Protein AF-A0A9Q9C384-F1 (afdb_monomer_lite)

Secondary structure (DSSP, 8-state):
------------TTSS-HHHHHHHHHHHHHHHHS-B-TT---HHHHS-----SHHHHHHHHHHHHHIIIIIBS------HHHHHHHHHHHHHHHPPPP--SHHHHHH----HHHHHHHHHHHHHHHHHHHH---SS--TT--SSS--HHHHHHHHS-HHHHTT--HHHHHHHHHHHHHTT-HHHHHHHHHSS---HHHHHHHHHHHTSTT-SS-HHHHHHHTTT----S--S-S--SS-HHHHHHHHHH---SS-HHHHHHHHHHHHHHHHHHHHHHHHHTT-HHHHHHHHHHHHHHTT-HHHHHHHHHS-SSS-SS-HHHHHHHHHHHHHH-TT-HHHHHHHHHHHHHHHHH--HHHHHHHHHHTGGGGGGS-HHHHHHHHHHHGGGGGGGGG-HHHHHHHHHHHHHHHHH---HHHHHHHHHHHHHHHHHHHHHHHHHHTTTPPPPHHHHHHHHHHHHHHHHTT-HHHHHHHHHHHHHTTPPPPHHHHHHHHHHHHHH-TT-TTTT------TTS----GGG---

Sequence (527 aa):
METSMEESFSYDENLLDKKAIRSFVRLNRILGQFPKKDGIECVLCQEKTKIRNLHDMFKAYACAVSCLVHHTKSVGDADLFVFFEVEDFVMKKIKRREMCTIRDVLEYKRDTKEMYEDALREQLVAVYKTYFIEDAIKINCEQDIESIVYKYYKLADDCLRKKFTAKSLELILTLLFRRNELIRFFKVFSSGKKSRAAFKLALLFTLKPESHISTEILLKEFEDVEFEKDSLFPYSGNIGSIRKVSKMLEDSETDIGEWFKMQKERIYWEECVQMWAANRESDAAAMDNSMVEICIKNKRYEDGWLICKNDVEGTNVSVSKACILCFKGLKKNPKSNAWKARIGEIVEYSISTGNVNSFHVLIDEVLTKLYEVSPSHRISILRRFSKMISCLHRSEDLTVDFFKGLQELCSRCEDFETRNLCIKYSEQAYEEWRKDRKKKFLFFKRQGLQDILIYRTLLEIYGSMKDCRRFYSVYQDLLKSNIELTKELCIKLEGLHIQDCEECILKRNRVVVNKDQRIAFNFLNKP

Radius of gyration: 36.87 Å; chains: 1; bounding box: 66×58×112 Å

pLDDT: mean 82.8, std 16.49, range [25.38, 96.62]

Organism: Encephalitozoon hellem (NCBI:txid27973)

Structure (mmCIF, N/CA/C/O backbone):
data_AF-A0A9Q9C384-F1
#
_entry.id   AF-A0A9Q9C384-F1
#
loop_
_atom_site.group_PDB
_atom_site.id
_atom_site.type_symbol
_atom_site.label_atom_id
_atom_site.label_alt_id
_atom_site.label_comp_id
_atom_site.label_asym_id
_atom_site.label_entity_id
_atom_site.label_seq_id
_atom_site.pdbx_PDB_ins_code
_atom_site.Cartn_x
_atom_site.Cartn_y
_atom_site.Cartn_z
_atom_site.occupancy
_atom_site.B_iso_or_equiv
_atom_site.auth_seq_id
_atom_site.auth_comp_id
_atom_site.auth_asym_id
_atom_site.auth_atom_id
_atom_site.pdbx_PDB_model_num
ATOM 1 N N . MET A 1 1 ? -29.913 -33.380 -39.036 1.00 31.02 1 MET A N 1
ATOM 2 C CA . MET A 1 1 ? -28.590 -33.885 -38.628 1.00 31.02 1 MET A CA 1
ATOM 3 C C . MET A 1 1 ? -27.564 -32.875 -39.093 1.00 31.02 1 MET A C 1
ATOM 5 O O . MET A 1 1 ? -27.661 -32.443 -40.230 1.00 31.02 1 MET A O 1
ATOM 9 N N . GLU A 1 2 ? -26.680 -32.505 -38.168 1.00 29.14 2 GLU A N 1
ATOM 10 C CA . GLU A 1 2 ? -25.428 -31.755 -38.352 1.00 29.14 2 GLU A CA 1
ATOM 11 C C . GLU A 1 2 ? -25.526 -30.254 -38.668 1.00 29.14 2 GLU A C 1
ATOM 13 O O . GLU A 1 2 ? -25.315 -29.767 -39.770 1.00 29.14 2 GLU A O 1
ATOM 18 N N . THR A 1 3 ? -25.787 -29.512 -37.590 1.00 31.16 3 THR A N 1
ATOM 19 C CA . THR A 1 3 ? -25.097 -28.263 -37.243 1.00 31.16 3 THR A CA 1
ATOM 20 C C . THR A 1 3 ? -23.573 -28.431 -37.298 1.00 31.16 3 THR A C 1
ATOM 22 O O . THR A 1 3 ? -23.048 -29.288 -36.586 1.00 31.16 3 THR A O 1
ATOM 25 N N . SER A 1 4 ? -22.852 -27.571 -38.025 1.00 29.11 4 SER A N 1
ATOM 26 C CA . SER A 1 4 ? -21.409 -27.394 -37.813 1.00 29.11 4 SER A CA 1
ATOM 27 C C . SER A 1 4 ? -20.955 -25.945 -38.020 1.00 29.11 4 SER A C 1
ATOM 29 O O . SER A 1 4 ? -20.835 -25.467 -39.145 1.00 29.11 4 SER A O 1
ATOM 31 N N . MET A 1 5 ? -20.671 -25.316 -36.877 1.00 28.86 5 MET A N 1
ATOM 32 C CA . MET A 1 5 ? -19.572 -24.377 -36.621 1.00 28.86 5 MET A CA 1
ATOM 33 C C . MET A 1 5 ? -19.544 -23.068 -37.421 1.00 28.86 5 MET A C 1
ATOM 35 O O . MET A 1 5 ? -18.738 -22.868 -38.325 1.00 28.86 5 MET A O 1
ATOM 39 N N . GLU A 1 6 ? -20.331 -22.106 -36.938 1.00 29.12 6 GLU A N 1
ATOM 40 C CA . GLU A 1 6 ? -19.850 -20.728 -36.823 1.00 29.12 6 GLU A CA 1
ATOM 41 C C . GLU A 1 6 ? -18.681 -20.703 -35.821 1.00 29.12 6 GLU A C 1
ATOM 43 O O . GLU A 1 6 ? -18.876 -20.618 -34.609 1.00 29.12 6 GLU A O 1
ATOM 48 N N . GLU A 1 7 ? -17.447 -20.798 -36.313 1.00 28.05 7 GLU A N 1
ATOM 49 C CA . GLU A 1 7 ? -16.282 -20.347 -35.551 1.00 28.05 7 GLU A CA 1
ATOM 50 C C . GLU A 1 7 ? -16.173 -18.827 -35.685 1.00 28.05 7 GLU A C 1
ATOM 52 O O . GLU A 1 7 ? -15.513 -18.274 -36.566 1.00 28.05 7 GLU A O 1
ATOM 57 N N . SER A 1 8 ? -16.853 -18.132 -34.778 1.00 29.17 8 SER A N 1
ATOM 58 C CA . SER A 1 8 ? -16.614 -16.725 -34.499 1.00 29.17 8 SER A CA 1
ATOM 59 C C . SER A 1 8 ? -15.254 -16.560 -33.808 1.00 29.17 8 SER A C 1
ATOM 61 O O . SER A 1 8 ? -15.168 -16.507 -32.582 1.00 29.17 8 SER A O 1
ATOM 63 N N . PHE A 1 9 ? -14.180 -16.434 -34.582 1.00 25.38 9 PHE A N 1
ATOM 64 C CA . PHE A 1 9 ? -12.929 -15.848 -34.097 1.00 25.38 9 PHE A CA 1
ATOM 65 C C . PHE A 1 9 ? -12.885 -14.365 -34.482 1.00 25.38 9 PHE A C 1
ATOM 67 O O . PHE A 1 9 ? -12.183 -13.965 -35.408 1.00 25.38 9 PHE A O 1
ATOM 74 N N . SER A 1 10 ? -13.635 -13.517 -33.769 1.00 30.27 10 SER A N 1
ATOM 75 C CA . SER A 1 10 ? -13.418 -12.067 -33.836 1.00 30.27 10 SER A CA 1
ATOM 76 C C . SER A 1 10 ? -12.229 -11.696 -32.941 1.00 30.27 10 SER A C 1
ATOM 78 O O . SER A 1 10 ? -12.403 -11.319 -31.783 1.00 30.27 10 SER A O 1
ATOM 80 N N . TYR A 1 11 ? -11.008 -11.825 -33.458 1.00 33.94 11 TYR A N 1
ATOM 81 C CA . TYR A 1 11 ? -9.803 -11.353 -32.770 1.00 33.94 11 TYR A CA 1
ATOM 82 C C . TYR A 1 11 ? -9.290 -10.047 -33.391 1.00 33.94 11 TYR A C 1
ATOM 84 O O . TYR A 1 11 ? -8.508 -10.024 -34.334 1.00 33.94 11 TYR A O 1
ATOM 92 N N . ASP A 1 12 ? -9.801 -8.962 -32.811 1.00 39.34 12 ASP A N 1
ATOM 93 C CA . ASP A 1 12 ? -9.138 -7.701 -32.465 1.00 39.34 12 ASP A CA 1
ATOM 94 C C . ASP A 1 12 ? -8.176 -7.053 -33.491 1.00 39.34 12 ASP A C 1
ATOM 96 O O . ASP A 1 12 ? -6.949 -7.055 -33.353 1.00 39.34 12 ASP A O 1
ATOM 100 N N . GLU A 1 13 ? -8.748 -6.324 -34.454 1.00 35.09 13 GLU A N 1
ATOM 101 C CA . GLU A 1 13 ? -8.034 -5.328 -35.274 1.00 35.09 13 GLU A CA 1
ATOM 102 C C . GLU A 1 13 ? -7.430 -4.156 -34.445 1.00 35.09 13 GLU A C 1
ATOM 104 O O . GLU A 1 13 ? -6.734 -3.301 -34.998 1.00 35.09 13 GLU A O 1
ATOM 109 N N . ASN A 1 14 ? -7.616 -4.116 -33.113 1.00 47.41 14 ASN A N 1
ATOM 110 C CA . ASN A 1 14 ? -7.097 -3.076 -32.208 1.00 47.41 14 ASN A CA 1
ATOM 111 C C . ASN A 1 14 ? -5.699 -3.346 -31.606 1.00 47.41 14 ASN A C 1
ATOM 113 O O . ASN A 1 14 ? -5.183 -2.504 -30.867 1.00 47.41 14 ASN A O 1
ATOM 117 N N . LEU A 1 15 ? -5.049 -4.481 -31.889 1.00 53.56 15 LEU A N 1
ATOM 118 C CA . LEU A 1 15 ? -3.769 -4.836 -31.242 1.00 53.56 15 LEU A CA 1
ATOM 119 C C . LEU A 1 15 ? -2.534 -4.102 -31.801 1.00 53.56 15 LEU A C 1
ATOM 121 O O . LEU A 1 15 ? -1.490 -4.058 -31.139 1.00 53.56 15 LEU A O 1
ATOM 125 N N . LEU A 1 16 ? -2.635 -3.505 -32.992 1.00 63.84 16 LEU A N 1
ATOM 126 C CA . LEU A 1 16 ? -1.540 -2.793 -33.652 1.00 63.84 16 LEU A CA 1
ATOM 127 C C . LEU A 1 16 ? -1.657 -1.274 -33.480 1.00 63.84 16 LEU A C 1
ATOM 129 O O . LEU A 1 16 ? -2.440 -0.598 -34.146 1.00 63.84 16 LEU A O 1
ATOM 133 N N . ASP A 1 17 ? -0.802 -0.707 -32.631 1.00 77.19 17 ASP A N 1
ATOM 134 C CA . ASP A 1 17 ? -0.701 0.742 -32.473 1.00 77.19 17 ASP A CA 1
ATOM 135 C C . ASP A 1 17 ? -0.053 1.373 -33.727 1.00 77.19 17 ASP A C 1
ATOM 137 O O . ASP A 1 17 ? 1.156 1.274 -33.962 1.00 77.19 17 ASP A O 1
ATOM 141 N N . LYS A 1 18 ? -0.865 2.066 -34.541 1.00 83.25 18 LYS A N 1
ATOM 142 C CA . LYS A 1 18 ? -0.420 2.793 -35.750 1.00 83.25 18 LYS A CA 1
ATOM 143 C C . LYS A 1 18 ? 0.678 3.821 -35.462 1.00 83.25 18 LYS A C 1
ATOM 145 O O . LYS A 1 18 ? 1.419 4.192 -36.379 1.00 83.25 18 LYS A O 1
ATOM 150 N N . LYS A 1 19 ? 0.758 4.358 -34.240 1.00 85.75 19 LYS A N 1
ATOM 151 C CA . LYS A 1 19 ? 1.853 5.239 -33.820 1.00 85.75 19 LYS A CA 1
ATOM 152 C C . LYS A 1 19 ? 3.124 4.416 -33.628 1.00 85.75 19 LYS A C 1
ATOM 154 O O . LYS A 1 19 ? 4.143 4.760 -34.219 1.00 85.75 19 LYS A O 1
ATOM 159 N N . ALA A 1 20 ? 3.040 3.300 -32.906 1.00 87.06 20 ALA A N 1
ATOM 160 C CA . ALA A 1 20 ? 4.178 2.412 -32.684 1.00 87.06 20 ALA A CA 1
ATOM 161 C C . ALA A 1 20 ? 4.762 1.890 -34.006 1.00 87.06 20 ALA A C 1
ATOM 163 O O . ALA A 1 20 ? 5.966 2.009 -34.215 1.00 87.06 20 ALA A O 1
ATOM 164 N N . ILE A 1 21 ? 3.933 1.431 -34.954 1.00 90.00 21 ILE A N 1
ATOM 165 C CA . ILE A 1 21 ? 4.403 0.990 -36.285 1.00 90.00 21 ILE A CA 1
ATOM 166 C C . ILE A 1 21 ? 5.221 2.088 -36.980 1.00 90.00 21 ILE A C 1
ATOM 168 O O . ILE A 1 21 ? 6.290 1.819 -37.530 1.00 90.00 21 ILE A O 1
ATOM 172 N N . ARG A 1 22 ? 4.754 3.342 -36.933 1.00 90.88 22 ARG A N 1
ATOM 173 C CA . ARG A 1 22 ? 5.489 4.476 -37.511 1.00 90.88 22 ARG A CA 1
ATOM 174 C C . ARG A 1 22 ? 6.842 4.679 -36.830 1.00 90.88 22 ARG A C 1
ATOM 176 O O . ARG A 1 22 ? 7.823 4.920 -37.534 1.00 90.88 22 ARG A O 1
ATOM 183 N N . SER A 1 23 ? 6.916 4.547 -35.508 1.00 92.81 23 SER A N 1
ATOM 184 C CA . SER A 1 23 ? 8.178 4.642 -34.764 1.00 92.81 23 SER A CA 1
ATOM 185 C C . SER A 1 23 ? 9.128 3.481 -35.103 1.00 92.81 23 SER A C 1
ATOM 187 O O . SER A 1 23 ? 10.308 3.730 -35.325 1.00 92.81 23 SER A O 1
ATOM 189 N N . PHE A 1 24 ? 8.631 2.253 -35.296 1.00 93.44 24 PHE A N 1
ATOM 190 C CA . PHE A 1 24 ? 9.434 1.112 -35.775 1.00 93.44 24 PHE A CA 1
ATOM 191 C C . PHE A 1 24 ? 10.008 1.333 -37.183 1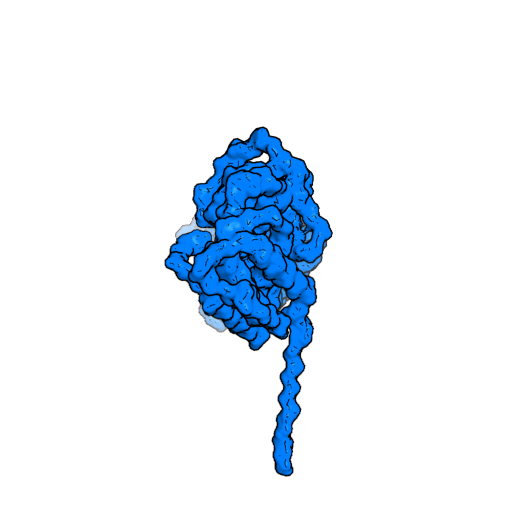.00 93.44 24 PHE A C 1
ATOM 193 O O . PHE A 1 24 ? 11.186 1.073 -37.426 1.00 93.44 24 PHE A O 1
ATOM 200 N N . VAL A 1 25 ? 9.207 1.856 -38.116 1.00 91.88 25 VAL A N 1
ATOM 201 C CA . VAL A 1 25 ? 9.675 2.173 -39.479 1.00 91.88 25 VAL A CA 1
ATOM 202 C C . VAL A 1 25 ? 10.736 3.276 -39.455 1.00 91.88 25 VAL A C 1
ATOM 204 O O . VAL A 1 25 ? 11.739 3.187 -40.166 1.00 91.88 25 VAL A O 1
ATOM 207 N N . ARG A 1 26 ? 10.542 4.308 -38.623 1.00 94.56 26 ARG A N 1
ATOM 208 C CA . ARG A 1 26 ? 11.537 5.373 -38.420 1.00 94.56 26 ARG A CA 1
ATOM 209 C C . ARG A 1 26 ? 12.827 4.822 -37.828 1.00 94.56 26 ARG A C 1
ATOM 211 O O . ARG A 1 26 ? 13.891 5.139 -38.350 1.00 94.56 26 ARG A O 1
ATOM 218 N N . LEU A 1 27 ? 12.731 3.969 -36.810 1.00 95.62 27 LEU A N 1
ATOM 219 C CA . LEU A 1 27 ? 13.883 3.313 -36.202 1.00 95.62 27 LEU A CA 1
ATOM 220 C C . LEU A 1 27 ? 14.676 2.517 -37.244 1.00 95.62 27 LEU A C 1
ATOM 222 O O . LEU A 1 27 ? 15.887 2.684 -37.338 1.00 95.62 27 LEU A O 1
ATOM 226 N N . ASN A 1 28 ? 14.003 1.718 -38.077 1.00 93.06 28 ASN A N 1
ATOM 227 C CA . ASN A 1 28 ? 14.676 0.957 -39.131 1.00 93.06 28 ASN A CA 1
ATOM 228 C C . ASN A 1 28 ? 15.406 1.874 -40.130 1.00 93.06 28 ASN A C 1
ATOM 230 O O . ASN A 1 28 ? 16.547 1.613 -40.500 1.00 93.06 28 ASN A O 1
ATOM 234 N N . ARG A 1 29 ? 14.785 2.997 -40.523 1.00 93.06 29 ARG A N 1
ATOM 235 C CA . ARG A 1 29 ? 15.427 3.990 -41.399 1.00 93.06 29 ARG A CA 1
ATOM 236 C C . ARG A 1 29 ? 16.677 4.597 -40.758 1.00 93.06 29 ARG A C 1
ATOM 238 O O . ARG A 1 29 ? 17.688 4.699 -41.442 1.00 93.06 29 ARG A O 1
ATOM 245 N N . ILE A 1 30 ? 16.610 4.977 -39.480 1.00 95.50 30 ILE A N 1
ATOM 246 C CA . ILE A 1 30 ? 17.759 5.516 -38.734 1.00 95.50 30 ILE A CA 1
ATOM 247 C C . ILE A 1 30 ? 18.885 4.479 -38.699 1.00 95.50 30 ILE A C 1
ATOM 249 O O . ILE A 1 30 ? 20.011 4.769 -39.091 1.00 95.50 30 ILE A O 1
ATOM 253 N N . LEU A 1 31 ? 18.576 3.241 -38.303 1.00 94.69 31 LEU A N 1
ATOM 254 C CA . LEU A 1 31 ? 19.574 2.175 -38.230 1.00 94.69 31 LEU A CA 1
ATOM 255 C C . LEU A 1 31 ? 20.186 1.863 -39.597 1.00 94.69 31 LEU A C 1
ATOM 257 O O . LEU A 1 31 ? 21.380 1.582 -39.662 1.00 94.69 31 LEU A O 1
ATOM 261 N N . GLY A 1 32 ? 19.415 1.932 -40.683 1.00 92.00 32 GLY A N 1
ATOM 262 C CA . GLY A 1 32 ? 19.916 1.739 -42.045 1.00 92.00 32 GLY A CA 1
ATOM 263 C C . GLY A 1 32 ? 20.912 2.807 -42.511 1.00 92.00 32 GLY A C 1
ATOM 264 O O . GLY A 1 32 ? 21.705 2.532 -43.403 1.00 92.00 32 GLY A O 1
ATOM 265 N N . GLN A 1 33 ? 20.903 3.998 -41.904 1.00 94.12 33 GLN A N 1
ATOM 266 C CA . GLN A 1 33 ? 21.838 5.083 -42.226 1.00 94.12 33 GLN A CA 1
ATOM 267 C C . GLN A 1 33 ? 23.184 4.948 -41.507 1.00 94.12 33 GLN A C 1
ATOM 269 O O . GLN A 1 33 ? 24.162 5.570 -41.919 1.00 94.12 33 GLN A O 1
ATOM 274 N N . PHE A 1 34 ? 23.256 4.157 -40.435 1.00 96.06 34 PHE A N 1
ATOM 275 C CA . PHE A 1 34 ? 24.501 3.988 -39.696 1.00 96.06 34 PHE A CA 1
ATOM 276 C C . PHE A 1 34 ? 25.491 3.076 -40.435 1.00 96.06 34 PHE A C 1
ATOM 278 O O . PHE A 1 34 ? 25.073 2.042 -40.966 1.00 96.06 34 PHE A O 1
ATOM 285 N N . PRO A 1 35 ? 26.801 3.400 -40.422 1.00 94.81 35 PRO A N 1
ATOM 286 C CA . PRO A 1 35 ? 27.834 2.566 -41.025 1.00 94.81 35 PRO A CA 1
ATOM 287 C C . PRO A 1 35 ? 27.793 1.122 -40.521 1.00 94.81 35 PRO A C 1
ATOM 289 O O . PRO A 1 35 ? 27.655 0.865 -39.320 1.00 94.81 35 PRO A O 1
ATOM 292 N N . LYS A 1 36 ? 27.940 0.174 -41.446 1.00 95.50 36 LYS A N 1
ATOM 293 C CA . LYS A 1 36 ? 27.864 -1.266 -41.187 1.00 95.50 36 LYS A CA 1
ATOM 294 C C . LYS A 1 36 ? 29.243 -1.914 -41.211 1.00 95.50 36 LYS A C 1
ATOM 296 O O . LYS A 1 36 ? 30.164 -1.396 -41.836 1.00 95.50 36 LYS A O 1
ATOM 301 N N . LYS A 1 37 ? 29.400 -3.001 -40.459 1.00 93.56 37 LYS A N 1
ATOM 302 C CA . LYS A 1 37 ? 30.596 -3.845 -40.489 1.00 93.56 37 LYS A CA 1
ATOM 303 C C . LYS A 1 37 ? 30.468 -4.843 -41.634 1.00 93.56 37 LYS A C 1
ATOM 305 O O . LYS A 1 37 ? 29.432 -5.488 -41.765 1.00 93.56 37 LYS A O 1
ATOM 310 N N . ASP A 1 38 ? 31.529 -4.990 -42.411 1.00 90.50 38 ASP A N 1
ATOM 311 C CA . ASP A 1 38 ? 31.574 -5.965 -43.497 1.00 90.50 38 ASP A CA 1
ATOM 312 C C . ASP A 1 38 ? 31.592 -7.402 -42.951 1.00 90.50 38 ASP A C 1
ATOM 314 O O . ASP A 1 38 ? 32.097 -7.660 -41.857 1.00 90.50 38 ASP A O 1
ATOM 318 N N . GLY A 1 39 ? 31.034 -8.342 -43.718 1.00 86.44 39 GLY A N 1
ATOM 319 C CA . GLY A 1 39 ? 31.066 -9.774 -43.397 1.00 86.44 39 GLY A CA 1
ATOM 320 C C . GLY A 1 39 ? 30.128 -10.232 -42.272 1.00 86.44 39 GLY A C 1
ATOM 321 O O . GLY A 1 39 ? 30.195 -11.393 -41.883 1.00 86.44 39 GLY A O 1
ATOM 322 N N . ILE A 1 40 ? 29.255 -9.363 -41.753 1.00 86.50 40 ILE A N 1
ATOM 323 C CA . ILE A 1 40 ? 28.249 -9.729 -40.746 1.00 86.50 40 ILE A CA 1
ATOM 324 C C . ILE A 1 40 ? 26.878 -9.853 -41.410 1.00 86.50 40 ILE A C 1
ATOM 326 O O . ILE A 1 40 ? 26.337 -8.880 -41.936 1.00 86.50 40 ILE A O 1
ATOM 330 N N . GLU A 1 41 ? 26.283 -11.041 -41.339 1.00 86.00 41 GLU A N 1
ATOM 331 C CA . GLU A 1 41 ? 24.899 -11.241 -41.762 1.00 86.00 41 GLU A CA 1
ATOM 332 C C . GLU A 1 41 ? 23.939 -10.576 -40.772 1.00 86.00 41 GLU A C 1
ATOM 334 O O . GLU A 1 41 ? 24.023 -10.756 -39.557 1.00 86.00 41 GLU A O 1
ATOM 339 N N . CYS A 1 42 ? 23.017 -9.766 -41.292 1.00 88.88 42 CYS A N 1
ATOM 340 C CA . CYS A 1 42 ? 22.086 -9.012 -40.469 1.00 88.88 42 CYS A CA 1
ATOM 341 C C . CYS A 1 42 ? 20.676 -9.099 -41.035 1.00 88.88 42 CYS A C 1
ATOM 343 O O . CYS A 1 42 ? 20.351 -8.450 -42.031 1.00 88.88 42 CYS A O 1
ATOM 345 N N . VAL A 1 43 ? 19.821 -9.828 -40.316 1.00 87.25 43 VAL A N 1
ATOM 346 C CA . VAL A 1 43 ? 18.410 -10.046 -40.663 1.00 87.25 43 VAL A CA 1
ATOM 347 C C . VAL A 1 43 ? 17.677 -8.726 -40.918 1.00 87.25 43 VAL A C 1
ATOM 349 O O . VAL A 1 43 ? 16.944 -8.621 -41.891 1.00 87.25 43 VAL A O 1
ATOM 352 N N . LEU A 1 44 ? 17.922 -7.679 -40.116 1.00 89.12 44 LEU A N 1
ATOM 353 C CA . LEU A 1 44 ? 17.279 -6.370 -40.314 1.00 89.12 44 LEU A CA 1
ATOM 354 C C . LEU A 1 44 ? 17.648 -5.713 -41.657 1.00 89.12 44 LEU A C 1
ATOM 356 O O . LEU A 1 44 ? 16.822 -5.032 -42.259 1.00 89.12 44 LEU A O 1
ATOM 360 N N . CYS A 1 45 ? 18.900 -5.864 -42.097 1.00 88.25 45 CYS A N 1
ATOM 361 C CA . CYS A 1 45 ? 19.404 -5.237 -43.320 1.00 88.25 45 CYS A CA 1
ATOM 362 C C . CYS A 1 45 ? 19.089 -6.064 -44.574 1.00 88.25 45 CYS A C 1
ATOM 364 O O . CYS A 1 45 ? 18.994 -5.497 -45.660 1.00 88.25 45 CYS A O 1
ATOM 366 N N . GLN A 1 46 ? 18.942 -7.382 -44.427 1.00 84.81 46 GLN A N 1
ATOM 367 C CA . GLN A 1 46 ? 18.696 -8.317 -45.525 1.00 84.81 46 GLN A CA 1
ATOM 368 C C . GLN A 1 46 ? 17.197 -8.558 -45.763 1.00 84.81 46 GLN A C 1
ATOM 370 O O . GLN A 1 46 ? 16.749 -8.591 -46.910 1.00 84.81 46 GLN A O 1
ATOM 375 N N . GLU A 1 47 ? 16.399 -8.688 -44.700 1.00 78.56 47 GLU A N 1
ATOM 376 C CA . GLU A 1 47 ? 14.962 -8.941 -44.794 1.00 78.56 47 GLU A CA 1
ATOM 377 C C . GLU A 1 47 ? 14.150 -7.644 -44.698 1.00 78.56 47 GLU A C 1
ATOM 379 O O . GLU A 1 47 ? 14.331 -6.813 -43.808 1.00 78.56 47 GLU A O 1
ATOM 384 N N . LYS A 1 48 ? 13.142 -7.495 -45.566 1.00 71.94 48 LYS A N 1
ATOM 385 C CA . LYS A 1 48 ? 12.081 -6.501 -45.350 1.00 71.94 48 LYS A CA 1
ATOM 386 C C . LYS A 1 48 ? 11.095 -7.050 -44.319 1.00 71.94 48 LYS A C 1
ATOM 388 O O . LYS A 1 48 ? 10.092 -7.656 -44.701 1.00 71.94 48 LYS A O 1
ATOM 393 N N . THR A 1 49 ? 11.358 -6.831 -43.030 1.00 70.00 49 THR A N 1
ATOM 394 C CA . THR A 1 49 ? 10.437 -7.230 -41.953 1.00 70.00 49 THR A CA 1
ATOM 395 C C . THR A 1 49 ? 9.075 -6.560 -42.150 1.00 70.00 49 THR A C 1
ATOM 397 O O . THR A 1 49 ? 8.932 -5.345 -41.998 1.00 70.00 49 THR A O 1
ATOM 400 N N . LYS A 1 50 ? 8.059 -7.347 -42.519 1.00 81.12 50 LYS A N 1
ATOM 401 C CA . LYS A 1 50 ? 6.669 -6.885 -42.609 1.00 81.12 50 LYS A CA 1
ATOM 402 C C . LYS A 1 50 ? 6.040 -6.994 -41.225 1.00 81.12 50 LYS A C 1
ATOM 404 O O . LYS A 1 50 ? 6.006 -8.080 -40.668 1.00 81.12 50 LYS A O 1
ATOM 409 N N . ILE A 1 51 ? 5.536 -5.883 -40.695 1.00 86.25 51 ILE A N 1
ATOM 410 C CA . ILE A 1 51 ? 4.852 -5.852 -39.398 1.00 86.25 51 ILE A CA 1
ATOM 411 C C . ILE A 1 51 ? 3.359 -6.082 -39.636 1.00 86.25 51 ILE A C 1
ATOM 413 O O . ILE A 1 51 ? 2.677 -5.182 -40.128 1.00 86.25 51 ILE A O 1
ATOM 417 N N . ARG A 1 52 ? 2.864 -7.285 -39.330 1.00 87.38 52 ARG A N 1
ATOM 418 C CA . ARG A 1 52 ? 1.445 -7.665 -39.462 1.00 87.38 52 ARG A CA 1
ATOM 419 C C . ARG A 1 52 ? 0.773 -7.955 -38.129 1.00 87.38 52 ARG A C 1
ATOM 421 O O . ARG A 1 52 ? -0.448 -7.962 -38.067 1.00 87.38 52 ARG A O 1
ATOM 428 N N . ASN A 1 53 ? 1.546 -8.223 -37.085 1.00 88.94 53 ASN A N 1
ATOM 429 C CA . ASN A 1 53 ? 1.038 -8.527 -35.754 1.00 88.94 53 ASN A CA 1
ATOM 430 C C . ASN A 1 53 ? 2.049 -8.098 -34.674 1.00 88.94 53 ASN A C 1
ATOM 432 O O . ASN A 1 53 ? 3.112 -7.545 -34.968 1.00 88.94 53 ASN A O 1
ATOM 436 N N . LEU A 1 54 ? 1.709 -8.351 -33.410 1.00 90.62 54 LEU A N 1
ATOM 437 C CA . LEU A 1 54 ? 2.549 -7.998 -32.269 1.00 90.62 54 LEU A CA 1
ATOM 438 C C . LEU A 1 54 ? 3.870 -8.791 -32.221 1.00 90.62 54 LEU A C 1
ATOM 440 O O . LEU A 1 54 ? 4.905 -8.215 -31.893 1.00 90.62 54 LEU A O 1
ATOM 444 N N . HIS A 1 55 ? 3.863 -10.071 -32.601 1.00 92.62 55 HIS A N 1
ATOM 445 C CA . HIS A 1 55 ? 5.074 -10.896 -32.669 1.00 92.62 55 HIS A CA 1
ATOM 446 C C . HIS A 1 55 ? 6.079 -10.332 -33.682 1.00 92.62 55 HIS A C 1
ATOM 448 O O . HIS A 1 55 ? 7.269 -10.244 -33.380 1.00 92.62 55 HIS A O 1
ATOM 454 N N . ASP A 1 56 ? 5.612 -9.848 -34.837 1.00 91.50 56 ASP A N 1
ATOM 455 C CA . ASP A 1 56 ? 6.468 -9.200 -35.836 1.00 91.50 56 ASP A CA 1
ATOM 456 C C . ASP A 1 56 ? 7.118 -7.921 -35.292 1.00 91.50 56 ASP A C 1
ATOM 458 O O . ASP A 1 56 ? 8.255 -7.613 -35.646 1.00 91.50 56 ASP A O 1
ATOM 462 N N . MET A 1 57 ? 6.433 -7.175 -34.415 1.00 92.62 57 MET A N 1
ATOM 463 C CA . MET A 1 57 ? 7.012 -5.996 -33.754 1.00 92.62 57 MET A CA 1
ATOM 464 C C . MET A 1 57 ? 8.133 -6.393 -32.788 1.00 92.62 57 MET A C 1
ATOM 466 O O . MET A 1 57 ? 9.163 -5.724 -32.738 1.00 92.62 57 MET A O 1
ATOM 470 N N . PHE A 1 58 ? 7.977 -7.502 -32.064 1.00 93.56 58 PHE A N 1
ATOM 471 C CA . PHE A 1 58 ? 9.024 -8.038 -31.189 1.00 93.56 58 PHE A CA 1
ATOM 472 C C . PHE A 1 58 ? 10.205 -8.609 -31.977 1.00 93.56 58 PHE A C 1
ATOM 474 O O . PHE A 1 58 ? 11.351 -8.322 -31.628 1.00 93.56 58 PHE A O 1
ATOM 481 N N . LYS A 1 59 ? 9.950 -9.314 -33.089 1.00 93.25 59 LYS A N 1
ATOM 482 C CA . LYS A 1 59 ? 10.990 -9.709 -34.054 1.00 93.25 59 LYS A CA 1
ATOM 483 C C . LYS A 1 59 ? 11.728 -8.475 -34.576 1.00 93.25 59 LYS A C 1
ATOM 485 O O . LYS A 1 59 ? 12.952 -8.427 -34.528 1.00 93.25 59 LYS A O 1
ATOM 490 N N . ALA A 1 60 ? 11.003 -7.451 -35.027 1.00 93.69 60 ALA A N 1
ATOM 491 C CA . ALA A 1 60 ? 11.598 -6.214 -35.528 1.00 93.69 60 ALA A CA 1
ATOM 492 C C . ALA A 1 60 ? 12.451 -5.513 -34.460 1.00 93.69 60 ALA A C 1
ATOM 494 O O . ALA A 1 60 ? 13.537 -5.032 -34.778 1.00 93.69 60 ALA A O 1
ATOM 495 N N . TYR A 1 61 ? 11.999 -5.492 -33.202 1.00 95.62 61 TYR A N 1
ATOM 496 C CA . TYR A 1 61 ? 12.765 -4.941 -32.083 1.00 95.62 61 TYR A CA 1
ATOM 497 C C . TYR A 1 61 ? 14.049 -5.739 -31.829 1.00 95.62 61 TYR A C 1
ATOM 499 O O . TYR A 1 61 ? 15.124 -5.150 -31.749 1.00 95.62 61 TYR A O 1
ATOM 507 N N . ALA A 1 62 ? 13.965 -7.070 -31.774 1.00 94.38 62 ALA A N 1
ATOM 508 C CA . ALA A 1 62 ? 15.122 -7.951 -31.613 1.00 94.38 62 ALA A CA 1
ATOM 509 C C . ALA A 1 62 ? 16.152 -7.756 -32.732 1.00 94.38 62 ALA A C 1
ATOM 511 O O . ALA A 1 62 ? 17.332 -7.529 -32.462 1.00 94.38 62 ALA A O 1
ATOM 512 N N . CYS A 1 63 ? 15.702 -7.741 -33.989 1.00 93.50 63 CYS A N 1
ATOM 513 C CA . CYS A 1 63 ? 16.558 -7.483 -35.143 1.00 93.50 63 CYS A CA 1
ATOM 514 C C . CYS A 1 63 ? 17.164 -6.069 -35.113 1.00 93.50 63 CYS A C 1
ATOM 516 O O . CYS A 1 63 ? 18.325 -5.901 -35.485 1.00 93.50 63 CYS A O 1
ATOM 518 N N . ALA A 1 64 ? 16.417 -5.058 -34.657 1.00 95.25 64 ALA A N 1
ATOM 519 C CA . ALA A 1 64 ? 16.906 -3.689 -34.490 1.00 95.25 64 ALA A CA 1
ATOM 520 C C . ALA A 1 64 ? 18.016 -3.599 -33.437 1.00 95.25 64 ALA A C 1
ATOM 522 O O . ALA A 1 64 ? 19.077 -3.033 -33.711 1.00 95.25 64 ALA A O 1
ATOM 523 N N . VAL A 1 65 ? 17.809 -4.207 -32.266 1.00 94.88 65 VAL A N 1
ATOM 524 C CA . VAL A 1 65 ? 18.834 -4.299 -31.217 1.00 94.88 65 VAL A CA 1
ATOM 525 C C . VAL A 1 65 ? 20.050 -5.073 -31.729 1.00 94.88 65 VAL A C 1
ATOM 527 O O . VAL A 1 65 ? 21.171 -4.591 -31.588 1.00 94.88 65 VAL A O 1
ATOM 530 N N . SER A 1 66 ? 19.846 -6.219 -32.382 1.00 92.81 66 SER A N 1
ATOM 531 C CA . SER A 1 66 ? 20.929 -7.035 -32.943 1.00 92.81 66 SER A CA 1
ATOM 532 C C . SER A 1 66 ? 21.760 -6.258 -33.970 1.00 92.81 66 SER A C 1
ATOM 534 O O . SER A 1 66 ? 22.986 -6.187 -33.876 1.00 92.81 66 SER A O 1
ATOM 536 N N . CYS A 1 67 ? 21.093 -5.579 -34.909 1.00 94.00 67 CYS A N 1
ATOM 537 C CA . CYS A 1 67 ? 21.742 -4.740 -35.914 1.00 94.00 67 CYS A CA 1
ATOM 538 C C . CYS A 1 67 ? 22.571 -3.624 -35.269 1.00 94.00 67 CYS A C 1
ATOM 540 O O . CYS A 1 67 ? 23.698 -3.356 -35.692 1.00 94.00 67 CYS A O 1
ATOM 542 N N . LEU A 1 68 ? 22.029 -2.973 -34.240 1.00 94.94 68 LEU A N 1
ATOM 543 C CA . LEU A 1 68 ? 22.729 -1.919 -33.520 1.00 94.94 68 LEU A CA 1
ATOM 544 C C . LEU A 1 68 ? 23.966 -2.466 -32.794 1.00 94.94 68 LEU A C 1
ATOM 546 O O . LEU A 1 68 ? 25.037 -1.885 -32.904 1.00 94.94 68 LEU A O 1
ATOM 550 N N . VAL A 1 69 ? 23.840 -3.587 -32.084 1.00 91.88 69 VAL A N 1
ATOM 551 C CA . VAL A 1 69 ? 24.909 -4.128 -31.231 1.00 91.88 69 VAL A CA 1
ATOM 552 C C . VAL A 1 69 ? 26.016 -4.813 -32.035 1.00 91.88 69 VAL A C 1
ATOM 554 O O . VAL A 1 69 ? 27.196 -4.561 -31.788 1.00 91.88 69 VAL A O 1
ATOM 557 N N . HIS A 1 70 ? 25.656 -5.676 -32.983 1.00 91.25 70 HIS A N 1
ATOM 558 C CA . HIS A 1 70 ? 26.615 -6.568 -33.638 1.00 91.25 70 HIS A CA 1
ATOM 559 C C . HIS A 1 70 ? 27.079 -6.019 -34.991 1.00 91.25 70 HIS A C 1
ATOM 561 O O . HIS A 1 70 ? 28.280 -6.011 -35.265 1.00 91.25 70 HIS A O 1
ATOM 567 N N . HIS A 1 71 ? 26.157 -5.485 -35.798 1.00 93.69 71 HIS A N 1
ATOM 568 C CA . HIS A 1 71 ? 26.418 -5.104 -37.192 1.00 93.69 71 HIS A CA 1
ATOM 569 C C . HIS A 1 71 ? 26.820 -3.632 -37.381 1.00 93.69 71 HIS A C 1
ATOM 571 O O . HIS A 1 71 ? 27.564 -3.304 -38.303 1.00 93.69 71 HIS A O 1
ATOM 577 N N . THR A 1 72 ? 26.356 -2.724 -36.524 1.00 95.00 72 THR A N 1
ATOM 578 C CA . THR A 1 72 ? 26.650 -1.290 -36.657 1.00 95.00 72 THR A CA 1
ATOM 579 C C . THR A 1 72 ? 28.079 -0.992 -36.194 1.00 95.00 72 THR A C 1
ATOM 581 O O . THR A 1 72 ? 28.500 -1.415 -35.117 1.00 95.00 72 THR A O 1
ATOM 584 N N . LYS A 1 73 ? 28.852 -0.292 -37.032 1.00 93.88 73 LYS A N 1
ATOM 585 C CA . LYS A 1 73 ? 30.259 0.058 -36.776 1.00 93.88 73 LYS A CA 1
ATOM 586 C C . LYS A 1 73 ? 30.384 1.291 -35.881 1.00 93.88 73 LYS A C 1
ATOM 588 O O . LYS A 1 73 ? 31.179 1.288 -34.949 1.00 93.88 73 LYS A O 1
ATOM 593 N N . SER A 1 74 ? 29.600 2.323 -36.167 1.00 93.56 74 SER A N 1
ATOM 594 C CA . SER A 1 74 ? 29.504 3.554 -35.382 1.00 93.56 74 SER A CA 1
ATOM 595 C C . SER A 1 74 ? 28.094 4.122 -35.501 1.00 93.56 74 SER A C 1
ATOM 597 O O . SER A 1 74 ? 27.392 3.856 -36.479 1.00 93.56 74 SER A O 1
ATOM 599 N N . VAL A 1 75 ? 27.662 4.881 -34.496 1.00 95.56 75 VAL A N 1
ATOM 600 C CA . VAL A 1 75 ? 26.361 5.561 -34.507 1.00 95.56 75 VAL A CA 1
ATOM 601 C C . VAL A 1 75 ? 26.557 7.051 -34.778 1.00 95.56 75 VAL A C 1
ATOM 603 O O . VAL A 1 75 ? 27.525 7.647 -34.310 1.00 95.56 75 VAL A O 1
ATOM 606 N N . GLY A 1 76 ? 25.659 7.634 -35.570 1.00 92.06 76 GLY A N 1
ATOM 607 C CA . GLY A 1 76 ? 25.589 9.079 -35.802 1.00 92.06 76 GLY A CA 1
ATOM 608 C C . GLY A 1 76 ? 24.551 9.746 -34.903 1.00 92.06 76 GLY A C 1
ATOM 609 O O . GLY A 1 76 ? 23.876 9.065 -34.136 1.00 92.06 76 GLY A O 1
ATOM 610 N N . ASP A 1 77 ? 24.406 11.067 -35.029 1.00 91.62 77 ASP A N 1
ATOM 611 C CA . ASP A 1 77 ? 23.348 11.818 -34.345 1.00 91.62 77 ASP A CA 1
ATOM 612 C C . ASP A 1 77 ? 21.958 11.376 -34.826 1.00 91.62 77 ASP A C 1
ATOM 614 O O . ASP A 1 77 ? 21.719 11.214 -36.026 1.00 91.62 77 ASP A O 1
ATOM 618 N N . ALA A 1 78 ? 21.052 11.144 -33.881 1.00 93.06 78 ALA A N 1
ATOM 619 C CA . ALA A 1 78 ? 19.726 10.608 -34.136 1.00 93.06 78 ALA A CA 1
ATOM 620 C C . ALA A 1 78 ? 18.739 11.016 -33.040 1.00 93.06 78 ALA A C 1
ATOM 622 O O . ALA A 1 78 ? 19.095 11.192 -31.875 1.00 93.06 78 ALA A O 1
ATOM 623 N N . ASP A 1 79 ? 17.463 11.095 -33.419 1.00 91.56 79 ASP A N 1
ATOM 624 C CA . ASP A 1 79 ? 16.378 11.404 -32.492 1.00 91.56 79 ASP A CA 1
ATOM 625 C C . ASP A 1 79 ? 16.129 10.243 -31.513 1.00 91.56 79 ASP A C 1
ATOM 627 O O . ASP A 1 79 ? 15.480 9.241 -31.838 1.00 91.56 79 ASP A O 1
ATOM 631 N N . LEU A 1 80 ? 16.630 10.403 -30.285 1.00 92.94 80 LEU A N 1
ATOM 632 C CA . LEU A 1 80 ? 16.474 9.456 -29.179 1.00 92.94 80 LEU A CA 1
ATOM 633 C C . LEU A 1 80 ? 15.010 9.169 -28.821 1.00 92.94 80 LEU A C 1
ATOM 635 O O . LEU A 1 80 ? 14.728 8.084 -28.303 1.00 92.94 80 LEU A O 1
ATOM 639 N N . PHE A 1 81 ? 14.066 10.071 -29.117 1.00 92.88 81 PHE A N 1
ATOM 640 C CA . PHE A 1 81 ? 12.649 9.793 -28.879 1.00 92.88 81 PHE A CA 1
ATOM 641 C C . PHE A 1 81 ? 12.155 8.609 -29.705 1.00 92.88 81 PHE A C 1
ATOM 643 O O . PHE A 1 81 ? 11.338 7.838 -29.208 1.00 92.88 81 PHE A O 1
ATOM 650 N N . VAL A 1 82 ? 12.663 8.410 -30.924 1.00 94.62 82 VAL A N 1
ATOM 651 C CA . VAL A 1 82 ? 12.257 7.270 -31.762 1.00 94.62 82 VAL A CA 1
ATOM 652 C C . VAL A 1 82 ? 12.658 5.949 -31.104 1.00 94.62 82 VAL A C 1
ATOM 654 O O . VAL A 1 82 ? 11.849 5.023 -31.039 1.00 94.62 82 VAL A O 1
ATOM 657 N N . PHE A 1 83 ? 13.879 5.876 -30.567 1.00 95.75 83 PHE A N 1
ATOM 658 C CA . PHE A 1 83 ? 14.359 4.709 -29.825 1.00 95.75 83 PHE A CA 1
ATOM 659 C C . PHE A 1 83 ? 13.528 4.491 -28.554 1.00 95.75 83 PHE A C 1
ATOM 661 O O . PHE A 1 83 ? 13.074 3.375 -28.300 1.00 95.75 83 PHE A O 1
ATOM 668 N N . PHE A 1 84 ? 13.274 5.564 -27.796 1.00 95.06 84 PHE A N 1
ATOM 669 C CA . PHE A 1 84 ? 12.483 5.511 -26.569 1.00 95.06 84 PHE A CA 1
ATOM 670 C C . PHE A 1 84 ? 11.047 5.049 -26.825 1.00 95.06 84 PHE A C 1
ATOM 672 O O . PHE A 1 84 ? 10.548 4.211 -26.088 1.00 95.06 84 PHE A O 1
ATOM 679 N N . GLU A 1 85 ? 10.362 5.573 -27.844 1.00 94.06 85 GLU A N 1
ATOM 680 C CA . GLU A 1 85 ? 8.970 5.213 -28.143 1.00 94.06 85 GLU A CA 1
ATOM 681 C C . GLU A 1 85 ? 8.820 3.739 -28.515 1.00 94.06 85 GLU A C 1
ATOM 683 O O . GLU A 1 85 ? 7.880 3.081 -28.063 1.00 94.06 85 GLU A O 1
ATOM 688 N N . VAL A 1 86 ? 9.748 3.223 -29.325 1.00 94.81 86 VAL A N 1
ATOM 689 C CA . VAL A 1 86 ? 9.771 1.808 -29.696 1.00 94.81 86 VAL A CA 1
ATOM 690 C C . VAL A 1 86 ? 10.004 0.944 -28.458 1.00 94.81 86 VAL A C 1
ATOM 692 O O . VAL A 1 86 ? 9.244 0.008 -28.215 1.00 94.81 86 VAL A O 1
ATOM 695 N N . GLU A 1 87 ? 11.004 1.274 -27.643 1.00 95.06 87 GLU A N 1
ATOM 696 C CA . GLU A 1 87 ? 11.307 0.493 -26.444 1.00 95.06 87 GLU A CA 1
ATOM 697 C C . GLU A 1 87 ? 10.204 0.603 -25.380 1.00 95.06 87 GLU A C 1
ATOM 699 O O . GLU A 1 87 ? 9.823 -0.399 -24.785 1.00 95.06 87 GLU A O 1
ATOM 704 N N . ASP A 1 88 ? 9.614 1.783 -25.180 1.00 93.25 88 ASP A N 1
ATOM 705 C CA . ASP A 1 88 ? 8.477 1.993 -24.280 1.00 93.25 88 ASP A CA 1
ATOM 706 C C . ASP A 1 88 ? 7.266 1.150 -24.687 1.00 93.25 88 ASP A C 1
ATOM 708 O O . ASP A 1 88 ? 6.579 0.601 -23.822 1.00 93.25 88 ASP A O 1
ATOM 712 N N . PHE A 1 89 ? 7.002 1.033 -25.991 1.00 93.00 89 PHE A N 1
ATOM 713 C CA . PHE A 1 89 ? 5.947 0.167 -26.504 1.00 93.00 89 PHE A CA 1
ATOM 714 C C . PHE A 1 89 ? 6.214 -1.300 -26.156 1.00 93.00 89 PHE A C 1
ATOM 716 O O . PHE A 1 89 ? 5.344 -1.954 -25.579 1.00 93.00 89 PHE A O 1
ATOM 723 N N . VAL A 1 90 ? 7.415 -1.799 -26.457 1.00 93.19 90 VAL A N 1
ATOM 724 C CA . VAL A 1 90 ? 7.798 -3.191 -26.179 1.00 93.19 90 VAL A CA 1
ATOM 725 C C . VAL A 1 90 ? 7.731 -3.464 -24.675 1.00 93.19 90 VAL A C 1
ATOM 727 O O . VAL A 1 90 ? 7.068 -4.410 -24.255 1.00 93.19 90 VAL A O 1
ATOM 730 N N . MET A 1 91 ? 8.298 -2.576 -23.854 1.00 91.62 91 MET A N 1
ATOM 731 C CA . MET A 1 91 ? 8.268 -2.668 -22.393 1.00 91.62 91 MET A CA 1
ATOM 732 C C . MET A 1 91 ? 6.846 -2.719 -21.837 1.00 91.62 91 MET A C 1
ATOM 734 O O . MET A 1 91 ? 6.585 -3.508 -20.939 1.00 91.62 91 MET A O 1
ATOM 738 N N . LYS A 1 92 ? 5.902 -1.925 -22.359 1.00 90.12 92 LYS A N 1
ATOM 739 C CA . LYS A 1 92 ? 4.495 -1.985 -21.916 1.00 90.12 92 LYS A CA 1
ATOM 740 C C . LYS A 1 92 ? 3.846 -3.338 -22.184 1.00 90.12 92 LYS A C 1
ATOM 742 O O . LYS A 1 92 ? 2.976 -3.729 -21.418 1.00 90.12 92 LYS A O 1
ATOM 747 N N . LYS A 1 93 ? 4.240 -4.022 -23.260 1.00 90.38 93 LYS A N 1
ATOM 748 C CA . LYS A 1 93 ? 3.672 -5.316 -23.660 1.00 90.38 93 LYS A CA 1
ATOM 749 C C . LYS A 1 93 ? 4.270 -6.498 -22.900 1.00 90.38 93 LYS A C 1
ATOM 751 O O . LYS A 1 93 ? 3.606 -7.519 -22.798 1.00 90.38 93 LYS A O 1
ATOM 756 N N . ILE A 1 94 ? 5.472 -6.347 -22.339 1.00 89.06 94 ILE A N 1
ATOM 757 C CA . ILE A 1 94 ? 6.081 -7.360 -21.460 1.00 89.06 94 ILE A CA 1
ATOM 758 C C . ILE A 1 94 ? 6.033 -7.008 -19.976 1.00 89.06 94 ILE A C 1
ATOM 760 O O . ILE A 1 94 ? 6.551 -7.756 -19.147 1.00 89.06 94 ILE A O 1
ATOM 764 N N . LYS A 1 95 ? 5.451 -5.862 -19.618 1.00 85.94 95 LYS A N 1
ATOM 765 C CA . LYS A 1 95 ? 5.355 -5.460 -18.222 1.00 85.94 95 LYS A CA 1
ATOM 766 C C . LYS A 1 95 ? 4.398 -6.406 -17.500 1.00 85.94 95 LYS A C 1
ATOM 768 O O . LYS A 1 95 ? 3.263 -6.576 -17.933 1.00 85.94 95 LYS A O 1
ATOM 773 N N . ARG A 1 96 ? 4.834 -6.962 -16.368 1.00 80.50 96 ARG A N 1
ATOM 774 C CA . ARG A 1 96 ? 3.929 -7.666 -15.453 1.00 80.50 96 ARG A CA 1
ATOM 775 C C . ARG A 1 96 ? 2.948 -6.680 -14.824 1.00 80.50 96 ARG A C 1
ATOM 777 O O . ARG A 1 96 ? 3.295 -5.520 -14.567 1.00 80.50 96 ARG A O 1
ATOM 784 N N . ARG A 1 97 ? 1.725 -7.138 -14.568 1.00 78.88 97 ARG A N 1
ATOM 785 C CA . ARG A 1 97 ? 0.742 -6.352 -13.827 1.00 78.88 97 ARG A CA 1
ATOM 786 C C . ARG A 1 97 ? 1.274 -6.117 -12.412 1.00 78.88 97 ARG A C 1
ATOM 788 O O . ARG A 1 97 ? 1.569 -7.052 -11.681 1.00 78.88 97 ARG A O 1
ATOM 795 N N . GLU A 1 98 ? 1.431 -4.851 -12.050 1.00 79.06 98 GLU A N 1
ATOM 796 C CA . GLU A 1 98 ? 1.797 -4.445 -10.695 1.00 79.06 98 GLU A CA 1
ATOM 797 C C . GLU A 1 98 ? 0.520 -4.043 -9.967 1.00 79.06 98 GLU A C 1
ATOM 799 O O . GLU A 1 98 ? -0.192 -3.144 -10.423 1.00 79.06 98 GLU A O 1
ATOM 804 N N . MET A 1 99 ? 0.244 -4.685 -8.835 1.00 84.69 99 MET A N 1
ATOM 805 C CA . MET A 1 99 ? -0.833 -4.258 -7.950 1.00 84.69 99 MET A CA 1
ATOM 806 C C . MET A 1 99 ? -0.317 -3.132 -7.058 1.00 84.69 99 MET A C 1
ATOM 808 O O . MET A 1 99 ? 0.503 -3.365 -6.173 1.00 84.69 99 MET A O 1
ATOM 812 N N . CYS A 1 100 ? -0.755 -1.900 -7.320 1.00 82.81 100 CYS A N 1
ATOM 813 C CA . CYS A 1 100 ? -0.282 -0.715 -6.595 1.00 82.81 100 CYS A CA 1
ATOM 814 C C . CYS A 1 100 ? -1.293 -0.199 -5.562 1.00 82.81 100 CYS A C 1
ATOM 816 O O . CYS A 1 100 ? -0.928 0.610 -4.709 1.00 82.81 100 CYS A O 1
ATOM 818 N N . THR A 1 101 ? -2.558 -0.622 -5.631 1.00 90.44 101 THR A N 1
ATOM 819 C CA . THR A 1 101 ? -3.601 -0.193 -4.692 1.00 90.44 101 THR A CA 1
ATOM 820 C C . THR A 1 101 ? -4.362 -1.375 -4.109 1.00 90.44 101 THR A C 1
ATOM 822 O O . THR A 1 101 ? -4.464 -2.428 -4.733 1.00 90.44 101 THR A O 1
ATOM 825 N N . ILE A 1 102 ? -4.945 -1.186 -2.919 1.00 92.12 102 ILE A N 1
ATOM 826 C CA . ILE A 1 102 ? -5.785 -2.213 -2.289 1.00 92.12 102 ILE A CA 1
ATOM 827 C C . ILE A 1 102 ? -6.942 -2.620 -3.199 1.00 92.12 102 ILE A C 1
ATOM 829 O O . ILE A 1 102 ? -7.250 -3.800 -3.323 1.00 92.12 102 ILE A O 1
ATOM 833 N N . ARG A 1 103 ? -7.560 -1.641 -3.865 1.00 90.19 103 ARG A N 1
ATOM 834 C CA . ARG A 1 103 ? -8.663 -1.885 -4.791 1.00 90.19 103 ARG A CA 1
ATOM 835 C C . ARG A 1 103 ? -8.244 -2.801 -5.937 1.00 90.19 103 ARG A C 1
ATOM 837 O O . ARG A 1 103 ? -8.962 -3.753 -6.209 1.00 90.19 103 ARG A O 1
ATOM 844 N N . ASP A 1 104 ? -7.078 -2.550 -6.537 1.00 88.19 104 ASP A N 1
ATOM 845 C CA . ASP A 1 104 ? -6.571 -3.382 -7.633 1.00 88.19 104 ASP A CA 1
ATOM 846 C C . ASP A 1 104 ? -6.435 -4.848 -7.204 1.00 88.19 104 ASP A C 1
ATOM 848 O O . ASP A 1 104 ? -6.787 -5.734 -7.972 1.00 88.19 104 ASP A O 1
ATOM 852 N N . VAL A 1 105 ? -5.975 -5.101 -5.972 1.00 89.44 105 VAL A N 1
ATOM 853 C CA . VAL A 1 105 ? -5.819 -6.462 -5.426 1.00 89.44 105 VAL A CA 1
ATOM 854 C C . VAL A 1 105 ? -7.167 -7.125 -5.144 1.00 89.44 105 VAL A C 1
ATOM 856 O O . VAL A 1 105 ? -7.337 -8.303 -5.435 1.00 89.44 105 VAL A O 1
ATOM 859 N N . LEU A 1 106 ? -8.124 -6.395 -4.565 1.00 87.25 106 LEU A N 1
ATOM 860 C CA . LEU A 1 106 ? -9.432 -6.948 -4.190 1.00 87.25 106 LEU A CA 1
ATOM 861 C C . LEU A 1 106 ? -10.334 -7.211 -5.403 1.00 87.25 106 LEU A C 1
ATOM 863 O O . LEU A 1 106 ? -11.122 -8.155 -5.387 1.00 87.25 106 LEU A O 1
ATOM 867 N N . GLU A 1 107 ? -10.232 -6.375 -6.438 1.00 84.81 107 GLU A N 1
ATOM 868 C CA . GLU A 1 107 ? -10.963 -6.534 -7.701 1.00 84.81 107 GLU A CA 1
ATOM 869 C C . GLU A 1 107 ? -10.279 -7.529 -8.647 1.00 84.81 107 GLU A C 1
ATOM 871 O O . GLU A 1 107 ? -10.901 -7.997 -9.605 1.00 84.81 107 GLU A O 1
ATOM 876 N N . TYR A 1 108 ? -9.012 -7.870 -8.389 1.00 81.69 108 TYR A N 1
ATOM 877 C CA . TYR A 1 108 ? -8.287 -8.834 -9.197 1.00 81.69 108 TYR A CA 1
ATOM 878 C C . TYR A 1 108 ? -8.922 -10.218 -9.090 1.00 81.69 108 TYR A C 1
ATOM 880 O O . TYR A 1 108 ? -9.006 -10.830 -8.024 1.00 81.69 108 TYR A O 1
ATOM 888 N N . LYS A 1 109 ? -9.333 -10.729 -10.246 1.00 73.25 109 LYS A N 1
ATOM 889 C CA . LYS A 1 109 ? -9.712 -12.119 -10.439 1.00 73.25 109 LYS A CA 1
ATOM 890 C C . LYS A 1 109 ? -8.774 -12.679 -11.484 1.00 73.25 109 LYS A C 1
ATOM 892 O O . LYS A 1 109 ? -8.707 -12.148 -12.589 1.00 73.25 109 LYS A O 1
ATOM 897 N N . ARG A 1 110 ? -8.065 -13.748 -11.131 1.00 68.50 110 ARG A N 1
ATOM 898 C CA . ARG A 1 110 ? -7.276 -14.505 -12.097 1.00 68.50 110 ARG A CA 1
ATOM 899 C C . ARG A 1 110 ? -8.240 -15.249 -13.016 1.00 68.50 110 ARG A C 1
ATOM 901 O O . ARG A 1 110 ? -8.669 -16.359 -12.715 1.00 68.50 110 ARG A O 1
ATOM 908 N N . ASP A 1 111 ? -8.649 -14.581 -14.082 1.00 76.75 111 ASP A N 1
ATOM 909 C CA . ASP A 1 111 ? -9.537 -15.123 -15.097 1.00 76.75 111 ASP A CA 1
ATOM 910 C C . ASP A 1 111 ? -8.744 -15.615 -16.320 1.00 76.75 111 ASP A C 1
ATOM 912 O O . ASP A 1 111 ? -7.513 -15.532 -16.392 1.00 76.75 111 ASP A O 1
ATOM 916 N N . THR A 1 112 ? -9.458 -16.165 -17.300 1.00 74.00 112 THR A N 1
ATOM 917 C CA . THR A 1 112 ? -8.864 -16.672 -18.544 1.00 74.00 112 THR A CA 1
ATOM 918 C C . THR A 1 112 ? -8.123 -15.583 -19.324 1.00 74.00 112 THR A C 1
ATOM 920 O O . THR A 1 112 ? -7.169 -15.888 -20.040 1.00 74.00 112 THR A O 1
ATOM 923 N N . LYS A 1 113 ? -8.525 -14.313 -19.184 1.00 81.06 113 LYS A N 1
ATOM 924 C CA . LYS A 1 113 ? -7.893 -13.193 -19.879 1.00 81.06 113 LYS A CA 1
ATOM 925 C C . LYS A 1 113 ? -6.517 -12.897 -19.289 1.00 81.06 113 LYS A C 1
ATOM 927 O O . LYS A 1 113 ? -5.567 -12.768 -20.055 1.00 81.06 113 LYS A O 1
ATOM 932 N N . GLU A 1 114 ? -6.386 -12.860 -17.966 1.00 79.50 114 GLU A N 1
ATOM 933 C CA . GLU A 1 114 ? -5.087 -12.658 -17.304 1.00 79.50 114 GLU A CA 1
ATOM 934 C C . GLU A 1 114 ? -4.102 -13.784 -17.648 1.00 79.50 114 GLU A C 1
ATOM 936 O O . GLU A 1 114 ? -2.956 -13.525 -18.013 1.00 79.50 114 GLU A O 1
ATOM 941 N N . MET A 1 115 ? -4.564 -15.041 -17.632 1.00 81.31 115 MET A N 1
ATOM 942 C CA . MET A 1 115 ? -3.733 -16.180 -18.045 1.00 81.31 115 MET A CA 1
ATOM 943 C C . MET A 1 115 ? -3.251 -16.053 -19.496 1.00 81.31 115 MET A C 1
ATOM 945 O O . MET A 1 115 ? -2.103 -16.377 -19.800 1.00 81.31 115 MET A O 1
ATOM 949 N N . TYR A 1 116 ? -4.119 -15.577 -20.390 1.00 85.06 116 TYR A N 1
ATOM 950 C CA . TYR A 1 116 ? -3.763 -15.334 -21.783 1.00 85.06 116 TYR A CA 1
ATOM 951 C C . TYR A 1 116 ? -2.754 -14.186 -21.935 1.00 85.06 116 TYR A C 1
ATOM 953 O O . TYR A 1 116 ? -1.810 -14.313 -22.713 1.00 85.06 116 TYR A O 1
ATOM 961 N N . GLU A 1 117 ? -2.915 -13.083 -21.200 1.00 85.12 117 GLU A N 1
ATOM 962 C CA . GLU A 1 117 ? -1.975 -11.953 -21.233 1.00 85.12 117 GLU A CA 1
ATOM 963 C C . GLU A 1 117 ? -0.572 -12.363 -20.760 1.00 85.12 117 GLU A C 1
ATOM 965 O O . GLU A 1 117 ? 0.422 -11.995 -21.396 1.00 85.12 117 GLU A O 1
ATOM 970 N N . ASP A 1 118 ? -0.478 -13.187 -19.713 1.00 85.31 118 ASP A N 1
ATOM 971 C CA . ASP A 1 118 ? 0.795 -13.748 -19.252 1.00 85.31 118 ASP A CA 1
ATOM 972 C C . ASP A 1 118 ? 1.425 -14.704 -20.275 1.00 85.31 118 ASP A C 1
ATOM 974 O O . ASP A 1 118 ? 2.616 -14.584 -20.575 1.00 85.31 118 ASP A O 1
ATOM 978 N N . ALA A 1 119 ? 0.634 -15.603 -20.868 1.00 87.94 119 ALA A N 1
ATOM 979 C CA . ALA A 1 119 ? 1.119 -16.508 -21.908 1.00 87.94 119 ALA A CA 1
ATOM 980 C C . ALA A 1 119 ? 1.604 -15.741 -23.152 1.00 87.94 119 ALA A C 1
ATOM 982 O O . ALA A 1 119 ? 2.668 -16.038 -23.699 1.00 87.94 119 ALA A O 1
ATOM 983 N N . LEU A 1 120 ? 0.866 -14.712 -23.580 1.00 90.12 120 LEU A N 1
ATOM 984 C CA . LEU A 1 120 ? 1.263 -13.846 -24.688 1.00 90.12 120 LEU A CA 1
ATOM 985 C C . LEU A 1 120 ? 2.572 -13.117 -24.368 1.00 90.12 120 LEU A C 1
ATOM 987 O O . LEU A 1 120 ? 3.468 -13.069 -25.209 1.00 90.12 120 LEU A O 1
ATOM 991 N N . ARG A 1 121 ? 2.730 -12.585 -23.152 1.00 90.62 121 ARG A N 1
ATOM 992 C CA . ARG A 1 121 ? 3.983 -11.960 -22.702 1.00 90.62 121 ARG A CA 1
ATOM 993 C C . ARG A 1 121 ? 5.170 -12.915 -22.847 1.00 90.62 121 ARG A C 1
ATOM 995 O O . ARG A 1 121 ? 6.202 -12.513 -23.386 1.00 90.62 121 ARG A O 1
ATOM 1002 N N . GLU A 1 122 ? 5.031 -14.159 -22.398 1.00 90.25 122 GLU A N 1
ATOM 1003 C CA . GLU A 1 122 ? 6.083 -15.177 -22.516 1.00 90.25 122 GLU A CA 1
ATOM 1004 C C . GLU A 1 122 ? 6.415 -15.501 -23.977 1.00 90.25 122 GLU A C 1
ATOM 1006 O O . GLU A 1 122 ? 7.592 -15.543 -24.343 1.00 90.25 122 GLU A O 1
ATOM 1011 N N . GLN A 1 123 ? 5.402 -15.628 -24.840 1.00 92.94 123 GLN A N 1
ATOM 1012 C CA . GLN A 1 123 ? 5.590 -15.829 -26.281 1.00 92.94 123 GLN A CA 1
ATOM 1013 C C . GLN A 1 123 ? 6.346 -14.665 -26.935 1.00 92.94 123 GLN A C 1
ATOM 1015 O O . GLN A 1 123 ? 7.276 -14.885 -27.712 1.00 92.94 123 GLN A O 1
ATOM 1020 N N . LEU A 1 124 ? 6.004 -13.419 -26.600 1.00 93.06 124 LEU A N 1
ATOM 1021 C CA . LEU A 1 124 ? 6.675 -12.231 -27.138 1.00 93.06 124 LEU A CA 1
ATOM 1022 C C . LEU A 1 124 ? 8.148 -12.160 -26.714 1.00 93.06 124 LEU A C 1
ATOM 1024 O O . LEU A 1 124 ? 9.017 -11.845 -27.534 1.00 93.06 124 LEU A O 1
ATOM 1028 N N . VAL A 1 125 ? 8.447 -12.497 -25.457 1.00 91.44 125 VAL A N 1
ATOM 1029 C CA . VAL A 1 125 ? 9.827 -12.608 -24.959 1.00 91.44 125 VAL A CA 1
ATOM 1030 C C . VAL A 1 125 ? 10.579 -13.737 -25.671 1.00 91.44 125 VAL A C 1
ATOM 1032 O O . VAL A 1 125 ? 11.732 -13.546 -26.062 1.00 91.44 125 VAL A O 1
ATOM 1035 N N . ALA A 1 126 ? 9.947 -14.890 -25.894 1.00 91.44 126 ALA A N 1
ATOM 1036 C CA . ALA A 1 126 ? 10.556 -16.006 -26.618 1.00 91.44 126 ALA A CA 1
ATOM 1037 C C . ALA A 1 126 ? 10.881 -15.638 -28.077 1.00 91.44 126 ALA A C 1
ATOM 1039 O O . ALA A 1 126 ? 11.980 -15.929 -28.561 1.00 91.44 126 ALA A O 1
ATOM 1040 N N . VAL A 1 127 ? 9.978 -14.922 -28.758 1.00 92.62 127 VAL A N 1
ATOM 1041 C CA . VAL A 1 127 ? 10.247 -14.371 -30.095 1.00 92.62 127 VAL A CA 1
ATOM 1042 C C . VAL A 1 127 ? 11.459 -13.451 -30.051 1.00 92.62 127 VAL A C 1
ATOM 1044 O O . VAL A 1 127 ? 12.367 -13.615 -30.860 1.00 92.62 127 VAL A O 1
ATOM 1047 N N . TYR A 1 128 ? 11.530 -12.529 -29.091 1.00 93.00 128 TYR A N 1
ATOM 1048 C CA . TYR A 1 128 ? 12.694 -11.655 -28.957 1.00 93.00 128 TYR A CA 1
ATOM 1049 C C . TYR A 1 128 ? 14.005 -12.447 -28.815 1.00 93.00 128 TYR A C 1
ATOM 1051 O O . TYR A 1 128 ? 14.944 -12.222 -29.581 1.00 93.00 128 TYR A O 1
ATOM 1059 N N . LYS A 1 129 ? 14.044 -13.417 -27.891 1.00 89.94 129 LYS A N 1
ATOM 1060 C CA . LYS A 1 129 ? 15.227 -14.252 -27.608 1.00 89.94 129 LYS A CA 1
ATOM 1061 C C . LYS A 1 129 ? 15.642 -15.130 -28.798 1.00 89.94 129 LYS A C 1
ATOM 1063 O O . LYS A 1 129 ? 16.815 -15.452 -28.930 1.00 89.94 129 LYS A O 1
ATOM 1068 N N . THR A 1 130 ? 14.715 -15.468 -29.697 1.00 88.94 130 THR A N 1
ATOM 1069 C CA . THR A 1 130 ? 15.018 -16.225 -30.929 1.00 88.94 130 THR A CA 1
ATOM 1070 C C . THR A 1 130 ? 15.829 -15.399 -31.933 1.00 88.94 130 THR A C 1
ATOM 1072 O O . THR A 1 130 ? 16.681 -15.935 -32.635 1.00 88.94 130 THR A O 1
ATOM 1075 N N . TYR A 1 131 ? 15.575 -14.090 -32.013 1.00 87.62 131 TYR A N 1
ATOM 1076 C CA . TYR A 1 131 ? 16.195 -13.199 -33.005 1.00 87.62 131 TYR A CA 1
ATOM 1077 C C . TYR A 1 131 ? 17.312 -12.317 -32.433 1.00 87.62 131 TYR A C 1
ATOM 1079 O O . TYR A 1 131 ? 17.998 -11.619 -33.185 1.00 87.62 131 TYR A O 1
ATOM 1087 N N . PHE A 1 132 ? 17.501 -12.334 -31.116 1.00 86.06 132 PHE A N 1
ATOM 1088 C CA . PHE A 1 132 ? 18.603 -11.676 -30.433 1.00 86.06 132 PHE A CA 1
ATOM 1089 C C . PHE A 1 132 ? 19.347 -12.691 -29.567 1.00 86.06 132 PHE A C 1
ATOM 1091 O O . PHE A 1 132 ? 18.938 -12.994 -28.447 1.00 86.06 132 PHE A O 1
ATOM 1098 N N . ILE A 1 133 ? 20.441 -13.217 -30.116 1.00 73.94 133 ILE A N 1
ATOM 1099 C CA . ILE A 1 133 ? 21.333 -14.140 -29.420 1.00 73.94 133 ILE A CA 1
ATOM 1100 C C . ILE A 1 133 ? 22.383 -13.300 -28.695 1.00 73.94 133 ILE A C 1
ATOM 1102 O O . ILE A 1 133 ? 23.113 -12.531 -29.318 1.00 73.94 133 ILE A O 1
ATOM 1106 N N . GLU A 1 134 ? 22.432 -13.409 -27.370 1.00 68.69 134 GLU A N 1
ATOM 1107 C CA . GLU A 1 134 ? 23.457 -12.741 -26.571 1.00 68.69 134 GLU A CA 1
ATOM 1108 C C . GLU A 1 134 ? 24.721 -13.601 -26.474 1.00 68.69 134 GLU A C 1
ATOM 1110 O O . GLU A 1 134 ? 24.663 -14.733 -26.005 1.00 68.69 134 GLU A O 1
ATOM 1115 N N . ASP A 1 135 ? 25.875 -13.032 -26.834 1.00 61.19 135 ASP A N 1
ATOM 1116 C CA . ASP A 1 135 ? 27.171 -13.731 -26.777 1.00 61.19 135 ASP A CA 1
ATOM 1117 C C . ASP A 1 135 ? 27.706 -13.941 -25.340 1.00 61.19 135 ASP A C 1
ATOM 1119 O O . ASP A 1 135 ? 28.669 -14.677 -25.138 1.00 61.19 135 ASP A O 1
ATOM 1123 N N . ALA A 1 136 ? 27.129 -13.286 -24.320 1.00 59.34 136 ALA A N 1
ATOM 1124 C CA . ALA A 1 136 ? 27.611 -13.351 -22.936 1.00 59.34 136 ALA A CA 1
ATOM 1125 C C . ALA A 1 136 ? 26.486 -13.208 -21.899 1.00 59.34 136 ALA A C 1
ATOM 1127 O O . ALA A 1 136 ? 25.584 -12.388 -22.062 1.00 59.34 136 ALA A O 1
ATOM 1128 N N . ILE A 1 137 ? 26.606 -13.934 -20.779 1.00 53.88 137 ILE A N 1
ATOM 1129 C CA . ILE A 1 137 ? 25.723 -13.808 -19.608 1.00 53.88 137 ILE A CA 1
ATOM 1130 C C . ILE A 1 137 ? 25.863 -12.395 -19.022 1.00 53.88 137 ILE A C 1
ATOM 1132 O O . ILE A 1 137 ? 26.925 -12.010 -18.525 1.00 53.88 137 ILE A O 1
ATOM 1136 N N . LYS A 1 138 ? 24.792 -11.598 -19.060 1.00 57.66 138 LYS A N 1
ATOM 1137 C CA . LYS A 1 138 ? 24.797 -10.236 -18.510 1.00 57.66 138 LYS A CA 1
ATOM 1138 C C . LYS A 1 138 ? 24.398 -10.236 -17.041 1.00 57.66 138 LYS A C 1
ATOM 1140 O O . LYS A 1 138 ? 23.223 -10.202 -16.716 1.00 57.66 138 LYS A O 1
ATOM 1145 N N . ILE A 1 139 ? 25.391 -10.099 -16.166 1.00 52.47 139 ILE A N 1
ATOM 1146 C CA . ILE A 1 139 ? 25.193 -9.849 -14.723 1.00 52.47 139 ILE A CA 1
ATOM 1147 C C . ILE A 1 139 ? 24.462 -8.505 -14.468 1.00 52.47 139 ILE A C 1
ATOM 1149 O O . ILE A 1 139 ? 23.879 -8.303 -13.415 1.00 52.47 139 ILE A O 1
ATOM 1153 N N . ASN A 1 140 ? 24.443 -7.591 -15.452 1.00 54.28 140 ASN A N 1
ATOM 1154 C CA . ASN A 1 140 ? 23.908 -6.226 -15.317 1.00 54.28 140 ASN A CA 1
ATOM 1155 C C . ASN A 1 140 ? 22.680 -5.938 -16.216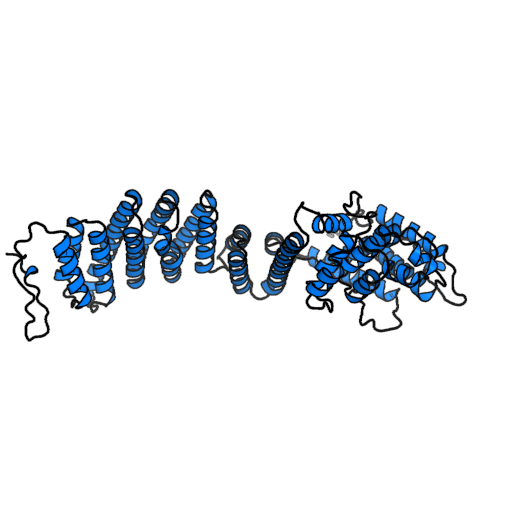 1.00 54.28 140 ASN A C 1
ATOM 1157 O O . ASN A 1 140 ? 22.483 -4.781 -16.598 1.00 54.28 140 ASN A O 1
ATOM 1161 N N . CYS A 1 141 ? 21.946 -6.952 -16.691 1.00 58.62 141 CYS A N 1
ATOM 1162 C CA . CYS A 1 141 ? 20.675 -6.774 -17.413 1.00 58.62 141 CYS A CA 1
ATOM 1163 C C . CYS A 1 141 ? 19.561 -7.408 -16.582 1.00 58.62 141 CYS A C 1
ATOM 1165 O O . CYS A 1 141 ? 19.493 -8.625 -16.483 1.00 58.62 141 CYS A O 1
ATOM 1167 N N . GLU A 1 142 ? 18.713 -6.583 -15.976 1.00 61.88 142 GLU A N 1
ATOM 1168 C CA . GLU A 1 142 ? 17.680 -7.038 -15.031 1.00 61.88 142 GLU A CA 1
ATOM 1169 C C . GLU A 1 142 ? 16.340 -7.354 -15.722 1.00 61.88 142 GLU A C 1
ATOM 1171 O O . GLU A 1 142 ? 15.357 -7.690 -15.071 1.00 61.88 142 GLU A O 1
ATOM 1176 N N . GLN A 1 143 ? 16.292 -7.233 -17.052 1.00 76.06 143 GLN A N 1
ATOM 1177 C CA . GLN A 1 143 ? 15.098 -7.426 -17.873 1.00 76.06 143 GLN A CA 1
ATOM 1178 C C . GLN A 1 143 ? 15.299 -8.536 -18.908 1.00 76.06 143 GLN A C 1
ATOM 1180 O O . GLN A 1 143 ? 16.409 -8.758 -19.391 1.00 76.06 143 GLN A O 1
ATOM 1185 N N . ASP A 1 144 ? 14.188 -9.159 -19.308 1.00 79.31 144 ASP A N 1
ATOM 1186 C CA . ASP A 1 144 ? 14.127 -10.262 -20.281 1.00 79.31 144 ASP A CA 1
ATOM 1187 C C . ASP A 1 144 ? 14.505 -9.881 -21.724 1.00 79.31 144 ASP A C 1
ATOM 1189 O O . ASP A 1 144 ? 14.731 -10.760 -22.559 1.00 79.31 144 ASP A O 1
ATOM 1193 N N . ILE A 1 145 ? 14.545 -8.581 -22.021 1.00 88.12 145 ILE A N 1
ATOM 1194 C CA . ILE A 1 145 ? 14.912 -8.019 -23.324 1.00 88.12 145 ILE A CA 1
ATOM 1195 C C . ILE A 1 145 ? 15.980 -6.943 -23.138 1.00 88.12 145 ILE A C 1
ATOM 1197 O O . ILE A 1 145 ? 15.962 -6.228 -22.140 1.00 88.12 145 ILE A O 1
ATOM 1201 N N . GLU A 1 146 ? 16.875 -6.751 -24.102 1.00 91.81 146 GLU A N 1
ATOM 1202 C CA . GLU A 1 146 ? 17.909 -5.711 -24.034 1.00 91.81 146 GLU A CA 1
ATOM 1203 C C . GLU A 1 146 ? 17.366 -4.321 -24.427 1.00 91.81 146 GLU A C 1
ATOM 1205 O O . GLU A 1 146 ? 16.409 -4.198 -25.198 1.00 91.81 146 GLU A O 1
ATOM 1210 N N . SER A 1 147 ? 17.981 -3.260 -23.895 1.00 93.69 147 SER A N 1
ATOM 1211 C CA . SER A 1 147 ? 17.612 -1.863 -24.141 1.00 93.69 147 SER A CA 1
ATOM 1212 C C . SER A 1 147 ? 18.298 -1.291 -25.379 1.00 93.69 147 SER A C 1
ATOM 1214 O O . SER A 1 147 ? 19.518 -1.100 -25.391 1.00 93.69 147 SER A O 1
ATOM 1216 N N . ILE A 1 148 ? 17.529 -0.952 -26.414 1.00 95.31 148 ILE A N 1
ATOM 1217 C CA . ILE A 1 148 ? 18.076 -0.321 -27.619 1.00 95.31 148 ILE A CA 1
ATOM 1218 C C . ILE A 1 148 ? 18.587 1.095 -27.331 1.00 95.31 148 ILE A C 1
ATOM 1220 O O . ILE A 1 148 ? 19.638 1.485 -27.843 1.00 95.31 148 ILE A O 1
ATOM 1224 N N . VAL A 1 149 ? 17.889 1.843 -26.470 1.00 95.81 149 VAL A N 1
ATOM 1225 C CA . VAL A 1 149 ? 18.257 3.219 -26.104 1.00 95.81 149 VAL A CA 1
ATOM 1226 C C . VAL A 1 149 ? 19.606 3.236 -25.389 1.00 95.81 149 VAL A C 1
ATOM 1228 O O . VAL A 1 149 ? 20.493 4.015 -25.745 1.00 95.81 149 VAL A O 1
ATOM 1231 N N . TYR A 1 150 ? 19.807 2.338 -24.419 1.00 94.81 150 TYR A N 1
ATOM 1232 C CA . TYR A 1 150 ? 21.082 2.242 -23.712 1.00 94.81 150 TYR A CA 1
ATOM 1233 C C . TYR A 1 150 ? 22.218 1.769 -24.628 1.00 94.81 150 TYR A C 1
ATOM 1235 O O . TYR A 1 150 ? 23.339 2.272 -24.532 1.00 94.81 150 TYR A O 1
ATOM 1243 N N . LYS A 1 151 ? 21.956 0.830 -25.549 1.00 93.69 151 LYS A N 1
ATOM 1244 C CA . LYS A 1 151 ? 22.972 0.385 -26.519 1.00 93.69 151 LYS A CA 1
ATOM 1245 C C . LYS A 1 151 ? 23.397 1.492 -27.466 1.00 93.69 151 LYS A C 1
ATOM 1247 O O . LYS A 1 151 ? 24.593 1.615 -27.717 1.00 93.69 151 LYS A O 1
ATOM 1252 N N . TYR A 1 152 ? 22.458 2.311 -27.932 1.00 95.88 152 TYR A N 1
ATOM 1253 C CA . TYR A 1 152 ? 22.775 3.482 -28.742 1.00 95.88 152 TYR A CA 1
ATOM 1254 C C . TYR A 1 152 ? 23.678 4.450 -27.965 1.00 95.88 152 TYR A C 1
ATOM 1256 O O . TYR A 1 152 ? 24.752 4.799 -28.449 1.00 95.88 152 TYR A O 1
ATOM 1264 N N . TYR A 1 153 ? 23.322 4.783 -26.717 1.00 94.56 153 TYR A N 1
ATOM 1265 C CA . TYR A 1 153 ? 24.167 5.608 -25.842 1.00 94.56 153 TYR A CA 1
ATOM 1266 C C . TYR A 1 153 ? 25.570 5.004 -25.643 1.00 94.56 153 TYR A C 1
ATOM 1268 O O . TYR A 1 153 ? 26.575 5.712 -25.694 1.00 94.56 153 TYR A O 1
ATOM 1276 N N . LYS A 1 154 ? 25.667 3.683 -25.446 1.00 93.06 154 LYS A N 1
ATOM 1277 C CA . LYS A 1 154 ? 26.952 3.001 -25.243 1.00 93.06 154 LYS A CA 1
ATOM 1278 C C . LYS A 1 154 ? 27.832 3.029 -26.499 1.00 93.06 154 LYS A C 1
ATOM 1280 O O . LYS A 1 154 ? 29.046 3.154 -26.359 1.00 93.06 154 LYS A O 1
ATOM 1285 N N . LEU A 1 155 ? 27.245 2.902 -27.689 1.00 93.50 155 LEU A N 1
ATOM 1286 C CA . LEU A 1 155 ? 27.963 2.947 -28.969 1.00 93.50 155 LEU A CA 1
ATOM 1287 C C . LEU A 1 155 ? 28.318 4.366 -29.420 1.00 93.50 155 LEU A C 1
ATOM 1289 O O . LEU A 1 155 ? 29.202 4.515 -30.260 1.00 93.50 155 LEU A O 1
ATOM 1293 N N . ALA A 1 156 ? 27.651 5.389 -28.880 1.00 93.00 156 ALA A N 1
ATOM 1294 C CA . ALA A 1 156 ? 28.023 6.777 -29.110 1.00 93.00 156 ALA A CA 1
ATOM 1295 C C . ALA A 1 156 ? 29.451 7.021 -28.610 1.00 93.00 156 ALA A C 1
ATOM 1297 O O . ALA A 1 156 ? 29.772 6.699 -27.459 1.00 93.00 156 ALA A O 1
ATOM 1298 N N . ASP A 1 157 ? 30.288 7.582 -29.479 1.00 91.44 157 ASP A N 1
ATOM 1299 C CA . ASP A 1 157 ? 31.644 7.997 -29.137 1.00 91.44 157 ASP A CA 1
ATOM 1300 C C . ASP A 1 157 ? 31.642 9.241 -28.229 1.00 91.44 157 ASP A C 1
ATOM 1302 O O . ASP A 1 157 ? 30.604 9.856 -27.963 1.00 91.44 157 ASP A O 1
ATOM 1306 N N . ASP A 1 158 ? 32.818 9.632 -27.740 1.00 88.44 158 ASP A N 1
ATOM 1307 C CA . ASP A 1 158 ? 32.942 10.776 -26.832 1.00 88.44 158 ASP A CA 1
ATOM 1308 C C . ASP A 1 158 ? 32.526 12.104 -27.483 1.00 88.44 158 ASP A C 1
ATOM 1310 O O . ASP A 1 158 ? 32.073 13.016 -26.786 1.00 88.44 158 ASP A O 1
ATOM 1314 N N . CYS A 1 159 ? 32.655 12.236 -28.808 1.00 88.94 159 CYS A N 1
ATOM 1315 C CA . CYS A 1 159 ? 32.234 13.437 -29.528 1.00 88.94 159 CYS A CA 1
ATOM 1316 C C . CYS A 1 159 ? 30.706 13.558 -29.531 1.00 88.94 159 CYS A C 1
ATOM 1318 O O . CYS A 1 159 ? 30.167 14.621 -29.214 1.00 88.94 159 CYS A O 1
ATOM 1320 N N . LEU A 1 160 ? 30.005 12.466 -29.832 1.00 89.62 160 LEU A N 1
ATOM 1321 C CA . LEU A 1 160 ? 28.551 12.412 -29.848 1.00 89.62 160 LEU A CA 1
ATOM 1322 C C . LEU A 1 160 ? 27.969 12.511 -28.436 1.00 89.62 160 LEU A C 1
ATOM 1324 O O . LEU A 1 160 ? 27.023 13.268 -28.226 1.00 89.62 160 LEU A O 1
ATOM 1328 N N . ARG A 1 161 ? 28.561 11.840 -27.441 1.00 89.38 161 ARG A N 1
ATOM 1329 C CA . ARG A 1 161 ? 28.100 11.931 -26.042 1.00 89.38 161 ARG A CA 1
ATOM 1330 C C . ARG A 1 161 ? 28.152 13.355 -25.497 1.00 89.38 161 ARG A C 1
ATOM 1332 O O . ARG A 1 161 ? 27.254 13.745 -24.757 1.00 89.38 161 ARG A O 1
ATOM 1339 N N . LYS A 1 162 ? 29.148 14.156 -25.892 1.00 88.69 162 LYS A N 1
ATOM 1340 C CA . LYS A 1 162 ? 29.232 15.584 -25.527 1.00 88.69 162 LYS A CA 1
ATOM 1341 C C . LYS A 1 162 ? 28.101 16.432 -26.119 1.00 88.69 162 LYS A C 1
ATOM 1343 O O . LYS A 1 162 ? 27.824 17.503 -25.587 1.00 88.69 162 LYS A O 1
ATOM 1348 N N . LYS A 1 163 ? 27.448 15.973 -27.194 1.00 89.56 163 LYS A N 1
ATOM 1349 C CA . LYS A 1 163 ? 26.291 16.647 -27.806 1.00 89.56 163 LYS A CA 1
ATOM 1350 C C . LYS A 1 163 ? 24.963 16.291 -27.138 1.00 89.56 163 LYS A C 1
ATOM 1352 O O . LYS A 1 163 ? 23.970 16.963 -27.405 1.00 89.56 163 LYS A O 1
ATOM 1357 N N . PHE A 1 164 ? 24.914 15.269 -26.279 1.00 90.75 164 PHE A N 1
ATOM 1358 C CA . PHE A 1 164 ? 23.680 14.932 -25.576 1.00 90.75 164 PHE A CA 1
ATOM 1359 C C . PHE A 1 164 ? 23.275 16.050 -24.619 1.00 90.75 164 PHE A C 1
ATOM 1361 O O . PHE A 1 164 ? 23.996 16.421 -23.693 1.00 90.75 164 PHE A O 1
ATOM 1368 N N . THR A 1 165 ? 22.076 16.571 -24.859 1.00 90.81 165 THR A N 1
ATOM 1369 C CA . THR A 1 165 ? 21.414 17.528 -23.979 1.00 90.81 165 THR A CA 1
ATOM 1370 C C . THR A 1 165 ? 20.984 16.852 -22.679 1.00 90.81 165 THR A C 1
ATOM 1372 O O . THR A 1 165 ? 20.857 15.625 -22.610 1.00 90.81 165 THR A O 1
ATOM 1375 N N . ALA A 1 166 ? 20.693 17.644 -21.648 1.00 90.19 166 ALA A N 1
ATOM 1376 C CA . ALA A 1 166 ? 20.147 17.110 -20.402 1.00 90.19 166 ALA A CA 1
ATOM 1377 C C . ALA A 1 166 ? 18.809 16.382 -20.645 1.00 90.19 166 ALA A C 1
ATOM 1379 O O . ALA A 1 166 ? 18.629 15.275 -20.141 1.00 90.19 166 ALA A O 1
ATOM 1380 N N . LYS A 1 167 ? 17.960 16.891 -21.551 1.00 91.19 167 LYS A N 1
ATOM 1381 C CA . LYS A 1 167 ? 16.754 16.191 -22.045 1.00 91.19 167 LYS A CA 1
ATOM 1382 C C . LYS A 1 167 ? 17.036 14.795 -22.607 1.00 91.19 167 LYS A C 1
ATOM 1384 O O . LYS A 1 167 ? 16.303 13.846 -22.335 1.00 91.19 167 LYS A O 1
ATOM 1389 N N . SER A 1 168 ? 18.096 14.667 -23.404 1.00 91.88 168 SER A N 1
ATOM 1390 C CA . SER A 1 168 ? 18.498 13.394 -24.016 1.00 91.88 168 SER A CA 1
ATOM 1391 C C . SER A 1 168 ? 18.935 12.381 -22.957 1.00 91.88 168 SER A C 1
ATOM 1393 O O . SER A 1 168 ? 18.539 11.216 -23.003 1.00 91.88 168 SER A O 1
ATOM 1395 N N . LEU A 1 169 ? 19.711 12.834 -21.969 1.00 93.44 169 LEU A N 1
ATOM 1396 C CA . LEU A 1 169 ? 20.143 12.006 -20.842 1.00 93.44 169 LEU A CA 1
ATOM 1397 C C . LEU A 1 169 ? 18.963 11.606 -19.948 1.00 93.44 169 LEU A C 1
ATOM 1399 O O . LEU A 1 169 ? 18.863 10.447 -19.556 1.00 93.44 169 LEU A O 1
ATOM 1403 N N . GLU A 1 170 ? 18.028 12.515 -19.679 1.00 93.75 170 GLU A N 1
ATOM 1404 C CA . GLU A 1 170 ? 16.817 12.225 -18.907 1.00 93.75 170 GLU A CA 1
ATOM 1405 C C . GLU A 1 170 ? 15.925 11.174 -19.570 1.00 93.75 170 GLU A C 1
ATOM 1407 O O . GLU A 1 170 ? 15.345 10.357 -18.857 1.00 93.75 170 GLU A O 1
ATOM 1412 N N . LEU A 1 171 ? 15.830 11.134 -20.905 1.00 94.31 171 LEU A N 1
ATOM 1413 C CA . LEU A 1 171 ? 15.122 10.056 -21.609 1.00 94.31 171 LEU A CA 1
ATOM 1414 C C . LEU A 1 171 ? 15.761 8.692 -21.337 1.00 94.31 171 LEU A C 1
ATOM 1416 O O . LEU A 1 171 ? 15.056 7.732 -21.019 1.00 94.31 171 LEU A O 1
ATOM 1420 N N . ILE A 1 172 ? 17.091 8.614 -21.427 1.00 95.25 172 ILE A N 1
ATOM 1421 C CA . ILE A 1 172 ? 17.847 7.384 -21.163 1.00 95.25 172 ILE A CA 1
ATOM 1422 C C . ILE A 1 172 ? 17.656 6.963 -19.701 1.00 95.25 172 ILE A C 1
ATOM 1424 O O . ILE A 1 172 ? 17.288 5.821 -19.428 1.00 95.25 172 ILE A O 1
ATOM 1428 N N . LEU A 1 173 ? 17.836 7.892 -18.760 1.00 95.69 173 LEU A N 1
ATOM 1429 C CA . LEU A 1 173 ? 17.672 7.648 -17.326 1.00 95.69 173 LEU A CA 1
ATOM 1430 C C . LEU A 1 173 ? 16.239 7.244 -16.970 1.00 95.69 173 LEU A C 1
ATOM 1432 O O . LEU A 1 173 ? 16.049 6.311 -16.201 1.00 95.69 173 LEU A O 1
ATOM 1436 N N . THR A 1 174 ? 15.228 7.874 -17.568 1.00 95.38 174 THR A N 1
ATOM 1437 C CA . THR A 1 174 ? 13.811 7.522 -17.371 1.00 95.38 174 THR A CA 1
ATOM 1438 C C . THR A 1 174 ? 13.525 6.091 -17.812 1.00 95.38 174 THR A C 1
ATOM 1440 O O . THR A 1 174 ? 12.770 5.368 -17.157 1.00 95.38 174 THR A O 1
ATOM 1443 N N . LEU A 1 175 ? 14.108 5.667 -18.932 1.00 94.94 175 LEU A N 1
ATOM 1444 C CA . LEU A 1 175 ? 13.930 4.314 -19.438 1.00 94.94 175 LEU A CA 1
ATOM 1445 C C . LEU A 1 175 ? 14.619 3.288 -18.538 1.00 94.94 175 LEU A C 1
ATOM 1447 O O . LEU A 1 175 ? 13.983 2.317 -18.139 1.00 94.94 175 LEU A O 1
ATOM 1451 N N . LEU A 1 176 ? 15.880 3.530 -18.172 1.00 94.62 176 LEU A N 1
ATOM 1452 C CA . LEU A 1 176 ? 16.631 2.671 -17.253 1.00 94.62 176 LEU A CA 1
ATOM 1453 C C . LEU A 1 176 ? 15.945 2.590 -15.886 1.00 94.62 176 LEU A C 1
ATOM 1455 O O . LEU A 1 176 ? 15.810 1.497 -15.342 1.00 94.62 176 LEU A O 1
ATOM 1459 N N . PHE A 1 177 ? 15.414 3.715 -15.395 1.00 93.31 177 PHE A N 1
ATOM 1460 C CA . PHE A 1 177 ? 14.616 3.779 -14.174 1.00 93.31 177 PHE A CA 1
ATOM 1461 C C . PHE A 1 177 ? 13.411 2.839 -14.237 1.00 93.31 177 PHE A C 1
ATOM 1463 O O . PHE A 1 177 ? 13.191 2.011 -13.358 1.00 93.31 177 PHE A O 1
ATOM 1470 N N . ARG A 1 178 ? 12.651 2.906 -15.331 1.00 90.94 178 ARG A N 1
ATOM 1471 C CA . ARG A 1 178 ? 11.472 2.054 -15.541 1.00 90.94 178 ARG A CA 1
ATOM 1472 C C . ARG A 1 178 ? 11.790 0.582 -15.771 1.00 90.94 178 ARG A C 1
ATOM 1474 O O . ARG A 1 178 ? 10.914 -0.251 -15.568 1.00 90.94 178 ARG A O 1
ATOM 1481 N N . ARG A 1 179 ? 13.002 0.283 -16.225 1.00 90.31 179 ARG A N 1
ATOM 1482 C CA . ARG A 1 179 ? 13.533 -1.075 -16.380 1.00 90.31 179 ARG A CA 1
ATOM 1483 C C . ARG A 1 179 ? 14.175 -1.599 -15.093 1.00 90.31 179 ARG A C 1
ATOM 1485 O O . ARG A 1 179 ? 14.658 -2.724 -15.093 1.00 90.31 179 ARG A O 1
ATOM 1492 N N . ASN A 1 180 ? 14.189 -0.791 -14.030 1.00 89.25 180 ASN A N 1
ATOM 1493 C CA . ASN A 1 180 ? 14.884 -1.059 -12.775 1.00 89.25 180 ASN A CA 1
ATOM 1494 C C . ASN A 1 180 ? 16.410 -1.250 -12.922 1.00 89.25 180 ASN A C 1
ATOM 1496 O O . ASN A 1 180 ? 17.042 -1.705 -11.992 1.00 89.25 180 ASN A O 1
ATOM 1500 N N . GLU A 1 181 ? 17.042 -0.864 -14.039 1.00 90.69 181 GLU A N 1
ATOM 1501 C CA . GLU A 1 181 ? 18.456 -1.184 -14.316 1.00 90.69 181 GLU A CA 1
ATOM 1502 C C . GLU A 1 181 ? 19.438 -0.274 -13.556 1.00 90.69 181 GLU A C 1
ATOM 1504 O O . GLU A 1 181 ? 20.026 0.656 -14.125 1.00 90.69 181 GLU A O 1
ATOM 1509 N N . LEU A 1 182 ? 19.654 -0.561 -12.272 1.00 90.75 182 LEU A N 1
ATOM 1510 C CA . LEU A 1 182 ? 20.346 0.316 -11.323 1.00 90.75 182 LEU A CA 1
ATOM 1511 C C . LEU A 1 182 ? 21.799 0.610 -11.723 1.00 90.75 182 LEU A C 1
ATOM 1513 O O . LEU A 1 182 ? 22.231 1.763 -11.766 1.00 90.75 182 LEU A O 1
ATOM 1517 N N . ILE A 1 183 ? 22.559 -0.423 -12.091 1.00 89.62 183 ILE A N 1
ATOM 1518 C CA . ILE A 1 183 ? 23.985 -0.283 -12.439 1.00 89.62 183 ILE A CA 1
ATOM 1519 C C . ILE A 1 183 ? 24.167 0.563 -13.704 1.00 89.62 183 ILE A C 1
ATOM 1521 O O . ILE A 1 183 ? 25.063 1.405 -13.789 1.00 89.62 183 ILE A O 1
ATOM 1525 N N . ARG A 1 184 ? 23.336 0.335 -14.725 1.00 91.88 184 ARG A N 1
ATOM 1526 C CA . ARG A 1 184 ? 23.415 1.079 -15.991 1.00 91.88 184 ARG A CA 1
ATOM 1527 C C . ARG A 1 184 ? 22.914 2.501 -15.815 1.00 91.88 184 ARG A C 1
ATOM 1529 O O . ARG A 1 184 ? 23.526 3.410 -16.372 1.00 91.88 184 ARG A O 1
ATOM 1536 N N . PHE A 1 185 ? 21.865 2.687 -15.016 1.00 94.62 185 PHE A N 1
ATOM 1537 C CA . PHE A 1 185 ? 21.372 4.003 -14.645 1.00 94.62 185 PHE A CA 1
ATOM 1538 C C . PHE A 1 185 ? 22.487 4.826 -14.018 1.00 94.62 185 PHE A C 1
ATOM 1540 O O . PHE A 1 185 ? 22.786 5.894 -14.538 1.00 94.62 185 PHE A O 1
ATOM 1547 N N . PHE A 1 186 ? 23.168 4.308 -12.991 1.00 93.12 186 PHE A N 1
ATOM 1548 C CA . PHE A 1 186 ? 24.225 5.068 -12.328 1.00 93.12 186 PHE A CA 1
ATOM 1549 C C . PHE A 1 186 ? 25.453 5.294 -13.215 1.00 93.12 186 PHE A C 1
ATOM 1551 O O . PHE A 1 186 ? 26.060 6.351 -13.130 1.00 93.12 186 PHE A O 1
ATOM 1558 N N . LYS A 1 187 ? 25.759 4.407 -14.172 1.00 91.94 187 LYS A N 1
ATOM 1559 C CA . LYS A 1 187 ? 26.797 4.679 -15.190 1.00 91.94 187 LYS A CA 1
ATOM 1560 C C . LYS A 1 187 ? 26.461 5.871 -16.085 1.00 91.94 187 LYS A C 1
ATOM 1562 O O . LYS A 1 187 ? 27.339 6.682 -16.366 1.00 91.94 187 LYS A O 1
ATOM 1567 N N . VAL A 1 188 ? 25.215 5.966 -16.553 1.00 93.25 188 VAL A N 1
ATOM 1568 C CA . VAL A 1 188 ? 24.764 7.116 -17.353 1.00 93.25 188 VAL A CA 1
ATOM 1569 C C . VAL A 1 188 ? 24.682 8.349 -16.464 1.00 93.25 188 VAL A C 1
ATOM 1571 O O . VAL A 1 188 ? 25.184 9.402 -16.845 1.00 93.25 188 VAL A O 1
ATOM 1574 N N . PHE A 1 189 ? 24.113 8.198 -15.266 1.00 92.94 189 PHE A N 1
ATOM 1575 C CA . PHE A 1 189 ? 23.962 9.268 -14.298 1.00 92.94 189 PHE A CA 1
ATOM 1576 C C . PHE A 1 189 ? 25.317 9.848 -13.933 1.00 92.94 189 PHE A C 1
ATOM 1578 O O . PHE A 1 189 ? 25.445 11.039 -14.060 1.00 92.94 189 PHE A O 1
ATOM 1585 N N . SER A 1 190 ? 26.363 9.092 -13.604 1.00 88.88 190 SER A N 1
ATOM 1586 C CA . SER A 1 190 ? 27.682 9.665 -13.272 1.00 88.88 190 SER A CA 1
ATOM 1587 C C . SER A 1 190 ? 28.338 10.420 -14.437 1.00 88.88 190 SER A C 1
ATOM 1589 O O . SER A 1 190 ? 29.229 11.234 -14.219 1.00 88.88 190 SER A O 1
ATOM 1591 N N . SER A 1 191 ? 27.892 10.210 -15.677 1.00 80.25 191 SER A N 1
ATOM 1592 C CA . SER A 1 191 ? 28.433 10.896 -16.851 1.00 80.25 191 SER A CA 1
ATOM 1593 C C . SER A 1 191 ? 27.658 12.178 -17.186 1.00 80.25 191 SER A C 1
ATOM 1595 O O . SER A 1 191 ? 26.430 12.215 -17.148 1.00 80.25 191 SER A O 1
ATOM 1597 N N . GLY A 1 192 ? 28.368 13.248 -17.545 1.00 73.94 192 GLY A N 1
ATOM 1598 C CA . GLY A 1 192 ? 27.766 14.433 -18.160 1.00 73.94 192 GLY A CA 1
ATOM 1599 C C . GLY A 1 192 ? 26.958 15.336 -17.225 1.00 73.94 192 GLY A C 1
ATOM 1600 O O . GLY A 1 192 ? 27.135 15.347 -16.006 1.00 73.94 192 GLY A O 1
ATOM 1601 N N . LYS A 1 193 ? 26.084 16.134 -17.836 1.00 79.06 193 LYS A N 1
ATOM 1602 C CA . LYS A 1 193 ? 25.319 17.199 -17.185 1.00 79.06 193 LYS A CA 1
ATOM 1603 C C . LYS A 1 193 ? 24.174 16.656 -16.322 1.00 79.06 193 LYS A C 1
ATOM 1605 O O . LYS A 1 193 ? 23.673 15.559 -16.573 1.00 79.06 193 LYS A O 1
ATOM 1610 N N . LYS A 1 194 ? 23.760 17.415 -15.304 1.00 85.56 194 LYS A N 1
ATOM 1611 C CA . LYS A 1 194 ? 22.790 16.974 -14.289 1.00 85.56 194 LYS A CA 1
ATOM 1612 C C . LYS A 1 194 ? 21.612 17.925 -14.227 1.00 85.56 194 LYS A C 1
ATOM 1614 O O . LYS A 1 194 ? 21.792 19.113 -13.996 1.00 85.56 194 LYS A O 1
ATOM 1619 N N . SER A 1 195 ? 20.411 17.394 -14.398 1.00 90.38 195 SER A N 1
ATOM 1620 C CA . SER A 1 195 ? 19.176 18.117 -14.119 1.00 90.38 195 SER A CA 1
ATOM 1621 C C . SER A 1 195 ? 18.613 17.703 -12.761 1.00 90.38 195 SER A C 1
ATOM 1623 O O . SER A 1 195 ? 18.894 16.610 -12.252 1.00 90.38 195 SER A O 1
ATOM 1625 N N . ARG A 1 196 ? 17.740 18.546 -12.204 1.00 90.25 196 ARG A N 1
ATOM 1626 C CA . ARG A 1 196 ? 17.021 18.247 -10.958 1.00 90.25 196 ARG A CA 1
ATOM 1627 C C . ARG A 1 196 ? 16.168 16.981 -11.087 1.00 90.25 196 ARG A C 1
ATOM 1629 O O . ARG A 1 196 ? 16.097 16.189 -10.155 1.00 90.25 196 ARG A O 1
ATOM 1636 N N . ALA A 1 197 ? 15.561 16.747 -12.251 1.00 91.31 197 ALA A N 1
ATOM 1637 C CA . ALA A 1 197 ? 14.761 15.551 -12.502 1.00 91.31 197 ALA A CA 1
ATOM 1638 C C . ALA A 1 197 ? 15.612 14.269 -12.537 1.00 91.31 197 ALA A C 1
ATOM 1640 O O . ALA A 1 197 ? 15.228 13.266 -11.936 1.00 91.31 197 ALA A O 1
ATOM 1641 N N . ALA A 1 198 ? 16.787 14.305 -13.176 1.00 92.88 198 ALA A N 1
ATOM 1642 C CA . ALA A 1 198 ? 17.730 13.186 -13.164 1.00 92.88 198 ALA A CA 1
ATOM 1643 C C . ALA A 1 198 ? 18.214 12.870 -11.741 1.00 92.88 198 ALA A C 1
ATOM 1645 O O . ALA A 1 198 ? 18.275 11.704 -11.355 1.00 92.88 198 ALA A O 1
ATOM 1646 N N . PHE A 1 199 ? 18.505 13.905 -10.951 1.00 93.00 199 PHE A N 1
ATOM 1647 C CA . PHE A 1 199 ? 18.884 13.766 -9.546 1.00 93.00 199 PHE A CA 1
ATOM 1648 C C . PHE A 1 199 ? 17.767 13.151 -8.696 1.00 93.00 199 PHE A C 1
ATOM 1650 O O . PHE A 1 199 ? 17.998 12.194 -7.961 1.00 93.00 199 PHE A O 1
ATOM 1657 N N . LYS A 1 200 ? 16.527 13.616 -8.861 1.00 93.06 200 LYS A N 1
ATOM 1658 C CA . LYS A 1 200 ? 15.358 13.014 -8.210 1.00 93.06 200 LYS A CA 1
ATOM 1659 C C . LYS A 1 200 ? 15.178 11.538 -8.577 1.00 93.06 200 LYS A C 1
ATOM 1661 O O . LYS A 1 200 ? 14.915 10.729 -7.694 1.00 93.06 200 LYS A O 1
ATOM 1666 N N . LEU A 1 201 ? 15.345 11.160 -9.848 1.00 94.31 201 LEU A N 1
ATOM 1667 C CA . LEU A 1 201 ? 15.317 9.746 -10.255 1.00 94.31 201 LEU A CA 1
ATOM 1668 C C . LEU A 1 201 ? 16.415 8.930 -9.560 1.00 94.31 201 LEU A C 1
ATOM 1670 O O . LEU A 1 201 ? 16.151 7.815 -9.116 1.00 94.31 201 LEU A O 1
ATOM 1674 N N . ALA A 1 202 ? 17.618 9.494 -9.434 1.00 94.62 202 ALA A N 1
ATOM 1675 C CA . ALA A 1 202 ? 18.730 8.859 -8.737 1.00 94.62 202 ALA A CA 1
ATOM 1676 C C . ALA A 1 202 ? 18.418 8.636 -7.248 1.00 94.62 202 ALA A C 1
ATOM 1678 O O . ALA A 1 202 ? 18.604 7.523 -6.762 1.00 94.62 202 ALA A O 1
ATOM 1679 N N . LEU A 1 203 ? 17.849 9.634 -6.561 1.00 94.25 203 LEU A N 1
ATOM 1680 C CA . LEU A 1 203 ? 17.370 9.496 -5.179 1.00 94.25 203 LEU A CA 1
ATOM 1681 C C . LEU A 1 203 ? 16.318 8.385 -5.047 1.00 94.25 203 LEU A C 1
ATOM 1683 O O . LEU A 1 203 ? 16.360 7.589 -4.120 1.00 94.25 203 LEU A O 1
ATOM 1687 N N . LEU A 1 204 ? 15.374 8.268 -5.981 1.00 93.50 204 LEU A N 1
ATOM 1688 C CA . LEU A 1 204 ? 14.387 7.182 -5.916 1.00 93.50 204 LEU A CA 1
ATOM 1689 C C . LEU A 1 204 ? 15.023 5.797 -6.076 1.00 93.50 204 LEU A C 1
ATOM 1691 O O . LEU A 1 204 ? 14.541 4.835 -5.485 1.00 93.50 204 LEU A O 1
ATOM 1695 N N . PHE A 1 205 ? 16.109 5.686 -6.837 1.00 93.06 205 PHE A N 1
ATOM 1696 C CA . PHE A 1 205 ? 16.877 4.449 -6.943 1.00 93.06 205 PHE A CA 1
ATOM 1697 C C . PHE A 1 205 ? 17.699 4.125 -5.698 1.00 93.06 205 PHE A C 1
ATOM 1699 O O . PHE A 1 205 ? 17.874 2.942 -5.420 1.00 93.06 205 PHE A O 1
ATOM 1706 N N . THR A 1 206 ? 18.111 5.106 -4.890 1.00 92.88 206 THR A N 1
ATOM 1707 C CA . THR A 1 206 ? 18.777 4.812 -3.607 1.00 92.88 206 THR A CA 1
ATOM 1708 C C . THR A 1 206 ? 17.845 4.172 -2.577 1.00 92.88 206 THR A C 1
ATOM 1710 O O . THR A 1 206 ? 18.320 3.620 -1.590 1.00 92.88 206 THR A O 1
ATOM 1713 N N . LEU A 1 207 ? 16.524 4.199 -2.800 1.00 90.38 207 LEU A N 1
ATOM 1714 C CA . LEU A 1 207 ? 15.554 3.477 -1.971 1.00 90.38 207 LEU A CA 1
ATOM 1715 C C . LEU A 1 207 ? 15.531 1.968 -2.245 1.00 90.38 207 LEU A C 1
ATOM 1717 O O . LEU A 1 207 ? 14.974 1.225 -1.440 1.00 90.38 207 LEU A O 1
ATOM 1721 N N . LYS A 1 208 ? 16.107 1.510 -3.362 1.00 87.44 208 LYS A N 1
ATOM 1722 C CA . LYS A 1 208 ? 16.145 0.087 -3.702 1.00 87.44 208 LYS A CA 1
ATOM 1723 C C . LYS A 1 208 ? 17.154 -0.654 -2.817 1.00 87.44 208 LYS A C 1
ATOM 1725 O O . LYS A 1 208 ? 18.277 -0.165 -2.679 1.00 87.44 208 LYS A O 1
ATOM 1730 N N . PRO A 1 209 ? 16.804 -1.831 -2.259 1.00 82.25 209 PRO A N 1
ATOM 1731 C CA . PRO A 1 209 ? 17.723 -2.626 -1.440 1.00 82.25 209 PRO A CA 1
ATOM 1732 C C . PRO A 1 209 ? 19.043 -2.965 -2.143 1.00 82.25 209 PRO A C 1
ATOM 1734 O O . PRO A 1 209 ? 20.082 -3.068 -1.498 1.00 82.25 209 PRO A O 1
ATOM 1737 N N . GLU A 1 210 ? 19.012 -3.114 -3.467 1.00 83.94 210 GLU A N 1
ATOM 1738 C CA . GLU A 1 210 ? 20.159 -3.455 -4.313 1.00 83.94 210 GLU A CA 1
ATOM 1739 C C . GLU A 1 210 ? 21.030 -2.236 -4.670 1.00 83.94 210 GLU A C 1
ATOM 1741 O O . GLU A 1 210 ? 22.044 -2.370 -5.365 1.00 83.94 210 GLU A O 1
ATOM 1746 N N . SER A 1 211 ? 20.652 -1.031 -4.230 1.00 85.62 211 SER A N 1
ATOM 1747 C CA . SER A 1 211 ? 21.432 0.175 -4.489 1.00 85.62 211 SER A CA 1
ATOM 1748 C C . SER A 1 211 ? 22.764 0.140 -3.750 1.00 85.62 211 SER A C 1
ATOM 1750 O O . SER A 1 211 ? 22.825 0.118 -2.525 1.00 85.62 211 SER A O 1
ATOM 1752 N N . HIS A 1 212 ? 23.855 0.238 -4.508 1.00 85.62 212 HIS A N 1
ATOM 1753 C CA . HIS A 1 212 ? 25.199 0.444 -3.964 1.00 85.62 212 HIS A CA 1
ATOM 1754 C C . HIS A 1 212 ? 25.470 1.913 -3.594 1.00 85.62 212 HIS A C 1
ATOM 1756 O O . HIS A 1 212 ? 26.514 2.216 -3.019 1.00 85.62 212 HIS A O 1
ATOM 1762 N N . ILE A 1 213 ? 24.558 2.828 -3.941 1.00 89.19 213 ILE A N 1
ATOM 1763 C CA . ILE A 1 213 ? 24.676 4.261 -3.657 1.00 89.19 213 ILE A CA 1
ATOM 1764 C C . ILE A 1 213 ? 23.768 4.623 -2.484 1.00 89.19 213 ILE A C 1
ATOM 1766 O O . ILE A 1 213 ? 22.566 4.347 -2.514 1.00 89.19 213 ILE A O 1
ATOM 1770 N N . SER A 1 214 ? 24.354 5.269 -1.473 1.00 89.31 214 SER A N 1
ATOM 1771 C CA . SER A 1 214 ? 23.634 5.803 -0.314 1.00 89.31 214 SER A CA 1
ATOM 1772 C C . SER A 1 214 ? 22.975 7.142 -0.649 1.00 89.31 214 SER A C 1
ATOM 1774 O O . SER A 1 214 ? 23.541 7.987 -1.346 1.00 89.31 214 SER A O 1
ATOM 1776 N N . THR A 1 215 ? 21.775 7.337 -0.103 1.00 91.06 215 THR A N 1
ATOM 1777 C CA . THR A 1 215 ? 21.022 8.593 -0.220 1.00 91.06 215 THR A CA 1
ATOM 1778 C C . THR A 1 215 ? 21.809 9.764 0.365 1.00 91.06 215 THR A C 1
ATOM 1780 O O . THR A 1 215 ? 21.851 10.834 -0.230 1.00 91.06 215 THR A O 1
ATOM 1783 N N . GLU A 1 216 ? 22.451 9.568 1.517 1.00 90.00 216 GLU A N 1
ATOM 1784 C CA . GLU A 1 216 ? 23.214 10.596 2.227 1.00 90.00 216 GLU A CA 1
ATOM 1785 C C . GLU A 1 216 ? 24.418 11.068 1.406 1.00 90.00 216 GLU A C 1
ATOM 1787 O O . GLU A 1 216 ? 24.678 12.268 1.329 1.00 90.00 216 GLU A O 1
ATOM 1792 N N . ILE A 1 217 ? 25.121 10.134 0.755 1.00 89.88 217 ILE A N 1
ATOM 1793 C CA . ILE A 1 217 ? 26.235 10.455 -0.148 1.00 89.88 217 ILE A CA 1
ATOM 1794 C C . ILE A 1 217 ? 25.724 11.291 -1.321 1.00 89.88 217 ILE A C 1
ATOM 1796 O O . ILE A 1 217 ? 26.299 12.333 -1.625 1.00 89.88 217 ILE A O 1
ATOM 1800 N N . LEU A 1 218 ? 24.623 10.856 -1.940 1.00 91.00 218 LEU A N 1
ATOM 1801 C CA . LEU A 1 218 ? 24.063 11.516 -3.113 1.00 91.00 218 LEU A CA 1
ATOM 1802 C C . LEU A 1 218 ? 23.524 12.920 -2.784 1.00 91.00 218 LEU A C 1
ATOM 1804 O O . LEU A 1 218 ? 23.730 13.844 -3.560 1.00 91.00 218 LEU A O 1
ATOM 1808 N N . LEU A 1 219 ? 22.880 13.115 -1.630 1.00 90.31 219 LEU A N 1
ATOM 1809 C CA . LEU A 1 219 ? 22.440 14.442 -1.183 1.00 90.31 219 LEU A CA 1
ATOM 1810 C C . LEU A 1 219 ? 23.629 15.379 -0.944 1.00 90.31 219 LEU A C 1
ATOM 1812 O O . LEU A 1 219 ? 23.600 16.516 -1.403 1.00 90.31 219 LEU A O 1
ATOM 1816 N N . LYS A 1 220 ? 24.687 14.890 -0.286 1.00 88.88 220 LYS A N 1
ATOM 1817 C CA . LYS A 1 220 ? 25.889 15.680 0.007 1.00 88.88 220 LYS A CA 1
ATOM 1818 C C . LYS A 1 220 ? 26.666 16.065 -1.253 1.00 88.88 220 LYS A C 1
ATOM 1820 O O . LYS A 1 220 ? 27.186 17.170 -1.339 1.00 88.88 220 LYS A O 1
ATOM 1825 N N . GLU A 1 221 ? 26.756 15.168 -2.233 1.00 87.75 221 GLU A N 1
ATOM 1826 C CA . GLU A 1 221 ? 27.428 15.444 -3.512 1.00 87.75 221 GLU A CA 1
ATOM 1827 C C . GLU A 1 221 ? 26.738 16.577 -4.297 1.00 87.75 221 GLU A C 1
ATOM 1829 O O . GLU A 1 221 ? 27.388 17.262 -5.083 1.00 87.75 221 GLU A O 1
ATOM 1834 N N . PHE A 1 222 ? 25.442 16.803 -4.059 1.00 86.94 222 PHE A N 1
ATOM 1835 C CA . PHE A 1 222 ? 2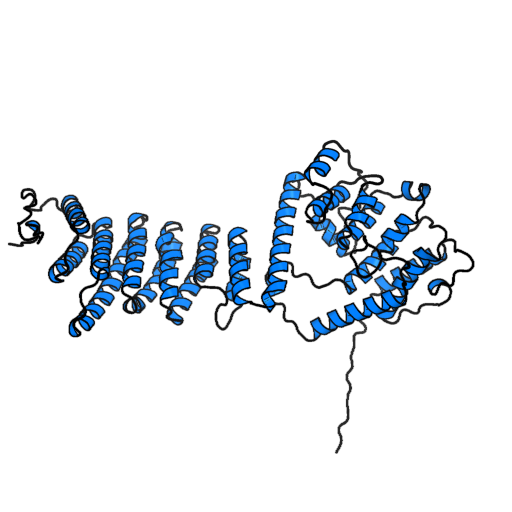4.609 17.733 -4.823 1.00 86.94 222 PHE A CA 1
ATOM 1836 C C . PHE A 1 222 ? 24.067 18.923 -4.015 1.00 86.94 222 PHE A C 1
ATOM 1838 O O . PHE A 1 222 ? 23.229 19.658 -4.534 1.00 86.94 222 PHE A O 1
ATOM 1845 N N . GLU A 1 223 ? 24.545 19.139 -2.787 1.00 84.25 223 GLU A N 1
ATOM 1846 C CA . GLU A 1 223 ? 24.071 20.207 -1.890 1.00 84.25 223 GLU A CA 1
ATOM 1847 C C . GLU A 1 223 ? 24.249 21.612 -2.503 1.00 84.25 223 GLU A C 1
ATOM 1849 O O . GLU A 1 223 ? 23.331 22.426 -2.441 1.00 84.25 223 GLU A O 1
ATOM 1854 N N . ASP A 1 224 ? 25.361 21.842 -3.213 1.00 83.00 224 ASP A N 1
ATOM 1855 C CA . ASP A 1 224 ? 25.712 23.129 -3.842 1.00 83.00 224 ASP A CA 1
ATOM 1856 C C . ASP A 1 224 ? 25.799 23.062 -5.383 1.00 83.00 224 ASP A C 1
ATOM 1858 O O . ASP A 1 224 ? 26.410 23.916 -6.033 1.00 83.00 224 ASP A O 1
ATOM 1862 N N . VAL A 1 225 ? 25.229 22.026 -6.006 1.00 85.31 225 VAL A N 1
ATOM 1863 C CA . VAL A 1 225 ? 25.328 21.835 -7.462 1.00 85.31 225 VAL A CA 1
ATOM 1864 C C . VAL A 1 225 ? 24.242 22.626 -8.192 1.00 85.31 225 VAL A C 1
ATOM 1866 O O . VAL A 1 225 ? 23.046 22.402 -8.000 1.00 85.31 225 VAL A O 1
ATOM 1869 N N . GLU A 1 226 ? 24.648 23.505 -9.114 1.00 86.25 226 GLU A N 1
ATOM 1870 C CA . GLU A 1 226 ? 23.706 24.157 -10.026 1.00 86.25 226 GLU A CA 1
ATOM 1871 C C . GLU A 1 226 ? 23.226 23.159 -11.092 1.00 86.25 226 GLU A C 1
ATOM 1873 O O . GLU A 1 226 ? 23.987 22.698 -11.947 1.00 86.25 226 GLU A O 1
ATOM 1878 N N . PHE A 1 227 ? 21.940 22.805 -11.037 1.00 89.31 227 PHE A N 1
ATOM 1879 C CA . PHE A 1 227 ? 21.322 21.921 -12.021 1.00 89.31 227 PHE A CA 1
ATOM 1880 C C . PHE A 1 227 ? 21.101 22.625 -13.365 1.00 89.31 227 PHE A C 1
ATOM 1882 O O . PHE A 1 227 ? 20.730 23.797 -13.435 1.00 89.31 227 PHE A O 1
ATOM 1889 N N . GLU A 1 228 ? 21.235 21.868 -14.452 1.00 88.81 228 GLU A N 1
ATOM 1890 C CA . GLU A 1 228 ? 20.906 22.346 -15.793 1.00 88.81 228 GLU A CA 1
ATOM 1891 C C . GLU A 1 228 ? 19.437 22.772 -15.893 1.00 88.81 228 GLU A C 1
ATOM 1893 O O . GLU A 1 228 ? 18.527 22.052 -15.472 1.00 88.81 228 GLU A O 1
ATOM 1898 N N . LYS A 1 229 ? 19.213 23.922 -16.537 1.00 85.62 229 LYS A N 1
ATOM 1899 C CA . LYS A 1 229 ? 17.871 24.468 -16.802 1.00 85.62 229 LYS A CA 1
ATOM 1900 C C . LYS A 1 229 ? 17.159 23.758 -17.954 1.00 85.62 229 LYS A C 1
ATOM 1902 O O . LYS A 1 229 ? 15.934 23.774 -18.024 1.00 85.62 229 LYS A O 1
ATOM 1907 N N . ASP A 1 230 ? 17.916 23.156 -18.872 1.00 87.69 230 ASP A N 1
ATOM 1908 C CA . ASP A 1 230 ? 17.351 22.349 -19.950 1.00 87.69 230 ASP A CA 1
ATOM 1909 C C . ASP A 1 230 ? 16.865 21.008 -19.381 1.00 87.69 230 ASP A C 1
ATOM 1911 O O . ASP A 1 230 ? 17.665 20.124 -19.101 1.00 87.69 230 ASP A O 1
ATOM 1915 N N . SER A 1 231 ? 15.554 20.856 -19.189 1.00 89.81 231 SER A N 1
ATOM 1916 C CA . SER A 1 231 ? 14.946 19.610 -18.706 1.00 89.81 231 SER A CA 1
ATOM 1917 C C . SER A 1 231 ? 13.753 19.197 -19.565 1.00 89.81 231 SER A C 1
ATOM 1919 O O . SER A 1 231 ? 13.048 20.018 -20.158 1.00 89.81 231 SER A O 1
ATOM 1921 N N . LEU A 1 232 ? 13.554 17.888 -19.664 1.00 90.94 232 LEU A N 1
ATOM 1922 C CA . LEU A 1 232 ? 12.405 17.195 -20.229 1.00 90.94 232 LEU A CA 1
ATOM 1923 C C . LEU A 1 232 ? 11.183 17.331 -19.319 1.00 90.94 232 LEU A C 1
ATOM 1925 O O . LEU A 1 232 ? 10.054 17.179 -19.790 1.00 90.94 232 LEU A O 1
ATOM 1929 N N . PHE A 1 233 ? 11.409 17.585 -18.030 1.00 91.56 233 PHE A N 1
ATOM 1930 C CA . PHE A 1 233 ? 10.379 17.675 -17.011 1.00 91.56 233 PHE A CA 1
ATOM 1931 C C . PHE A 1 233 ? 10.138 19.142 -16.608 1.00 91.56 233 PHE A C 1
ATOM 1933 O O . PHE A 1 233 ? 11.101 19.895 -16.467 1.00 91.56 233 PHE A O 1
ATOM 1940 N N . PRO A 1 234 ? 8.876 19.564 -16.407 1.00 89.88 234 PRO A N 1
ATOM 1941 C CA . PRO A 1 234 ? 7.646 18.778 -16.531 1.00 89.88 234 PRO A CA 1
ATOM 1942 C C . PRO A 1 234 ? 7.330 18.402 -17.988 1.00 89.88 234 PRO A C 1
ATOM 1944 O O . PRO A 1 234 ? 7.437 19.215 -18.904 1.00 89.88 234 PRO A O 1
ATOM 1947 N N . TYR A 1 235 ? 6.915 17.152 -18.208 1.00 90.06 235 TYR A N 1
ATOM 1948 C CA . TYR A 1 235 ? 6.652 16.636 -19.551 1.00 90.06 235 TYR A CA 1
ATOM 1949 C C . TYR A 1 235 ? 5.173 16.778 -19.930 1.00 90.06 235 TYR A C 1
ATOM 1951 O O . TYR A 1 235 ? 4.304 16.118 -19.357 1.00 90.06 235 TYR A O 1
ATOM 1959 N N . SER A 1 236 ? 4.891 17.578 -20.960 1.00 86.81 236 SER A N 1
ATOM 1960 C CA . SER A 1 236 ? 3.535 17.835 -21.478 1.00 86.81 236 SER A CA 1
ATOM 1961 C C . SER A 1 236 ? 3.160 17.017 -22.725 1.00 86.81 236 SER A C 1
ATOM 1963 O O . SER A 1 236 ? 2.023 17.086 -23.198 1.00 86.81 236 SER A O 1
ATOM 1965 N N . GLY A 1 237 ? 4.084 16.214 -23.267 1.00 87.75 237 GLY A N 1
ATOM 1966 C CA . GLY A 1 237 ? 3.858 15.417 -24.481 1.00 87.75 237 GLY A CA 1
ATOM 1967 C C . GLY A 1 237 ? 2.907 14.229 -24.278 1.00 87.75 237 GLY A C 1
ATOM 1968 O O . GLY A 1 237 ? 2.277 14.095 -23.234 1.00 87.75 237 GLY A O 1
ATOM 1969 N N . ASN A 1 238 ? 2.754 13.344 -25.273 1.00 85.81 238 ASN A N 1
ATOM 1970 C CA . ASN A 1 238 ? 1.732 12.276 -25.271 1.00 85.81 238 ASN A CA 1
ATOM 1971 C C . ASN A 1 238 ? 2.206 10.888 -24.811 1.00 85.81 238 ASN A C 1
ATOM 1973 O O . ASN A 1 238 ? 1.413 9.946 -24.781 1.00 85.81 238 ASN A O 1
ATOM 1977 N N . ILE A 1 239 ? 3.469 10.749 -24.417 1.00 88.19 239 ILE A N 1
ATOM 1978 C CA . ILE A 1 239 ? 4.007 9.471 -23.954 1.00 88.19 239 ILE A CA 1
ATOM 1979 C C . ILE A 1 239 ? 3.588 9.242 -22.495 1.00 88.19 239 ILE A C 1
ATOM 1981 O O . ILE A 1 239 ? 4.140 9.826 -21.562 1.00 88.19 239 ILE A O 1
ATOM 1985 N N . GLY A 1 240 ? 2.582 8.383 -22.294 1.00 87.50 240 GLY A N 1
ATOM 1986 C CA . GLY A 1 240 ? 1.963 8.151 -20.982 1.00 87.50 240 GLY A CA 1
ATOM 1987 C C . GLY A 1 240 ? 2.927 7.672 -19.891 1.00 87.50 240 GLY A C 1
ATOM 1988 O O . GLY A 1 240 ? 2.759 8.024 -18.726 1.00 87.50 240 GLY A O 1
ATOM 1989 N N . SER A 1 241 ? 3.970 6.926 -20.253 1.00 89.50 241 SER A N 1
ATOM 1990 C CA . SER A 1 241 ? 4.991 6.487 -19.301 1.00 89.50 241 SER A CA 1
ATOM 1991 C C . SER A 1 241 ? 5.871 7.631 -18.799 1.00 89.50 241 SER A C 1
ATOM 1993 O O . SER A 1 241 ? 6.108 7.714 -17.596 1.00 89.50 241 SER A O 1
ATOM 1995 N N . ILE A 1 242 ? 6.287 8.547 -19.680 1.00 92.44 242 ILE A N 1
ATOM 1996 C CA . ILE A 1 242 ? 7.017 9.758 -19.282 1.00 92.44 242 ILE A CA 1
ATOM 1997 C C . ILE A 1 242 ? 6.111 10.651 -18.434 1.00 92.44 242 ILE A C 1
ATOM 1999 O O . ILE A 1 242 ? 6.557 11.148 -17.410 1.00 92.44 242 ILE A O 1
ATOM 2003 N N . ARG A 1 243 ? 4.817 10.785 -18.766 1.00 92.31 243 ARG A N 1
ATOM 2004 C CA . ARG A 1 243 ? 3.861 11.507 -17.902 1.00 92.31 243 ARG A CA 1
ATOM 2005 C C . ARG A 1 243 ? 3.766 10.905 -16.500 1.00 92.31 243 ARG A C 1
ATOM 2007 O O . ARG A 1 243 ? 3.714 11.653 -15.531 1.00 92.31 243 ARG A O 1
ATOM 2014 N N . LYS A 1 244 ? 3.738 9.569 -16.372 1.00 89.50 244 LYS A N 1
ATOM 2015 C CA . LYS A 1 244 ? 3.705 8.895 -15.060 1.00 89.50 244 LYS A CA 1
ATOM 2016 C C . LYS A 1 244 ? 4.946 9.246 -14.235 1.00 89.50 244 LYS A C 1
ATOM 2018 O O . LYS A 1 244 ? 4.815 9.535 -13.050 1.00 89.50 244 LYS A O 1
ATOM 2023 N N . VAL A 1 245 ? 6.119 9.262 -14.869 1.00 91.81 245 VAL A N 1
ATOM 2024 C CA . VAL A 1 245 ? 7.371 9.689 -14.230 1.00 91.81 245 VAL A CA 1
ATOM 2025 C C . VAL A 1 245 ? 7.336 11.183 -13.908 1.00 91.81 245 VAL A C 1
ATOM 2027 O O . VAL A 1 245 ? 7.638 11.553 -12.784 1.00 91.81 245 VAL A O 1
ATOM 2030 N N . SER A 1 246 ? 6.857 12.031 -14.819 1.00 92.19 246 SER A N 1
ATOM 2031 C CA . SER A 1 246 ? 6.712 13.474 -14.595 1.00 92.19 246 SER A CA 1
ATOM 2032 C C . SER A 1 246 ? 5.890 13.770 -13.344 1.00 92.19 246 SER A C 1
ATOM 2034 O O . SER A 1 246 ? 6.343 14.538 -12.511 1.00 92.19 246 SER A O 1
ATOM 2036 N N . LYS A 1 247 ? 4.749 13.092 -13.156 1.00 89.00 247 LYS A N 1
ATOM 2037 C CA . LYS A 1 247 ? 3.912 13.227 -11.950 1.00 89.00 247 LYS A CA 1
ATOM 2038 C C . LYS A 1 247 ? 4.611 12.795 -10.662 1.00 89.00 247 LYS A C 1
ATOM 2040 O O . LYS A 1 247 ? 4.318 13.303 -9.592 1.00 89.00 247 LYS A O 1
ATOM 2045 N N . MET A 1 248 ? 5.506 11.814 -10.743 1.00 88.31 248 MET A N 1
ATOM 2046 C CA . MET A 1 248 ? 6.299 11.367 -9.594 1.00 88.31 248 MET A CA 1
ATOM 2047 C C . MET A 1 248 ? 7.407 12.374 -9.247 1.00 88.31 248 MET A C 1
ATOM 2049 O O . MET A 1 248 ? 7.758 12.532 -8.080 1.00 88.31 248 MET A O 1
ATOM 2053 N N . LEU A 1 249 ? 7.943 13.053 -10.262 1.00 89.94 249 LEU A N 1
ATOM 2054 C CA . LEU A 1 249 ? 9.003 14.051 -10.130 1.00 89.94 249 LEU A CA 1
ATOM 2055 C C . LEU A 1 249 ? 8.484 15.472 -9.878 1.00 89.94 249 LEU A C 1
ATOM 2057 O O . LEU A 1 249 ? 9.305 16.338 -9.575 1.00 89.94 249 LEU A O 1
ATOM 2061 N N . GLU A 1 250 ? 7.172 15.705 -10.000 1.00 83.38 250 GLU A N 1
ATOM 2062 C CA . GLU A 1 250 ? 6.532 17.013 -9.826 1.00 83.38 250 GLU A CA 1
ATOM 2063 C C . GLU A 1 250 ? 7.025 17.696 -8.542 1.00 83.38 250 GLU A C 1
ATOM 2065 O O . GLU A 1 250 ? 7.040 17.115 -7.453 1.00 83.38 250 GLU A O 1
ATOM 2070 N N . ASP A 1 251 ? 7.496 18.930 -8.709 1.00 62.53 251 ASP A N 1
ATOM 2071 C CA . ASP A 1 251 ? 7.814 19.833 -7.615 1.00 62.53 251 ASP A CA 1
ATOM 2072 C C . ASP A 1 251 ? 6.486 20.413 -7.108 1.00 62.53 251 ASP A C 1
ATOM 2074 O O . ASP A 1 251 ? 5.958 21.369 -7.671 1.00 62.53 251 ASP A O 1
ATOM 2078 N N . SER A 1 252 ? 5.934 19.862 -6.025 1.00 57.16 252 SER A N 1
ATOM 2079 C CA . SER A 1 252 ? 5.312 20.773 -5.063 1.00 57.16 252 SER A CA 1
ATOM 2080 C C . SER A 1 252 ? 6.415 21.716 -4.569 1.00 57.16 252 SER A C 1
ATOM 2082 O O . SER A 1 252 ? 7.570 21.299 -4.502 1.00 57.16 252 SER A O 1
ATOM 2084 N N . GLU A 1 253 ? 6.103 22.965 -4.214 1.00 59.06 253 GLU A N 1
ATOM 2085 C CA . GLU A 1 253 ? 7.056 23.970 -3.676 1.00 59.06 253 GLU A CA 1
ATOM 2086 C C . GLU A 1 253 ? 7.839 23.516 -2.414 1.00 59.06 253 GLU A C 1
ATOM 2088 O O . GLU A 1 253 ? 8.597 24.275 -1.822 1.00 59.06 253 GLU A O 1
ATOM 2093 N N . THR A 1 254 ? 7.657 22.267 -1.999 1.00 61.72 254 THR A N 1
ATOM 2094 C CA . THR A 1 254 ? 8.391 21.523 -0.982 1.00 61.72 254 THR A CA 1
ATOM 2095 C C . THR A 1 254 ? 9.872 21.343 -1.320 1.00 61.72 254 THR A C 1
ATOM 2097 O O . THR A 1 254 ? 10.249 21.014 -2.449 1.00 61.72 254 THR A O 1
ATOM 2100 N N . ASP A 1 255 ? 10.693 21.483 -0.284 1.00 83.38 255 ASP A N 1
ATOM 2101 C CA . ASP A 1 255 ? 12.109 21.124 -0.250 1.00 83.38 255 ASP A CA 1
ATOM 2102 C C . ASP A 1 255 ? 12.381 19.692 -0.778 1.00 83.38 255 ASP A C 1
ATOM 2104 O O . ASP A 1 255 ? 11.532 18.802 -0.669 1.00 83.38 255 ASP A O 1
ATOM 2108 N N . ILE A 1 256 ? 13.575 19.445 -1.341 1.00 85.56 256 ILE A N 1
ATOM 2109 C CA . ILE A 1 256 ? 13.956 18.128 -1.898 1.00 85.56 256 ILE A CA 1
ATOM 2110 C C . ILE A 1 256 ? 13.889 17.035 -0.825 1.00 85.56 256 ILE A C 1
ATOM 2112 O O . ILE A 1 256 ? 13.457 15.919 -1.126 1.00 85.56 256 ILE A O 1
ATOM 2116 N N . GLY A 1 257 ? 14.279 17.337 0.415 1.00 85.31 257 G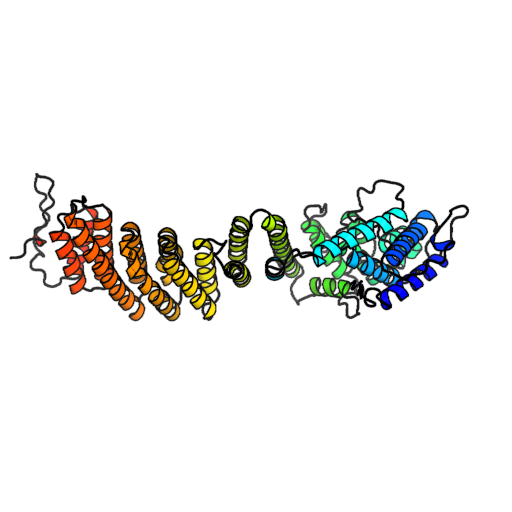LY A N 1
ATOM 2117 C CA . GLY A 1 257 ? 14.214 16.399 1.530 1.00 85.31 257 GLY A CA 1
ATOM 2118 C C . GLY A 1 257 ? 12.776 16.030 1.893 1.00 85.31 257 GLY A C 1
ATOM 2119 O O . GLY A 1 257 ? 12.469 14.850 2.089 1.00 85.31 257 GLY A O 1
ATOM 2120 N N . GLU A 1 258 ? 11.868 17.008 1.918 1.00 86.81 258 GLU A N 1
ATOM 2121 C CA . GLU A 1 258 ? 10.439 16.765 2.151 1.00 86.81 258 GLU A CA 1
ATOM 2122 C C . GLU A 1 258 ? 9.805 15.967 1.003 1.00 86.81 258 GLU A C 1
ATOM 2124 O O . GLU A 1 258 ? 9.152 14.947 1.250 1.00 86.81 258 GLU A O 1
ATOM 2129 N N . TRP A 1 259 ? 10.074 16.355 -0.249 1.00 90.31 259 TRP A N 1
ATOM 2130 C CA . TRP A 1 259 ? 9.645 15.608 -1.435 1.00 90.31 259 TRP A CA 1
ATOM 2131 C C . TRP A 1 259 ? 10.134 14.154 -1.381 1.00 90.31 259 TRP A C 1
ATOM 2133 O O . TRP A 1 259 ? 9.351 13.223 -1.591 1.00 90.31 259 TRP A O 1
ATOM 2143 N N . PHE A 1 260 ? 11.407 13.935 -1.043 1.00 90.19 260 PHE A N 1
ATOM 2144 C CA . PHE A 1 260 ? 11.994 12.599 -0.975 1.00 90.19 260 PHE A CA 1
ATOM 2145 C C . PHE A 1 260 ? 11.360 11.755 0.133 1.00 90.19 260 PHE A C 1
ATOM 2147 O O . PHE A 1 260 ? 11.030 10.588 -0.091 1.00 90.19 260 PHE A O 1
ATOM 2154 N N . LYS A 1 261 ? 11.107 12.345 1.306 1.00 89.44 261 LYS A N 1
ATOM 2155 C CA . LYS A 1 261 ? 10.390 11.679 2.401 1.00 89.44 261 LYS A CA 1
ATOM 2156 C C . LYS A 1 261 ? 8.989 11.240 1.969 1.00 89.44 261 LYS A C 1
ATOM 2158 O O . LYS A 1 261 ? 8.611 10.098 2.229 1.00 89.44 261 LYS A O 1
ATOM 2163 N N . MET A 1 262 ? 8.248 12.099 1.267 1.00 89.38 262 MET A N 1
ATOM 2164 C CA . MET A 1 262 ? 6.926 11.752 0.733 1.00 89.38 262 MET A CA 1
ATOM 2165 C C . MET A 1 262 ? 6.997 10.597 -0.275 1.00 89.38 262 MET A C 1
ATOM 2167 O O . MET A 1 262 ? 6.175 9.680 -0.216 1.00 89.38 262 MET A O 1
ATOM 2171 N N . GLN A 1 263 ? 7.983 10.597 -1.180 1.00 90.00 263 GLN A N 1
ATOM 2172 C CA . GLN A 1 263 ? 8.157 9.490 -2.127 1.00 90.00 263 GLN A CA 1
ATOM 2173 C C . GLN A 1 263 ? 8.572 8.192 -1.430 1.00 90.00 263 GLN A C 1
ATOM 2175 O O . GLN A 1 263 ? 8.072 7.131 -1.795 1.00 90.00 263 GLN A O 1
ATOM 2180 N N . LYS A 1 264 ? 9.414 8.260 -0.394 1.00 90.94 264 LYS A N 1
ATOM 2181 C CA . LYS A 1 264 ? 9.788 7.098 0.422 1.00 90.94 264 LYS A CA 1
ATOM 2182 C C . LYS A 1 264 ? 8.571 6.463 1.094 1.00 90.94 264 LYS A C 1
ATOM 2184 O O . LYS A 1 264 ? 8.404 5.250 1.021 1.00 90.94 264 LYS A O 1
ATOM 2189 N N . GLU A 1 265 ? 7.696 7.267 1.700 1.00 90.38 265 GLU A N 1
ATOM 2190 C CA . GLU A 1 265 ? 6.441 6.779 2.297 1.00 90.38 265 GLU A CA 1
ATOM 2191 C C . GLU A 1 265 ? 5.509 6.155 1.247 1.00 90.38 265 GLU A C 1
ATOM 2193 O O . GLU A 1 265 ? 4.866 5.135 1.505 1.00 90.38 265 GLU A O 1
ATOM 2198 N N . ARG A 1 266 ? 5.451 6.743 0.047 1.00 88.88 266 ARG A N 1
ATOM 2199 C CA . ARG A 1 266 ? 4.657 6.221 -1.069 1.00 88.88 266 ARG A CA 1
ATOM 2200 C C . ARG A 1 266 ? 5.189 4.885 -1.590 1.00 88.88 266 ARG A C 1
ATOM 2202 O O . ARG A 1 266 ? 4.399 3.958 -1.730 1.00 88.88 266 ARG A O 1
ATOM 2209 N N . ILE A 1 267 ? 6.487 4.786 -1.875 1.00 88.50 267 ILE A N 1
ATOM 2210 C CA . ILE A 1 267 ? 7.121 3.558 -2.383 1.00 88.50 267 ILE A CA 1
ATOM 2211 C C . ILE A 1 267 ? 6.989 2.439 -1.355 1.00 88.50 267 ILE A C 1
ATOM 2213 O O . ILE A 1 267 ? 6.551 1.351 -1.708 1.00 88.50 267 ILE A O 1
ATOM 2217 N N . TYR A 1 268 ? 7.249 2.730 -0.077 1.00 90.81 268 TYR A N 1
ATOM 2218 C CA . TYR A 1 268 ? 7.048 1.765 1.003 1.00 90.81 268 TYR A CA 1
ATOM 2219 C C . TYR A 1 268 ? 5.613 1.218 1.030 1.00 90.81 268 TYR A C 1
ATOM 2221 O O . TYR A 1 268 ? 5.396 0.020 1.203 1.00 90.81 268 TYR A O 1
ATOM 2229 N N . TRP A 1 269 ? 4.614 2.085 0.841 1.00 92.81 269 TRP A N 1
ATOM 2230 C CA . TRP A 1 269 ? 3.221 1.651 0.763 1.00 92.81 269 TRP A CA 1
ATOM 2231 C C . TRP A 1 269 ? 2.942 0.783 -0.472 1.00 92.81 269 TRP A C 1
ATOM 2233 O O . TRP A 1 269 ? 2.300 -0.257 -0.335 1.00 92.81 269 TRP A O 1
ATOM 2243 N N . GLU A 1 270 ? 3.432 1.175 -1.652 1.00 90.38 270 GLU A N 1
ATOM 2244 C CA . GLU A 1 270 ? 3.299 0.385 -2.885 1.00 90.38 270 GLU A CA 1
ATOM 2245 C C . GLU A 1 270 ? 3.936 -1.012 -2.717 1.00 90.38 270 GLU A C 1
ATOM 2247 O O . GLU A 1 270 ? 3.313 -2.010 -3.075 1.00 90.38 270 GLU A O 1
ATOM 2252 N N . GLU A 1 271 ? 5.107 -1.110 -2.081 1.00 89.88 271 GLU A N 1
ATOM 2253 C CA . GLU A 1 271 ? 5.766 -2.383 -1.746 1.00 89.88 271 GLU A CA 1
ATOM 2254 C C . GLU A 1 271 ? 4.945 -3.229 -0.761 1.00 89.88 271 GLU A C 1
ATOM 2256 O O . GLU A 1 271 ? 4.802 -4.435 -0.962 1.00 89.88 271 GLU A O 1
ATOM 2261 N N . CYS A 1 272 ? 4.346 -2.621 0.272 1.00 93.44 272 CYS A N 1
ATOM 2262 C CA . CYS A 1 272 ? 3.448 -3.338 1.187 1.00 93.44 272 CYS A CA 1
ATOM 2263 C C . CYS A 1 272 ? 2.256 -3.954 0.441 1.00 93.44 272 CYS A C 1
ATOM 2265 O O . CYS A 1 272 ? 1.913 -5.111 0.684 1.00 93.44 272 CYS A O 1
ATOM 2267 N N . VAL A 1 273 ? 1.638 -3.201 -0.476 1.00 94.31 273 VAL A N 1
ATOM 2268 C CA . VAL A 1 273 ? 0.504 -3.683 -1.279 1.00 94.31 273 VAL A CA 1
ATOM 2269 C C . VAL A 1 273 ? 0.937 -4.811 -2.215 1.00 94.31 273 VAL A C 1
ATOM 2271 O O . VAL A 1 273 ? 0.235 -5.815 -2.307 1.00 94.31 273 VAL A O 1
ATOM 2274 N N . GLN A 1 274 ? 2.095 -4.687 -2.869 1.00 90.75 274 GLN A N 1
ATOM 2275 C CA . GLN A 1 274 ? 2.629 -5.727 -3.753 1.00 90.75 274 GLN A CA 1
ATOM 2276 C C . GLN A 1 274 ? 2.951 -7.018 -2.995 1.00 90.75 274 GLN A C 1
ATOM 2278 O O . GLN A 1 274 ? 2.582 -8.100 -3.450 1.00 90.75 274 GLN A O 1
ATOM 2283 N N . MET A 1 275 ? 3.593 -6.913 -1.827 1.00 90.81 275 MET A N 1
ATOM 2284 C CA . MET A 1 275 ? 3.864 -8.070 -0.973 1.00 90.81 275 MET A CA 1
ATOM 2285 C C . MET A 1 275 ? 2.569 -8.730 -0.507 1.00 90.81 275 MET A C 1
ATOM 2287 O O . MET A 1 275 ? 2.453 -9.950 -0.572 1.00 90.81 275 MET A O 1
ATOM 2291 N N . TRP A 1 276 ? 1.578 -7.949 -0.076 1.00 93.38 276 TRP A N 1
ATOM 2292 C CA . TRP A 1 276 ? 0.274 -8.496 0.289 1.00 93.38 276 TRP A CA 1
ATOM 2293 C C . TRP A 1 276 ? -0.376 -9.220 -0.895 1.00 93.38 276 TRP A C 1
ATOM 2295 O O . TRP A 1 276 ? -0.745 -10.382 -0.753 1.00 93.38 276 TRP A O 1
ATOM 2305 N N . ALA A 1 277 ? -0.422 -8.600 -2.077 1.00 90.75 277 ALA A N 1
ATOM 2306 C CA . ALA A 1 277 ? -0.985 -9.202 -3.286 1.00 90.75 277 ALA A CA 1
ATOM 2307 C C . ALA A 1 277 ? -0.329 -10.548 -3.639 1.00 90.75 277 ALA A C 1
ATOM 2309 O O . ALA A 1 277 ? -1.032 -11.518 -3.909 1.00 90.75 277 ALA A O 1
ATOM 2310 N N . ALA A 1 278 ? 1.005 -10.619 -3.587 1.00 88.75 278 ALA A N 1
ATOM 2311 C CA . ALA A 1 278 ? 1.759 -11.825 -3.921 1.00 88.75 278 ALA A CA 1
ATOM 2312 C C . ALA A 1 278 ? 1.515 -12.988 -2.942 1.00 88.75 278 ALA A C 1
ATOM 2314 O O . ALA A 1 278 ? 1.566 -14.146 -3.344 1.00 88.75 278 ALA A O 1
ATOM 2315 N N . ASN A 1 279 ? 1.249 -12.693 -1.666 1.00 89.75 279 ASN A N 1
ATOM 2316 C CA . ASN A 1 279 ? 1.067 -13.716 -0.631 1.00 89.75 279 ASN A CA 1
ATOM 2317 C C . ASN A 1 279 ? -0.409 -14.063 -0.372 1.00 89.75 279 ASN A C 1
ATOM 2319 O O . ASN A 1 279 ? -0.708 -15.128 0.171 1.00 89.75 279 ASN A O 1
ATOM 2323 N N . ARG A 1 280 ? -1.347 -13.195 -0.775 1.00 87.00 280 ARG A N 1
ATOM 2324 C CA . ARG A 1 280 ? -2.789 -13.357 -0.528 1.00 87.00 280 ARG A CA 1
ATOM 2325 C C . ARG A 1 280 ? -3.384 -14.602 -1.191 1.00 87.00 280 ARG A C 1
ATOM 2327 O O . ARG A 1 280 ? -4.337 -15.153 -0.654 1.00 87.00 280 ARG A O 1
ATOM 2334 N N . GLU A 1 281 ? -2.825 -15.066 -2.312 1.00 82.19 281 GLU A N 1
ATOM 2335 C CA . GLU A 1 281 ? -3.276 -16.305 -2.975 1.00 82.19 281 GLU A CA 1
ATOM 2336 C C . GLU A 1 281 ? -3.067 -17.557 -2.104 1.00 82.19 281 GLU A C 1
ATOM 2338 O O . GLU A 1 281 ? -3.805 -18.526 -2.252 1.00 82.19 281 GLU A O 1
ATOM 2343 N N . SER A 1 282 ? -2.083 -17.543 -1.196 1.00 85.25 282 SER A N 1
ATOM 2344 C CA . SER A 1 282 ? -1.755 -18.702 -0.351 1.00 85.25 282 SER A CA 1
ATOM 2345 C C . SER A 1 282 ? -2.604 -18.773 0.920 1.00 85.25 282 SER A C 1
ATOM 2347 O O . SER A 1 282 ? -3.071 -19.847 1.287 1.00 85.25 282 SER A O 1
ATOM 2349 N N . ASP A 1 283 ? -2.804 -17.636 1.592 1.00 86.75 283 ASP A N 1
ATOM 2350 C CA . ASP A 1 283 ? -3.612 -17.532 2.812 1.00 86.75 283 ASP A CA 1
ATOM 2351 C C . ASP A 1 283 ? -4.266 -16.147 2.886 1.00 86.75 283 ASP A C 1
ATOM 2353 O O . ASP A 1 283 ? -3.733 -15.202 3.475 1.00 86.75 283 ASP A O 1
ATOM 2357 N N . ALA A 1 284 ? -5.431 -16.012 2.252 1.00 86.69 284 ALA A N 1
ATOM 2358 C CA . ALA A 1 284 ? -6.143 -14.740 2.207 1.00 86.69 284 ALA A CA 1
ATOM 2359 C C . ALA A 1 284 ? -6.512 -14.233 3.612 1.00 86.69 284 ALA A C 1
ATOM 2361 O O . ALA A 1 284 ? -6.409 -13.037 3.872 1.00 86.69 284 ALA A O 1
ATOM 2362 N N . ALA A 1 285 ? -6.872 -15.127 4.540 1.00 85.88 285 ALA A N 1
ATOM 2363 C CA . ALA A 1 285 ? -7.295 -14.753 5.884 1.00 85.88 285 ALA A CA 1
ATOM 2364 C C . ALA A 1 285 ? -6.158 -14.140 6.704 1.00 85.88 285 ALA A C 1
ATOM 2366 O O . ALA A 1 285 ? -6.299 -13.035 7.246 1.00 85.88 285 ALA A O 1
ATOM 2367 N N . ALA A 1 286 ? -5.013 -14.820 6.781 1.00 89.31 286 ALA A N 1
ATOM 2368 C CA . ALA A 1 286 ? -3.859 -14.294 7.501 1.00 89.31 286 ALA A CA 1
ATOM 2369 C C . ALA A 1 286 ? -3.346 -13.002 6.853 1.00 89.31 286 ALA A C 1
ATOM 2371 O O . ALA A 1 286 ? -3.112 -12.008 7.548 1.00 89.31 286 ALA A O 1
ATOM 2372 N N . MET A 1 287 ? -3.239 -12.986 5.521 1.00 92.38 287 MET A N 1
ATOM 2373 C CA . MET A 1 287 ? -2.709 -11.842 4.782 1.00 92.38 287 MET A CA 1
ATOM 2374 C C . MET A 1 287 ? -3.614 -10.610 4.881 1.00 92.38 287 MET A C 1
ATOM 2376 O O . MET A 1 287 ? -3.106 -9.503 5.062 1.00 92.38 287 MET A O 1
ATOM 2380 N N . ASP A 1 288 ? -4.938 -10.774 4.849 1.00 92.56 288 ASP A N 1
ATOM 2381 C CA . ASP A 1 288 ? -5.885 -9.665 5.010 1.00 92.56 288 ASP A CA 1
ATOM 2382 C C . ASP A 1 288 ? -5.827 -9.076 6.429 1.00 92.56 288 ASP A C 1
ATOM 2384 O O . ASP A 1 288 ? -5.826 -7.852 6.585 1.00 92.56 288 ASP A O 1
ATOM 2388 N N . ASN A 1 289 ? -5.675 -9.905 7.473 1.00 91.69 289 ASN A N 1
ATOM 2389 C CA . ASN A 1 289 ? -5.454 -9.402 8.837 1.00 91.69 289 ASN A CA 1
ATOM 2390 C C . ASN A 1 289 ? -4.148 -8.601 8.947 1.00 91.69 289 ASN A C 1
ATOM 2392 O O . ASN A 1 289 ? -4.158 -7.494 9.498 1.00 91.69 289 ASN A O 1
ATOM 2396 N N . SER A 1 290 ? -3.042 -9.123 8.409 1.00 94.12 290 SER A N 1
ATOM 2397 C CA . SER A 1 290 ? -1.758 -8.414 8.392 1.00 94.12 290 SER A CA 1
ATOM 2398 C C . SER A 1 290 ? -1.849 -7.102 7.614 1.00 94.12 290 SER A C 1
ATOM 2400 O O . SER A 1 290 ? -1.360 -6.072 8.083 1.00 94.12 290 SER A O 1
ATOM 2402 N N . MET A 1 291 ? -2.528 -7.088 6.467 1.00 95.12 291 MET A N 1
ATOM 2403 C CA . MET A 1 291 ? -2.662 -5.868 5.678 1.00 95.12 291 MET A CA 1
ATOM 2404 C C . MET A 1 291 ? -3.531 -4.819 6.376 1.00 95.12 291 MET A C 1
ATOM 2406 O O . MET A 1 291 ? -3.177 -3.641 6.372 1.00 95.12 291 MET A O 1
ATOM 2410 N N . VAL A 1 292 ? -4.603 -5.217 7.071 1.00 95.31 292 VAL A N 1
ATOM 2411 C CA . VAL A 1 292 ? -5.396 -4.292 7.901 1.00 95.31 292 VAL A CA 1
ATOM 2412 C C . VAL A 1 292 ? -4.552 -3.683 9.028 1.00 95.31 292 VAL A C 1
ATOM 2414 O O . VAL A 1 292 ? -4.671 -2.485 9.305 1.00 95.31 292 VAL A O 1
ATOM 2417 N N . GLU A 1 293 ? -3.651 -4.442 9.658 1.00 94.81 293 GLU A N 1
ATOM 2418 C CA . GLU A 1 293 ? -2.700 -3.879 10.628 1.00 94.81 293 GLU A CA 1
ATOM 2419 C C . GLU A 1 293 ? -1.763 -2.845 9.992 1.00 94.81 293 GLU A C 1
ATOM 2421 O O . GLU A 1 293 ? -1.552 -1.765 10.559 1.00 94.81 293 GLU A O 1
ATOM 2426 N N . ILE A 1 294 ? -1.234 -3.138 8.802 1.00 96.12 294 ILE A N 1
ATOM 2427 C CA . ILE A 1 294 ? -0.383 -2.213 8.044 1.00 96.12 294 ILE A CA 1
ATOM 2428 C C . ILE A 1 294 ? -1.178 -0.951 7.671 1.00 96.12 294 ILE A C 1
ATOM 2430 O O . ILE A 1 294 ? -0.659 0.160 7.831 1.00 96.12 294 ILE A O 1
ATOM 2434 N N . CYS A 1 295 ? -2.445 -1.080 7.266 1.00 96.62 295 CYS A N 1
ATOM 2435 C CA . CYS A 1 295 ? -3.354 0.045 7.033 1.00 96.62 295 CYS A CA 1
ATOM 2436 C C . CYS A 1 295 ? -3.507 0.909 8.291 1.00 96.62 295 CYS A C 1
ATOM 2438 O O . CYS A 1 295 ? -3.386 2.134 8.222 1.00 96.62 295 CYS A O 1
ATOM 2440 N N . ILE A 1 296 ? -3.723 0.290 9.456 1.00 94.94 296 ILE A N 1
ATOM 2441 C CA . ILE A 1 296 ? -3.831 0.993 10.741 1.00 94.94 296 ILE A CA 1
ATOM 2442 C C . ILE A 1 296 ? -2.531 1.739 11.068 1.00 94.94 296 ILE A C 1
ATOM 2444 O O . ILE A 1 296 ? -2.577 2.919 11.428 1.00 94.94 296 ILE A O 1
ATOM 2448 N N . LYS A 1 297 ? -1.374 1.077 10.936 1.00 94.69 297 LYS A N 1
ATOM 2449 C CA . LYS A 1 297 ? -0.048 1.653 11.222 1.00 94.69 297 LYS A CA 1
ATOM 2450 C C . LYS A 1 297 ? 0.247 2.862 10.331 1.00 94.69 297 LYS A C 1
ATOM 2452 O O . LYS A 1 297 ? 0.715 3.886 10.825 1.00 94.69 297 LYS A O 1
ATOM 2457 N N . ASN A 1 298 ? -0.100 2.769 9.049 1.00 93.19 298 ASN A N 1
ATOM 2458 C CA . ASN A 1 298 ? 0.111 3.822 8.053 1.00 93.19 298 ASN A CA 1
ATOM 2459 C C . ASN A 1 298 ? -1.061 4.817 7.948 1.00 93.19 298 ASN A C 1
ATOM 2461 O O . ASN A 1 298 ? -1.066 5.668 7.062 1.00 93.19 298 ASN A O 1
ATOM 2465 N N . LYS A 1 299 ? -2.056 4.742 8.847 1.00 94.44 299 LYS A N 1
ATOM 2466 C CA . LYS A 1 299 ? -3.246 5.619 8.876 1.00 94.44 299 LYS A CA 1
ATOM 2467 C C . LYS A 1 299 ? -4.076 5.585 7.575 1.00 94.44 299 LYS A C 1
ATOM 2469 O O . LYS A 1 299 ? -4.811 6.528 7.282 1.00 94.44 299 LYS A O 1
ATOM 2474 N N . ARG A 1 300 ? -3.996 4.490 6.815 1.00 94.88 300 ARG A N 1
ATOM 2475 C CA . ARG A 1 300 ? -4.740 4.206 5.575 1.00 94.88 300 ARG A CA 1
ATOM 2476 C C . ARG A 1 300 ? -6.065 3.511 5.900 1.00 94.88 300 ARG A C 1
ATOM 2478 O O . ARG A 1 300 ? -6.297 2.363 5.539 1.00 94.88 300 ARG A O 1
ATOM 2485 N N . TYR A 1 301 ? -6.922 4.183 6.668 1.00 95.44 301 TYR A N 1
ATOM 2486 C CA . TYR A 1 301 ? -8.097 3.528 7.251 1.00 95.44 301 TYR A CA 1
ATOM 2487 C C . TYR A 1 301 ? -9.141 3.109 6.208 1.00 95.44 301 TYR A C 1
ATOM 2489 O O . TYR A 1 301 ? -9.682 2.015 6.306 1.00 95.44 301 TYR A O 1
ATOM 2497 N N . GLU A 1 302 ? -9.409 3.951 5.205 1.00 94.75 302 GLU A N 1
ATOM 2498 C CA . GLU A 1 302 ? -10.367 3.626 4.134 1.00 94.75 302 GLU A CA 1
ATOM 2499 C C . GLU A 1 302 ? -9.935 2.388 3.343 1.00 94.75 302 GLU A C 1
ATOM 2501 O O . GLU A 1 302 ? -10.748 1.500 3.110 1.00 94.75 302 GLU A O 1
ATOM 2506 N N . ASP A 1 303 ? -8.642 2.290 3.028 1.00 94.94 303 ASP A N 1
ATOM 2507 C CA . ASP A 1 303 ? -8.043 1.117 2.394 1.00 94.94 303 ASP A CA 1
ATOM 2508 C C . ASP A 1 303 ? -8.236 -0.140 3.257 1.00 94.94 303 ASP A C 1
ATOM 2510 O O . ASP A 1 303 ? -8.695 -1.164 2.763 1.00 94.94 303 ASP A O 1
ATOM 2514 N N . GLY A 1 304 ? -7.997 -0.044 4.570 1.00 94.88 304 GLY A N 1
ATOM 2515 C CA . GLY A 1 304 ? -8.262 -1.149 5.496 1.00 94.88 304 GLY A CA 1
ATOM 2516 C C . GLY A 1 304 ? -9.740 -1.549 5.548 1.00 94.88 304 GLY A C 1
ATOM 2517 O O . GLY A 1 304 ? -10.056 -2.728 5.677 1.00 94.88 304 GLY A O 1
ATOM 2518 N N . TRP A 1 305 ? -10.662 -0.591 5.410 1.00 93.69 305 TRP A N 1
ATOM 2519 C CA . TRP A 1 305 ? -12.096 -0.885 5.416 1.00 93.69 305 TRP A CA 1
ATOM 2520 C C . TRP A 1 305 ? -12.547 -1.586 4.135 1.00 93.69 305 TRP A C 1
ATOM 2522 O O . TRP A 1 305 ? -13.434 -2.437 4.196 1.00 93.69 305 TRP A O 1
ATOM 2532 N N . LEU A 1 306 ? -11.935 -1.268 2.989 1.00 92.88 306 LEU A N 1
ATOM 2533 C CA . LEU A 1 306 ? -12.181 -2.002 1.746 1.00 92.88 306 LEU A CA 1
ATOM 2534 C C . LEU A 1 306 ? -11.874 -3.491 1.923 1.00 92.88 306 LEU A C 1
ATOM 2536 O O . LEU A 1 306 ? -12.688 -4.313 1.517 1.00 92.88 306 LEU A O 1
ATOM 2540 N N . ILE A 1 307 ? -10.769 -3.825 2.599 1.00 92.25 307 ILE A N 1
ATOM 2541 C CA . ILE A 1 307 ? -10.403 -5.215 2.910 1.00 92.25 307 ILE A CA 1
ATOM 2542 C C . ILE A 1 307 ? -11.465 -5.851 3.814 1.00 92.25 307 ILE A C 1
ATOM 2544 O O . ILE A 1 307 ? -11.997 -6.904 3.480 1.00 92.25 307 ILE A O 1
ATOM 2548 N N . CYS A 1 308 ? -11.851 -5.182 4.909 1.00 89.12 308 CYS A N 1
ATOM 2549 C CA . CYS A 1 308 ? -12.876 -5.695 5.827 1.00 89.12 308 CYS A CA 1
ATOM 2550 C C . CYS A 1 308 ? -14.234 -5.955 5.152 1.00 89.12 308 CYS A C 1
ATOM 2552 O O . CYS A 1 308 ? -14.943 -6.869 5.561 1.00 89.12 308 CYS A O 1
ATOM 2554 N N . LYS A 1 309 ? -14.620 -5.137 4.162 1.00 85.75 309 LYS A N 1
ATOM 2555 C CA . LYS A 1 309 ? -15.928 -5.220 3.494 1.00 85.75 309 LYS A CA 1
ATOM 2556 C C . LYS A 1 309 ? -15.961 -6.229 2.340 1.00 85.75 309 LYS A C 1
ATOM 2558 O O . LYS A 1 309 ? -17.048 -6.629 1.935 1.00 85.75 309 LYS A O 1
ATOM 2563 N N . ASN A 1 310 ? -14.813 -6.603 1.776 1.00 74.25 310 ASN A N 1
ATOM 2564 C CA . ASN A 1 310 ? -14.778 -7.392 0.542 1.00 74.25 310 ASN A CA 1
ATOM 2565 C C . ASN A 1 310 ? -15.301 -8.834 0.700 1.00 74.25 310 ASN A C 1
ATOM 2567 O O . ASN A 1 310 ? -15.536 -9.493 -0.307 1.00 74.25 310 ASN A O 1
ATOM 2571 N N . ASP A 1 311 ? -15.526 -9.312 1.929 1.00 63.28 311 ASP A N 1
ATOM 2572 C CA . ASP A 1 311 ? -16.109 -10.630 2.189 1.00 63.28 311 ASP A CA 1
ATOM 2573 C C . ASP A 1 311 ? -17.619 -10.564 2.421 1.00 63.28 311 ASP A C 1
ATOM 2575 O O . ASP A 1 311 ? -18.101 -10.067 3.440 1.00 63.28 311 ASP A O 1
ATOM 2579 N N . VAL A 1 312 ? -18.368 -11.117 1.470 1.00 45.50 312 VAL A N 1
ATOM 2580 C CA . VAL A 1 312 ? -19.837 -11.173 1.485 1.00 45.50 312 VAL A CA 1
ATOM 2581 C C . VAL A 1 312 ? -20.363 -12.379 2.289 1.00 45.50 312 VAL A C 1
ATOM 2583 O O . VAL A 1 312 ? -21.535 -12.389 2.654 1.00 45.50 312 VAL A O 1
ATOM 2586 N N . GLU A 1 313 ? -19.517 -13.354 2.649 1.00 48.94 313 GLU A N 1
ATOM 2587 C CA . GLU A 1 313 ? -19.955 -14.612 3.297 1.00 48.94 313 GLU A CA 1
ATOM 2588 C C . GLU A 1 313 ? -19.251 -14.956 4.626 1.00 48.94 313 GLU A C 1
ATOM 2590 O O . GLU A 1 313 ? -19.510 -15.998 5.224 1.00 48.94 313 GLU A O 1
ATOM 2595 N N . GLY A 1 314 ? -18.420 -14.056 5.151 1.00 54.22 314 GLY A N 1
ATOM 2596 C CA . GLY A 1 314 ? -17.717 -14.234 6.422 1.00 54.22 314 GLY A CA 1
ATOM 2597 C C . GLY A 1 314 ? -16.364 -13.548 6.361 1.00 54.22 314 GLY A C 1
ATOM 2598 O O . GLY A 1 314 ? -15.563 -13.839 5.487 1.00 54.22 314 GLY A O 1
ATOM 2599 N N . THR A 1 315 ? -16.117 -12.592 7.253 1.00 54.81 315 THR A N 1
ATOM 2600 C CA . THR A 1 315 ? -14.907 -11.767 7.194 1.00 54.81 315 THR A CA 1
ATOM 2601 C C . THR A 1 315 ? -13.653 -12.604 7.451 1.00 54.81 315 THR A C 1
ATOM 2603 O O . THR A 1 315 ? -13.450 -13.071 8.574 1.00 54.81 315 THR A O 1
ATOM 2606 N N . ASN A 1 316 ? -12.761 -12.698 6.463 1.00 60.81 316 ASN A N 1
ATOM 2607 C CA . ASN A 1 316 ? -11.378 -13.156 6.643 1.00 60.81 316 ASN A CA 1
ATOM 2608 C C . ASN A 1 316 ? -10.629 -12.329 7.706 1.00 60.81 316 ASN A C 1
ATOM 2610 O O . ASN A 1 316 ? -9.731 -12.815 8.393 1.00 60.81 316 ASN A O 1
ATOM 2614 N N . VAL A 1 317 ? -11.033 -11.068 7.884 1.00 77.12 317 VAL A N 1
ATOM 2615 C CA . VAL A 1 317 ? -10.512 -10.167 8.914 1.00 77.12 317 VAL A CA 1
ATOM 2616 C C . VAL A 1 317 ? -11.174 -10.451 10.262 1.00 77.12 317 VAL A C 1
ATOM 2618 O O . VAL A 1 317 ? -12.397 -10.481 10.391 1.00 77.12 317 VAL A O 1
ATOM 2621 N N . SER A 1 318 ? -10.361 -10.597 11.305 1.00 85.12 318 SER A N 1
ATOM 2622 C CA . SER A 1 318 ? -10.863 -10.791 12.663 1.00 85.12 318 SER A CA 1
ATOM 2623 C C . SER A 1 318 ? -11.619 -9.559 13.178 1.00 85.12 318 SER A C 1
ATOM 2625 O O . SER A 1 318 ? -11.246 -8.408 12.924 1.00 85.12 318 SER A O 1
ATOM 2627 N N . VAL A 1 319 ? -12.654 -9.800 13.991 1.00 87.94 319 VAL A N 1
ATOM 2628 C CA . VAL A 1 319 ? -13.463 -8.741 14.627 1.00 87.94 319 VAL A CA 1
ATOM 2629 C C . VAL A 1 319 ? -12.582 -7.737 15.379 1.00 87.94 319 VAL A C 1
ATOM 2631 O O . VAL A 1 319 ? -12.834 -6.538 15.316 1.00 87.94 319 VAL A O 1
ATOM 2634 N N . SER A 1 320 ? -11.498 -8.195 16.016 1.00 90.00 320 SER A N 1
ATOM 2635 C CA . SER A 1 320 ? -10.549 -7.321 16.724 1.00 90.00 320 SER A CA 1
ATOM 2636 C C . SER A 1 320 ? -9.917 -6.289 15.795 1.00 90.00 320 SER A C 1
ATOM 2638 O O . SER A 1 320 ? -9.963 -5.090 16.084 1.00 90.00 320 SER A O 1
ATOM 2640 N N . LYS A 1 321 ? -9.405 -6.709 14.632 1.00 91.88 321 LYS A N 1
ATOM 2641 C CA . LYS A 1 321 ? -8.799 -5.782 13.668 1.00 91.88 321 LYS A CA 1
ATOM 2642 C C . LYS A 1 321 ? -9.819 -4.812 13.092 1.00 91.88 321 LYS A C 1
ATOM 2644 O O . LYS A 1 321 ? -9.522 -3.620 13.005 1.00 91.88 321 LYS A O 1
ATOM 2649 N N . ALA A 1 322 ? -11.024 -5.286 12.781 1.00 92.69 322 ALA A N 1
ATOM 2650 C CA . ALA A 1 322 ? -12.105 -4.430 12.304 1.00 92.69 322 ALA A CA 1
ATOM 2651 C C . ALA A 1 322 ? -12.499 -3.364 13.348 1.00 92.69 322 ALA A C 1
ATOM 2653 O O . ALA A 1 322 ? -12.642 -2.186 13.000 1.00 92.69 322 ALA A O 1
ATOM 2654 N N . CYS A 1 323 ? -12.599 -3.740 14.630 1.00 92.56 323 CYS A N 1
ATOM 2655 C CA . CYS A 1 323 ? -12.866 -2.822 15.740 1.00 92.56 323 CYS A CA 1
ATOM 2656 C C . CYS A 1 323 ? -11.776 -1.754 15.869 1.00 92.56 323 CYS A C 1
ATOM 2658 O O . CYS A 1 323 ? -12.082 -0.559 15.842 1.00 92.56 323 CYS A O 1
ATOM 2660 N N . ILE A 1 324 ? -10.506 -2.168 15.948 1.00 94.00 324 ILE A N 1
ATOM 2661 C CA . ILE A 1 324 ? -9.362 -1.253 16.092 1.00 94.00 324 ILE A CA 1
ATOM 2662 C C . ILE A 1 324 ? -9.296 -0.285 14.906 1.00 94.00 324 ILE A C 1
ATOM 2664 O O . ILE A 1 324 ? -9.095 0.919 15.100 1.00 94.00 324 ILE A O 1
ATOM 2668 N N . LEU A 1 325 ? -9.479 -0.794 13.683 1.00 95.62 325 LEU A N 1
ATOM 2669 C CA . LEU A 1 325 ? -9.509 0.005 12.461 1.00 95.62 325 LEU A CA 1
ATOM 2670 C C . LEU A 1 325 ? -10.594 1.081 12.540 1.00 95.62 325 LEU A C 1
ATOM 2672 O O . LEU A 1 325 ? -10.298 2.264 12.360 1.00 95.62 325 LEU A O 1
ATOM 2676 N N . CYS A 1 326 ? -11.834 0.684 12.832 1.00 94.25 326 CYS A N 1
ATOM 2677 C CA . CYS A 1 326 ? -12.959 1.610 12.841 1.00 94.25 326 CYS A CA 1
ATOM 2678 C C . CYS A 1 326 ? -12.853 2.641 13.960 1.00 94.25 326 CYS A C 1
ATOM 2680 O O . CYS A 1 326 ? -13.136 3.821 13.739 1.00 94.25 326 CYS A O 1
ATOM 2682 N N . PHE A 1 327 ? -12.394 2.224 15.140 1.00 93.19 327 PHE A N 1
ATOM 2683 C CA . PHE A 1 327 ? -12.208 3.116 16.275 1.00 93.19 327 PHE A CA 1
ATOM 2684 C C . PHE A 1 327 ? -11.118 4.164 16.000 1.00 93.19 327 PHE A C 1
ATOM 2686 O O . PHE A 1 327 ? -11.341 5.367 16.173 1.00 93.19 327 PHE A O 1
ATOM 2693 N N . LYS A 1 328 ? -9.957 3.747 15.473 1.00 94.38 328 LYS A N 1
ATOM 2694 C CA . LYS A 1 328 ? -8.885 4.678 15.074 1.00 94.38 328 LYS A CA 1
ATOM 2695 C C . LYS A 1 328 ? -9.300 5.578 13.907 1.00 94.38 328 LYS A C 1
ATOM 2697 O O . LYS A 1 328 ? -8.988 6.773 13.926 1.00 94.38 328 LYS A O 1
ATOM 2702 N N . GLY A 1 329 ? -10.035 5.039 12.933 1.00 94.25 329 GLY A N 1
ATOM 2703 C CA . GLY A 1 329 ? -10.608 5.794 11.818 1.00 94.25 329 GLY A CA 1
ATOM 2704 C C . GLY A 1 329 ? -11.557 6.899 12.288 1.00 94.25 329 GLY A C 1
ATOM 2705 O O . GLY A 1 329 ? -11.428 8.046 11.847 1.00 94.25 329 GLY A O 1
ATOM 2706 N N . LEU A 1 330 ? -12.434 6.589 13.251 1.00 94.06 330 LEU A N 1
ATOM 2707 C CA . LEU A 1 330 ? -13.346 7.546 13.883 1.00 94.06 330 LEU A CA 1
ATOM 2708 C C . LEU A 1 330 ? -12.594 8.636 14.655 1.00 94.06 330 LEU A C 1
ATOM 2710 O O . LEU A 1 330 ? -12.890 9.818 14.486 1.00 94.06 330 LEU A O 1
ATOM 2714 N N . LYS A 1 331 ? -11.592 8.262 15.460 1.00 91.94 331 LYS A N 1
ATOM 2715 C CA . LYS A 1 331 ? -10.784 9.211 16.245 1.00 91.94 331 LYS A CA 1
ATOM 2716 C C . LYS A 1 331 ? -10.023 10.191 15.352 1.00 91.94 331 LYS A C 1
ATOM 2718 O O . LYS A 1 331 ? -9.926 11.373 15.673 1.00 91.94 331 LYS A O 1
ATOM 2723 N N . LYS A 1 332 ? -9.497 9.722 14.215 1.00 91.38 332 LYS A N 1
ATOM 2724 C CA . LYS A 1 332 ? -8.798 10.588 13.254 1.00 91.38 332 LYS A CA 1
ATOM 2725 C C . LYS A 1 332 ? -9.758 11.472 12.451 1.00 91.38 332 LYS A C 1
ATOM 2727 O O . LYS A 1 332 ? -9.365 12.569 12.063 1.00 91.38 332 LYS A O 1
ATOM 2732 N N . ASN A 1 333 ? -10.993 11.018 12.233 1.00 89.06 333 ASN A N 1
ATOM 2733 C CA . ASN A 1 333 ? -12.007 11.710 11.438 1.00 89.06 333 ASN A CA 1
ATOM 2734 C C . ASN A 1 333 ? -13.301 11.924 12.247 1.00 89.06 333 ASN A C 1
ATOM 2736 O O . ASN A 1 333 ? -14.345 11.366 11.896 1.00 89.06 333 ASN A O 1
ATOM 2740 N N . PRO A 1 334 ? -13.285 12.766 13.297 1.00 84.56 334 PRO A N 1
ATOM 2741 C CA . PRO A 1 334 ? -14.395 12.894 14.247 1.00 84.56 334 PRO A CA 1
ATOM 2742 C C . PRO A 1 334 ? -15.660 13.532 13.657 1.00 84.56 334 PRO A C 1
ATOM 2744 O O . PRO A 1 334 ? -16.681 13.578 14.328 1.00 84.56 334 PRO A O 1
ATOM 2747 N N . LYS A 1 335 ? -15.621 14.028 12.415 1.00 85.62 335 LYS A N 1
ATOM 2748 C CA . LYS A 1 335 ? -16.799 14.525 11.682 1.00 85.62 335 LYS A CA 1
ATOM 2749 C C . LYS A 1 335 ? -17.425 13.465 10.764 1.00 85.62 335 LYS A C 1
ATOM 2751 O O . LYS A 1 335 ? -18.488 13.697 10.197 1.00 85.62 335 LYS A O 1
ATOM 2756 N N . SER A 1 336 ? -16.771 12.316 10.582 1.00 83.75 336 SER A N 1
ATOM 2757 C CA . SER A 1 336 ? -17.220 11.281 9.651 1.00 83.75 336 SER A CA 1
ATOM 2758 C C . SER A 1 336 ? -18.283 10.385 10.284 1.00 83.75 336 SER A C 1
ATOM 2760 O O . SER A 1 336 ? -18.001 9.575 11.167 1.00 83.75 336 SER A O 1
ATOM 2762 N N . ASN A 1 337 ? -19.510 10.474 9.766 1.00 87.75 337 ASN A N 1
ATOM 2763 C CA . ASN A 1 337 ? -20.590 9.553 10.122 1.00 87.75 337 ASN A CA 1
ATOM 2764 C C . ASN A 1 337 ? -20.358 8.124 9.599 1.00 87.75 337 ASN A C 1
ATOM 2766 O O . ASN A 1 337 ? -20.976 7.194 10.117 1.00 87.75 337 ASN A O 1
ATOM 2770 N N . ALA A 1 338 ? -19.471 7.938 8.613 1.00 92.88 338 ALA A N 1
ATOM 2771 C CA . ALA A 1 338 ? -19.191 6.629 8.029 1.00 92.88 338 ALA A CA 1
ATOM 2772 C C . ALA A 1 338 ? -18.545 5.689 9.054 1.00 92.88 338 ALA A C 1
ATOM 2774 O O . ALA A 1 338 ? -19.031 4.585 9.265 1.00 92.88 338 ALA A O 1
ATOM 2775 N N . TRP A 1 339 ? -17.516 6.144 9.777 1.00 93.25 339 TRP A N 1
ATOM 2776 C CA . TRP A 1 339 ? -16.831 5.316 10.779 1.00 93.25 339 TRP A CA 1
ATOM 2777 C C . TRP A 1 339 ? -17.739 4.896 11.935 1.00 93.25 339 TRP A C 1
ATOM 2779 O O . TRP A 1 339 ? -17.670 3.764 12.405 1.00 93.25 339 TRP A O 1
ATOM 2789 N N . LYS A 1 340 ? -18.658 5.776 12.336 1.00 91.38 340 LYS A N 1
ATOM 2790 C CA . LYS A 1 340 ? -19.710 5.462 13.307 1.00 91.38 340 LYS A CA 1
ATOM 2791 C C . LYS A 1 340 ? -20.643 4.351 12.807 1.00 91.38 340 LYS A C 1
ATOM 2793 O O . LYS A 1 340 ? -20.990 3.464 13.581 1.00 91.38 340 LYS A O 1
ATOM 2798 N N . ALA A 1 341 ? -21.052 4.402 11.536 1.00 91.38 341 ALA A N 1
ATOM 2799 C CA . ALA A 1 341 ? -21.888 3.365 10.930 1.00 91.38 341 ALA A CA 1
ATOM 2800 C C . ALA A 1 341 ? -21.155 2.016 10.872 1.00 91.38 341 ALA A C 1
ATOM 2802 O O . ALA A 1 341 ? -21.709 1.019 11.325 1.00 91.38 341 ALA A O 1
ATOM 2803 N N . ARG A 1 342 ? -19.880 2.019 10.462 1.00 92.75 342 ARG A N 1
ATOM 2804 C CA . ARG A 1 342 ? -19.014 0.829 10.388 1.00 92.75 342 ARG A CA 1
ATOM 2805 C C . ARG A 1 342 ? -18.842 0.121 11.737 1.00 92.75 342 ARG A C 1
ATOM 2807 O O . ARG A 1 342 ? -18.922 -1.098 11.802 1.00 92.75 342 ARG A O 1
ATOM 2814 N N . ILE A 1 343 ? -18.684 0.865 12.839 1.00 91.56 343 ILE A N 1
ATOM 2815 C CA . ILE A 1 343 ? -18.689 0.266 14.192 1.00 91.56 343 ILE A CA 1
ATOM 2816 C C . ILE A 1 343 ? -20.035 -0.415 14.478 1.00 91.56 343 ILE A C 1
ATOM 2818 O O . ILE A 1 343 ? -20.069 -1.513 15.027 1.00 91.56 343 ILE A O 1
ATOM 2822 N N . GLY A 1 344 ? -21.145 0.222 14.092 1.00 89.75 344 GLY A N 1
ATOM 2823 C CA . GLY A 1 344 ? -22.479 -0.369 14.201 1.00 89.75 344 GLY A CA 1
ATOM 2824 C C . GLY A 1 344 ? -22.615 -1.676 13.417 1.00 89.75 344 GLY A C 1
ATOM 2825 O O . GLY A 1 344 ? -23.167 -2.630 13.958 1.00 89.75 344 GLY A O 1
ATOM 2826 N N . GLU A 1 345 ? -22.067 -1.738 12.201 1.00 90.56 345 GLU A N 1
ATOM 2827 C CA . GLU A 1 345 ? -22.039 -2.950 11.369 1.00 90.56 345 GLU A CA 1
ATOM 2828 C C . GLU A 1 345 ? -21.288 -4.095 12.068 1.00 90.56 345 GLU A C 1
ATOM 2830 O O . GLU A 1 345 ? -21.799 -5.210 12.133 1.00 90.56 345 GLU A O 1
ATOM 2835 N N . ILE A 1 346 ? -20.132 -3.822 12.685 1.00 90.75 346 ILE A N 1
ATOM 2836 C CA . ILE A 1 346 ? -19.353 -4.844 13.413 1.00 90.75 346 ILE A CA 1
ATOM 2837 C C . ILE A 1 346 ? -20.099 -5.347 14.661 1.00 90.75 346 ILE A C 1
ATOM 2839 O O . ILE A 1 346 ? -20.078 -6.546 14.962 1.00 90.75 346 ILE A O 1
ATOM 2843 N N . VAL A 1 347 ? -20.777 -4.449 15.387 1.00 89.50 347 VAL A N 1
ATOM 2844 C CA . VAL A 1 347 ? -21.619 -4.823 16.538 1.00 89.50 347 VAL A CA 1
ATOM 2845 C C . VAL A 1 347 ? -22.753 -5.742 16.088 1.00 89.50 347 VAL A C 1
ATOM 2847 O O . VAL A 1 347 ? -22.976 -6.788 16.694 1.00 89.50 347 VAL A O 1
ATOM 2850 N N . GLU A 1 348 ? -23.453 -5.386 15.012 1.00 88.56 348 GLU A N 1
ATOM 2851 C CA . GLU A 1 348 ? -24.573 -6.175 14.490 1.00 88.56 348 GLU A CA 1
ATOM 2852 C C . GLU A 1 348 ? -24.115 -7.527 13.939 1.00 88.56 348 GLU A C 1
ATOM 2854 O O . GLU A 1 348 ? -24.735 -8.546 14.249 1.00 88.56 348 GLU A O 1
ATOM 2859 N N . TYR A 1 349 ? -22.980 -7.563 13.240 1.00 87.56 349 TYR A N 1
ATOM 2860 C CA . TYR A 1 349 ? -22.349 -8.800 12.789 1.00 87.56 349 TYR A CA 1
ATOM 2861 C C . TYR A 1 349 ? -22.006 -9.728 13.964 1.00 87.56 349 TYR A C 1
ATOM 2863 O O . TYR A 1 349 ? -22.384 -10.901 13.966 1.00 87.56 349 TYR A O 1
ATOM 2871 N N . SER A 1 350 ? -21.374 -9.208 15.018 1.00 87.75 350 SER A N 1
ATOM 2872 C CA . SER A 1 350 ? -21.017 -10.009 16.201 1.00 87.75 350 SER A CA 1
ATOM 2873 C C . SER A 1 350 ? -22.251 -10.553 16.930 1.00 87.75 350 SER A C 1
ATOM 2875 O O . SER A 1 350 ? -22.251 -11.694 17.387 1.00 87.75 350 SER A O 1
ATOM 2877 N N . ILE A 1 351 ? -23.335 -9.771 16.998 1.00 87.69 351 ILE A N 1
ATOM 2878 C CA . ILE A 1 351 ? -24.612 -10.232 17.565 1.00 87.69 351 ILE A CA 1
ATOM 2879 C C . ILE A 1 351 ? -25.212 -11.350 16.707 1.00 87.69 351 ILE A C 1
ATOM 2881 O O . ILE A 1 351 ? -25.663 -12.354 17.258 1.00 87.69 351 ILE A O 1
ATOM 2885 N N . SER A 1 352 ? -25.188 -11.201 15.379 1.00 86.62 352 SER A N 1
ATOM 2886 C CA . SER A 1 352 ? -25.752 -12.187 14.447 1.00 86.62 352 SER A CA 1
ATOM 2887 C C . SER A 1 352 ? -25.000 -13.521 14.451 1.00 86.62 352 SER A C 1
ATOM 2889 O O . SER A 1 352 ? -25.630 -14.574 14.451 1.00 86.62 352 SER A O 1
ATOM 2891 N N . THR A 1 353 ? -23.666 -13.488 14.535 1.00 85.38 353 THR A N 1
ATOM 2892 C CA . THR A 1 353 ? -22.828 -14.696 14.637 1.00 85.38 353 THR A CA 1
ATOM 2893 C C . THR A 1 353 ? -22.923 -15.341 16.016 1.00 85.38 353 THR A C 1
ATOM 2895 O O . THR A 1 353 ? -22.721 -16.544 16.163 1.00 85.38 353 THR A O 1
ATOM 2898 N N . GLY A 1 354 ? -23.226 -14.551 17.050 1.00 83.31 354 GLY A N 1
ATOM 2899 C CA . GLY A 1 354 ? -23.403 -15.034 18.411 1.00 83.31 354 GLY A CA 1
ATOM 2900 C C . GLY A 1 354 ? -22.120 -15.515 19.095 1.00 83.31 354 GLY A C 1
ATOM 2901 O O . GLY A 1 354 ? -22.211 -16.146 20.153 1.00 83.31 354 GLY A O 1
ATOM 2902 N N . ASN A 1 355 ? -20.952 -15.229 18.516 1.00 86.38 355 ASN A N 1
ATOM 2903 C CA . ASN A 1 355 ? -19.653 -15.643 19.033 1.00 86.38 355 ASN A CA 1
ATOM 2904 C C . ASN A 1 355 ? -19.279 -14.831 20.287 1.00 86.38 355 ASN A C 1
ATOM 2906 O O . ASN A 1 355 ? -19.081 -13.617 20.225 1.00 86.38 355 ASN A O 1
ATOM 2910 N N . VAL A 1 356 ? -19.141 -15.515 21.428 1.00 88.06 356 VAL A N 1
ATOM 2911 C CA . VAL A 1 356 ? -18.816 -14.892 22.724 1.00 88.06 356 VAL A CA 1
ATOM 2912 C C . VAL A 1 356 ? -17.459 -14.180 22.696 1.00 88.06 356 VAL A C 1
ATOM 2914 O O . VAL A 1 356 ? -17.338 -13.086 23.244 1.00 88.06 356 VAL A O 1
ATOM 2917 N N . ASN A 1 357 ? -16.460 -14.721 21.993 1.00 89.25 357 ASN A N 1
ATOM 2918 C CA . ASN A 1 357 ? -15.143 -14.086 21.884 1.00 89.25 357 ASN A CA 1
ATOM 2919 C C . ASN A 1 357 ? -15.227 -12.739 21.154 1.00 89.25 357 ASN A C 1
ATOM 2921 O O . ASN A 1 357 ? -14.583 -11.772 21.559 1.00 89.25 357 ASN A O 1
ATOM 2925 N N . SER A 1 358 ? -16.068 -12.639 20.120 1.00 89.25 358 SER A N 1
ATOM 2926 C CA . SER A 1 358 ? -16.308 -11.379 19.405 1.00 89.25 358 SER A CA 1
ATOM 2927 C C . SER A 1 358 ? -16.916 -10.310 20.315 1.00 89.25 358 SER A C 1
ATOM 2929 O O . SER A 1 358 ? -16.608 -9.128 20.170 1.00 89.25 358 SER A O 1
ATOM 2931 N N . PHE A 1 359 ? -17.734 -10.713 21.288 1.00 91.12 359 PHE A N 1
ATOM 2932 C CA . PHE A 1 359 ? -18.299 -9.799 22.275 1.00 91.12 359 PHE A CA 1
ATOM 2933 C C . PHE A 1 359 ? -17.259 -9.268 23.267 1.00 91.12 359 PHE A C 1
ATOM 2935 O O . PHE A 1 359 ? -17.241 -8.061 23.511 1.00 91.12 359 PHE A O 1
ATOM 2942 N N . HIS A 1 360 ? -16.371 -10.123 23.789 1.00 91.75 360 HIS A N 1
ATOM 2943 C CA . HIS A 1 360 ? -15.254 -9.669 24.631 1.00 91.75 360 HIS A CA 1
ATOM 2944 C C . HIS A 1 360 ? -14.383 -8.652 23.885 1.00 91.75 360 HIS A C 1
ATOM 2946 O O . HIS A 1 360 ? -14.083 -7.582 24.407 1.00 91.75 360 HIS A O 1
ATOM 2952 N N . VAL A 1 361 ? -14.070 -8.934 22.618 1.00 92.25 361 VAL A N 1
ATOM 2953 C CA . VAL A 1 361 ? -13.312 -8.025 21.750 1.00 92.25 361 VAL A CA 1
ATOM 2954 C C . VAL A 1 361 ? -14.029 -6.690 21.538 1.00 92.25 361 VAL A C 1
ATOM 2956 O O . VAL A 1 361 ? -13.398 -5.640 21.601 1.00 92.25 361 VAL A O 1
ATOM 2959 N N . LEU A 1 362 ? -15.340 -6.694 21.285 1.00 92.62 362 LEU A N 1
ATOM 2960 C CA . LEU A 1 362 ? -16.117 -5.458 21.138 1.00 92.62 362 LEU A CA 1
ATOM 2961 C C . LEU A 1 362 ? -16.083 -4.601 22.403 1.00 92.62 362 LEU A C 1
ATOM 2963 O O . LEU A 1 362 ? -16.001 -3.373 22.318 1.00 92.62 362 LEU A O 1
ATOM 2967 N N . ILE A 1 363 ? -16.160 -5.233 23.572 1.00 93.75 363 ILE A N 1
ATOM 2968 C CA . ILE A 1 363 ? -16.075 -4.515 24.838 1.00 93.75 363 ILE A CA 1
ATOM 2969 C C . ILE A 1 363 ? -14.684 -3.897 24.997 1.00 93.75 363 ILE A C 1
ATOM 2971 O O . ILE A 1 363 ? -14.585 -2.690 25.216 1.00 93.75 363 ILE A O 1
ATOM 2975 N N . ASP A 1 364 ? -13.632 -4.698 24.844 1.00 92.44 364 ASP A N 1
ATOM 2976 C CA . ASP A 1 364 ? -12.257 -4.275 25.118 1.00 92.44 364 ASP A CA 1
ATOM 2977 C C . ASP A 1 364 ? -11.714 -3.266 24.091 1.00 92.44 364 ASP A C 1
ATOM 2979 O O . ASP A 1 364 ? -11.021 -2.309 24.437 1.00 92.44 364 ASP A O 1
ATOM 2983 N N . GLU A 1 365 ? -12.067 -3.423 22.813 1.00 92.25 365 GLU A N 1
ATOM 2984 C CA . GLU A 1 365 ? -11.552 -2.556 21.748 1.00 92.25 365 GLU A CA 1
ATOM 2985 C C . GLU A 1 365 ? -12.419 -1.333 21.461 1.00 92.25 365 GLU A C 1
ATOM 2987 O O . GLU A 1 365 ? -11.931 -0.367 20.868 1.00 92.25 365 GLU A O 1
ATOM 2992 N N . VAL A 1 366 ? -13.692 -1.348 21.866 1.00 93.38 366 VAL A N 1
ATOM 2993 C CA . VAL A 1 366 ? -14.625 -0.248 21.591 1.00 93.38 366 VAL A CA 1
ATOM 2994 C C . VAL A 1 366 ? -15.224 0.308 22.875 1.00 93.38 366 VAL A C 1
ATOM 2996 O O . VAL A 1 366 ? -14.994 1.480 23.168 1.00 93.38 366 VAL A O 1
ATOM 2999 N N . LEU A 1 367 ? -15.988 -0.485 23.637 1.00 94.44 367 LEU A N 1
ATOM 3000 C CA . LEU A 1 367 ? -16.794 0.023 24.760 1.00 94.44 367 LEU A CA 1
ATOM 3001 C C . LEU A 1 367 ? -15.943 0.725 25.826 1.00 94.44 367 LEU A C 1
ATOM 3003 O O . LEU A 1 367 ? -16.255 1.855 26.196 1.00 94.44 367 LEU A O 1
ATOM 3007 N N . THR A 1 368 ? -14.856 0.095 26.271 1.00 93.44 368 THR A N 1
ATOM 3008 C CA . THR A 1 368 ? -13.949 0.645 27.298 1.00 93.44 368 THR A CA 1
ATOM 3009 C C . THR A 1 368 ? -13.249 1.925 26.838 1.00 93.44 368 THR A C 1
ATOM 3011 O O . THR A 1 368 ? -12.868 2.746 27.664 1.00 93.44 368 THR A O 1
ATOM 3014 N N . LYS A 1 369 ? -13.114 2.137 25.524 1.00 94.38 369 LYS A N 1
ATOM 3015 C CA . LYS A 1 369 ? -12.414 3.283 24.920 1.00 94.38 369 LYS A CA 1
ATOM 3016 C C . LYS A 1 369 ? -13.367 4.372 24.433 1.00 94.38 369 LYS A C 1
ATOM 3018 O O . LYS A 1 369 ? -12.916 5.449 24.054 1.00 94.38 369 LYS A O 1
ATOM 3023 N N . LEU A 1 370 ? -14.687 4.159 24.472 1.00 93.88 370 LEU A N 1
ATOM 3024 C CA . LEU A 1 370 ? -15.687 5.107 23.958 1.00 93.88 370 LEU A CA 1
ATOM 3025 C C . LEU A 1 370 ? -15.618 6.505 24.604 1.00 93.88 370 LEU A C 1
ATOM 3027 O O . LEU A 1 370 ? -16.134 7.462 24.026 1.00 93.88 370 LEU A O 1
ATOM 3031 N N . TYR A 1 371 ? -14.972 6.664 25.762 1.00 93.19 371 TYR A N 1
ATOM 3032 C CA . TYR A 1 371 ? -14.722 7.980 26.358 1.00 93.19 371 TYR A CA 1
ATOM 3033 C C . TYR A 1 371 ? -13.809 8.873 25.490 1.00 93.19 371 TYR A C 1
ATOM 3035 O O . TYR A 1 371 ? -13.856 10.092 25.629 1.00 93.19 371 TYR A O 1
ATOM 3043 N N . GLU A 1 372 ? -13.013 8.299 24.578 1.00 93.31 372 GLU A N 1
ATOM 3044 C CA . GLU A 1 372 ? -12.057 9.021 23.721 1.00 93.31 372 GLU A CA 1
ATOM 3045 C C . GLU A 1 372 ? -12.684 9.698 22.492 1.00 93.31 372 GLU A C 1
ATOM 3047 O O . GLU A 1 372 ? -11.985 10.391 21.747 1.00 93.31 372 GLU A O 1
ATOM 3052 N N . VAL A 1 373 ? -13.977 9.485 22.235 1.00 92.50 373 VAL A N 1
ATOM 3053 C CA . VAL A 1 373 ? -14.690 10.066 21.087 1.00 92.50 373 VAL A CA 1
ATOM 3054 C C . VAL A 1 373 ? -15.722 11.103 21.535 1.00 92.50 373 VAL A C 1
ATOM 3056 O O . VAL A 1 373 ? -16.089 11.185 22.705 1.00 92.50 373 VAL A O 1
ATOM 3059 N N . SER A 1 374 ? -16.202 11.921 20.594 1.00 91.31 374 SER A N 1
ATOM 3060 C CA . SER A 1 374 ? -17.178 12.974 20.891 1.00 91.31 374 SER A CA 1
ATOM 3061 C C . SER A 1 374 ? -18.481 12.409 21.486 1.00 91.31 374 SER A C 1
ATOM 3063 O O . SER A 1 374 ? -18.905 11.315 21.090 1.00 91.31 374 SER A O 1
ATOM 3065 N N . PRO A 1 375 ? -19.181 13.165 22.359 1.00 92.12 375 PRO A N 1
ATOM 3066 C CA . PRO A 1 375 ? -20.409 12.700 23.010 1.00 92.12 375 PRO A CA 1
ATOM 3067 C C . PRO A 1 375 ? -21.460 12.169 22.028 1.00 92.12 375 PRO A C 1
ATOM 3069 O O . PRO A 1 375 ? -21.990 11.077 22.212 1.00 92.12 375 PRO A O 1
ATOM 3072 N N . SER A 1 376 ? -21.692 12.878 20.919 1.00 90.56 376 SER A N 1
ATOM 3073 C CA . SER A 1 376 ? -22.648 12.474 19.877 1.00 90.56 376 SER A CA 1
ATOM 3074 C C . SER A 1 376 ? -22.356 11.091 19.278 1.00 90.56 376 SER A C 1
ATOM 3076 O O . SER A 1 376 ? -23.272 10.305 19.024 1.00 90.56 376 SER A O 1
ATOM 3078 N N . HIS A 1 377 ? -21.080 10.769 19.062 1.00 91.56 377 HIS A N 1
ATOM 3079 C CA . HIS A 1 377 ? -20.651 9.479 18.535 1.00 91.56 377 HIS A CA 1
ATOM 3080 C C . HIS A 1 377 ? -20.709 8.397 19.603 1.00 91.56 377 HIS A C 1
ATOM 3082 O O . HIS A 1 377 ? -21.269 7.330 19.343 1.00 91.56 377 HIS A O 1
ATOM 3088 N N . ARG A 1 378 ? -20.217 8.697 20.808 1.00 92.88 378 ARG A N 1
ATOM 3089 C CA . ARG A 1 378 ? -20.294 7.813 21.973 1.00 92.88 378 ARG A CA 1
ATOM 3090 C C . ARG A 1 378 ? -21.726 7.355 22.229 1.00 92.88 378 ARG A C 1
ATOM 3092 O O . ARG A 1 378 ? -21.975 6.156 22.245 1.00 92.88 378 ARG A O 1
ATOM 3099 N N . ILE A 1 379 ? -22.673 8.286 22.330 1.00 93.50 379 ILE A N 1
ATOM 3100 C CA . ILE A 1 379 ? -24.100 8.008 22.556 1.00 93.50 379 ILE A CA 1
ATOM 3101 C C . ILE A 1 379 ? -24.664 7.104 21.454 1.00 93.50 379 ILE A C 1
ATOM 3103 O O . ILE A 1 379 ? -25.336 6.111 21.734 1.00 93.50 379 ILE A O 1
ATOM 3107 N N . SER A 1 380 ? -24.370 7.413 20.188 1.00 92.25 380 SER A N 1
ATOM 3108 C CA . SER A 1 380 ? -24.852 6.621 19.054 1.00 92.25 380 SER A CA 1
ATOM 3109 C C . SER A 1 380 ? -24.307 5.192 19.054 1.00 92.25 380 SER A C 1
ATOM 3111 O O . SER A 1 380 ? -25.053 4.269 18.724 1.00 92.25 380 SER A O 1
ATOM 3113 N N . ILE A 1 381 ? -23.028 5.000 19.383 1.00 92.62 381 ILE A N 1
ATOM 3114 C CA . ILE A 1 381 ? -22.404 3.672 19.433 1.00 92.62 381 ILE A CA 1
ATOM 3115 C C . ILE A 1 381 ? -22.916 2.906 20.655 1.00 92.62 381 ILE A C 1
ATOM 3117 O O . ILE A 1 381 ? -23.339 1.761 20.524 1.00 92.62 381 ILE A O 1
ATOM 3121 N N . LEU A 1 382 ? -22.992 3.550 21.821 1.00 93.75 382 LEU A N 1
ATOM 3122 C CA . LEU A 1 382 ? -23.500 2.949 23.055 1.00 93.75 382 LEU A CA 1
ATOM 3123 C C . LEU A 1 382 ? -24.951 2.458 22.893 1.00 93.75 382 LEU A C 1
ATOM 3125 O O . LEU A 1 382 ? -25.309 1.382 23.366 1.00 93.75 382 LEU A O 1
ATOM 3129 N N . ARG A 1 383 ? -25.786 3.182 22.134 1.00 94.25 383 ARG A N 1
ATOM 3130 C CA . ARG A 1 383 ? -27.131 2.713 21.753 1.00 94.25 383 ARG A CA 1
ATOM 3131 C C . ARG A 1 383 ? -27.114 1.419 20.933 1.00 94.25 383 ARG A C 1
ATOM 3133 O O . ARG A 1 383 ? -28.032 0.620 21.091 1.00 94.25 383 ARG A O 1
ATOM 3140 N N . ARG A 1 384 ? -26.094 1.159 20.109 1.00 91.75 384 ARG A N 1
ATOM 3141 C CA . ARG A 1 384 ? -25.948 -0.128 19.396 1.00 91.75 384 ARG A CA 1
ATOM 3142 C C . ARG A 1 384 ? -25.568 -1.260 20.352 1.00 91.75 384 ARG A C 1
ATOM 3144 O O . ARG A 1 384 ? -26.149 -2.337 20.250 1.00 91.75 384 ARG A O 1
ATOM 3151 N N . PHE A 1 385 ? -24.699 -0.989 21.329 1.00 91.25 385 PHE A N 1
ATOM 3152 C CA . PHE A 1 385 ? -24.331 -1.951 22.379 1.00 91.25 385 PHE A CA 1
ATOM 3153 C C . PHE A 1 385 ? -25.520 -2.403 23.238 1.00 91.25 385 PHE A C 1
ATOM 3155 O O . PHE A 1 385 ? -25.498 -3.519 23.746 1.00 91.25 385 PHE A O 1
ATOM 3162 N N . SER A 1 386 ? -26.597 -1.615 23.342 1.00 91.56 386 SER A N 1
ATOM 3163 C CA . SER A 1 386 ? -27.809 -2.038 24.067 1.00 91.56 386 SER A CA 1
ATOM 3164 C C . SER A 1 386 ? -28.394 -3.364 23.559 1.00 91.56 386 SER A C 1
ATOM 3166 O O . SER A 1 386 ? -28.904 -4.157 24.347 1.00 91.56 386 SER A O 1
ATOM 3168 N N . LYS A 1 387 ? -28.258 -3.661 22.259 1.00 90.31 387 LYS A N 1
ATOM 3169 C CA . LYS A 1 387 ? -28.723 -4.926 21.669 1.00 90.31 387 LYS A CA 1
ATOM 3170 C C . LYS A 1 387 ? -27.952 -6.135 22.216 1.00 90.31 387 LYS A C 1
ATOM 3172 O O . LYS A 1 387 ? -28.524 -7.215 22.360 1.00 90.31 387 LYS A O 1
ATOM 3177 N N . MET A 1 388 ? -26.680 -5.942 22.569 1.00 89.50 388 MET A N 1
ATOM 3178 C CA . MET A 1 388 ? -25.797 -6.981 23.101 1.00 89.50 388 MET A CA 1
ATOM 3179 C C . MET A 1 388 ? -26.201 -7.435 24.511 1.00 89.50 388 MET A C 1
ATOM 3181 O O . MET A 1 388 ? -25.897 -8.565 24.883 1.00 89.50 388 MET A O 1
ATOM 3185 N N . ILE A 1 389 ? -26.948 -6.615 25.263 1.00 91.88 389 ILE A N 1
ATOM 3186 C CA . ILE A 1 389 ? -27.429 -6.947 26.617 1.00 91.88 389 ILE A CA 1
ATOM 3187 C C . ILE A 1 389 ? -28.186 -8.282 26.626 1.00 91.88 389 ILE A C 1
ATOM 3189 O O . ILE A 1 389 ? -27.971 -9.120 27.498 1.00 91.88 389 ILE A O 1
ATOM 3193 N N . SER A 1 390 ? -29.002 -8.523 25.595 1.00 89.06 390 SER A N 1
ATOM 3194 C CA . SER A 1 390 ? -29.758 -9.771 25.426 1.00 89.06 390 SER A CA 1
ATOM 3195 C C . SER A 1 390 ? -28.879 -11.024 25.312 1.00 89.06 390 SER A C 1
ATOM 3197 O O . SER A 1 390 ? -29.354 -12.131 25.548 1.00 89.06 390 SER A O 1
ATOM 3199 N N . CYS A 1 391 ? -27.598 -10.869 24.973 1.00 89.06 391 CYS A N 1
ATOM 3200 C CA . CYS A 1 391 ? -26.645 -11.956 24.766 1.00 89.06 391 CYS A CA 1
ATOM 3201 C C . CYS A 1 391 ? -25.717 -12.189 25.970 1.00 89.06 391 CYS A C 1
ATOM 3203 O O . CYS A 1 391 ? -24.983 -13.175 25.974 1.00 89.06 391 CYS A O 1
ATOM 3205 N N . LEU A 1 392 ? -25.751 -11.329 26.997 1.00 87.75 392 LEU A N 1
ATOM 3206 C CA . LEU A 1 392 ? -24.832 -11.404 28.144 1.00 87.75 392 LEU A CA 1
ATOM 3207 C C . LEU A 1 392 ? -25.013 -12.676 28.984 1.00 87.75 392 LEU A C 1
ATOM 3209 O O . LEU A 1 392 ? -24.038 -13.201 29.506 1.00 87.75 392 LEU A O 1
ATOM 3213 N N . HIS A 1 393 ? -26.226 -13.239 29.036 1.00 84.62 393 HIS A N 1
ATOM 3214 C CA . HIS A 1 393 ? -26.520 -14.485 29.764 1.00 84.62 393 HIS A CA 1
ATOM 3215 C C . HIS A 1 393 ? -25.672 -15.690 29.308 1.00 84.62 393 HIS A C 1
ATOM 3217 O O . HIS A 1 393 ? -25.579 -16.692 30.016 1.00 84.62 393 HIS A O 1
ATOM 3223 N N . ARG A 1 394 ? -25.044 -15.606 28.127 1.00 83.94 394 ARG A N 1
ATOM 3224 C CA . ARG A 1 394 ? -24.177 -16.655 27.575 1.00 83.94 394 ARG A CA 1
ATOM 3225 C C . ARG A 1 394 ? -22.861 -16.812 28.340 1.00 83.94 394 ARG A C 1
ATOM 3227 O O . ARG A 1 394 ? -22.272 -17.886 28.278 1.00 83.94 394 ARG A O 1
ATOM 3234 N N . SER A 1 395 ? -22.390 -15.772 29.034 1.00 87.75 395 SER A N 1
ATOM 3235 C CA . SER A 1 395 ? -21.134 -15.802 29.793 1.00 87.75 395 SER A CA 1
ATOM 3236 C C . SER A 1 395 ? -21.145 -14.793 30.949 1.00 87.75 395 SER A C 1
ATOM 3238 O O . SER A 1 395 ? -21.421 -13.605 30.771 1.00 87.75 395 SER A O 1
ATOM 3240 N N . GLU A 1 396 ? -20.810 -15.263 32.152 1.00 87.62 396 GLU A N 1
ATOM 3241 C CA . GLU A 1 396 ? -20.660 -14.395 33.330 1.00 87.62 396 GLU A CA 1
ATOM 3242 C C . GLU A 1 396 ? -19.435 -13.483 33.197 1.00 87.62 396 GLU A C 1
ATOM 3244 O O . GLU A 1 396 ? -19.524 -12.305 33.539 1.00 87.62 396 GLU A O 1
ATOM 3249 N N . ASP A 1 397 ? -18.345 -13.975 32.597 1.00 90.75 397 ASP A N 1
ATOM 3250 C CA . ASP A 1 397 ? -17.161 -13.165 32.281 1.00 90.75 397 ASP A CA 1
ATOM 3251 C C . ASP A 1 397 ? -17.533 -12.010 31.343 1.00 90.75 397 ASP A C 1
ATOM 3253 O O . ASP A 1 397 ? -17.142 -10.864 31.555 1.00 90.75 397 ASP A O 1
ATOM 3257 N N . LEU A 1 398 ? -18.370 -12.290 30.338 1.00 91.56 398 LEU A N 1
ATOM 3258 C CA . LEU A 1 398 ? -18.837 -11.274 29.400 1.00 91.56 398 LEU A CA 1
ATOM 3259 C C . LEU A 1 398 ? -19.702 -10.213 30.089 1.00 91.56 398 LEU A C 1
ATOM 3261 O O . LEU A 1 398 ? -19.609 -9.025 29.779 1.00 91.56 398 LEU A O 1
ATOM 3265 N N . THR A 1 399 ? -20.541 -10.644 31.031 1.00 93.19 399 THR A N 1
ATOM 3266 C CA . THR A 1 399 ? -21.344 -9.740 31.862 1.00 93.19 399 THR A CA 1
ATOM 3267 C C . THR A 1 399 ? -20.443 -8.813 32.685 1.00 93.19 399 THR A C 1
ATOM 3269 O O . THR A 1 399 ? -20.674 -7.603 32.716 1.00 93.19 399 THR A O 1
ATOM 3272 N N . VAL A 1 400 ? -19.388 -9.352 33.306 1.00 92.94 400 VAL A N 1
ATOM 3273 C CA . VAL A 1 400 ? -18.403 -8.565 34.065 1.00 92.94 400 VAL A CA 1
ATOM 3274 C C . VAL A 1 400 ? -17.697 -7.552 33.172 1.00 92.94 400 VAL A C 1
ATOM 3276 O O . VAL A 1 400 ? -17.631 -6.373 33.525 1.00 92.94 400 VAL A O 1
ATOM 3279 N N . ASP A 1 401 ? -17.204 -7.976 32.013 1.00 94.19 401 ASP A N 1
ATOM 3280 C CA . ASP A 1 401 ? -16.505 -7.088 31.084 1.00 94.19 401 ASP A CA 1
ATOM 3281 C C . ASP A 1 401 ? -17.421 -5.966 30.588 1.00 94.19 401 ASP A C 1
ATOM 3283 O O . ASP A 1 401 ? -17.013 -4.802 30.539 1.00 94.19 401 ASP A O 1
ATOM 3287 N N . PHE A 1 402 ? -18.689 -6.275 30.302 1.00 95.81 402 PHE A N 1
ATOM 3288 C CA . PHE A 1 402 ? -19.671 -5.271 29.905 1.00 95.81 402 PHE A CA 1
ATOM 3289 C C . PHE A 1 402 ? -19.864 -4.213 30.996 1.00 95.81 402 PHE A C 1
ATOM 3291 O O . PHE A 1 402 ? -19.818 -3.013 30.710 1.00 95.81 402 PHE A O 1
ATOM 3298 N N . PHE A 1 403 ? -20.017 -4.635 32.256 1.00 95.88 403 PHE A N 1
ATOM 3299 C CA . PHE A 1 403 ? -20.117 -3.701 33.375 1.00 95.88 403 PHE A CA 1
ATOM 3300 C C . PHE A 1 403 ? -18.846 -2.871 33.555 1.00 95.88 403 PHE A C 1
ATOM 3302 O O . PHE A 1 403 ? -18.958 -1.665 33.766 1.00 95.88 403 PHE A O 1
ATOM 3309 N N . LYS A 1 404 ? -17.652 -3.458 33.415 1.00 94.12 404 LYS A N 1
ATOM 3310 C CA . LYS A 1 404 ? -16.387 -2.700 33.468 1.00 94.12 404 LYS A CA 1
ATOM 3311 C C . LYS A 1 404 ? -16.325 -1.636 32.372 1.00 94.12 404 LYS A C 1
ATOM 3313 O O . LYS A 1 404 ? -15.929 -0.506 32.638 1.00 94.12 404 LYS A O 1
ATOM 3318 N N . GLY A 1 405 ? -16.777 -1.959 31.160 1.00 94.69 405 GLY A N 1
ATOM 3319 C CA . GLY A 1 405 ? -16.878 -0.990 30.069 1.00 94.69 405 GLY A CA 1
ATOM 3320 C C . GLY A 1 405 ? -17.814 0.179 30.397 1.00 94.69 405 GLY A C 1
ATOM 3321 O O . GLY A 1 405 ? -17.459 1.337 30.179 1.00 94.69 405 GLY A O 1
ATOM 3322 N N . LEU A 1 406 ? -18.987 -0.096 30.979 1.00 96.19 406 LEU A N 1
ATOM 3323 C CA . LEU A 1 406 ? -19.909 0.956 31.431 1.00 96.19 406 LEU A CA 1
ATOM 3324 C C . LEU A 1 406 ? -19.344 1.778 32.596 1.00 96.19 406 LEU A C 1
ATOM 3326 O O . LEU A 1 406 ? -19.549 2.992 32.642 1.00 96.19 406 LEU A O 1
ATOM 3330 N N . GLN A 1 407 ? -18.635 1.137 33.522 1.00 94.12 407 GLN A N 1
ATOM 3331 C CA . GLN A 1 407 ? -17.958 1.800 34.632 1.00 94.12 407 GLN A CA 1
ATOM 3332 C C . GLN A 1 407 ? -16.908 2.791 34.128 1.00 94.12 407 GLN A C 1
ATOM 3334 O O . GLN A 1 407 ? -16.904 3.935 34.580 1.00 94.12 407 GLN A O 1
ATOM 3339 N N . GLU A 1 408 ? -16.067 2.383 33.176 1.00 93.25 408 GLU A N 1
ATOM 3340 C CA . GLU A 1 408 ? -15.039 3.249 32.587 1.00 93.25 408 GLU A CA 1
ATOM 3341 C C . GLU A 1 408 ? -15.658 4.487 31.924 1.00 93.25 408 GLU A C 1
ATOM 3343 O O . GLU A 1 408 ? -15.147 5.604 32.018 1.00 93.25 408 GLU A O 1
ATOM 3348 N N . LEU A 1 409 ? -16.824 4.317 31.298 1.00 94.38 409 LEU A N 1
ATOM 3349 C CA . LEU A 1 409 ? -17.584 5.439 30.764 1.00 94.38 409 LEU A CA 1
ATOM 3350 C C . LEU A 1 409 ? -18.134 6.353 31.861 1.00 94.38 409 LEU A C 1
ATOM 3352 O O . LEU A 1 409 ? -18.051 7.570 31.715 1.00 94.38 409 LEU A O 1
ATOM 3356 N N . CYS A 1 410 ? -18.671 5.803 32.951 1.00 91.81 410 CYS A N 1
ATOM 3357 C CA . CYS A 1 410 ? -19.184 6.606 34.065 1.00 91.81 410 CYS A CA 1
ATOM 3358 C C . CYS A 1 410 ? -18.078 7.412 34.755 1.00 91.81 410 CYS A C 1
ATOM 3360 O O . CYS A 1 410 ? -18.311 8.560 35.130 1.00 91.81 410 CYS A O 1
ATOM 3362 N N . SER A 1 411 ? -16.885 6.831 34.903 1.00 89.38 411 SER A N 1
ATOM 3363 C CA . SER A 1 411 ? -15.756 7.475 35.577 1.00 89.38 411 SER A CA 1
ATOM 3364 C C . SER A 1 411 ? -15.123 8.587 34.738 1.00 89.38 411 SER A C 1
ATOM 3366 O O . SER A 1 411 ? -14.698 9.597 35.297 1.00 89.38 411 SER A O 1
ATOM 3368 N N . ARG A 1 412 ? -15.074 8.436 33.406 1.00 93.00 412 ARG A N 1
ATOM 3369 C CA . ARG A 1 412 ? -14.388 9.390 32.513 1.00 93.00 412 ARG A CA 1
ATOM 3370 C C . ARG A 1 412 ? -15.285 10.376 31.781 1.00 93.00 412 ARG A C 1
ATOM 3372 O O . ARG A 1 412 ? -14.786 11.378 31.275 1.00 93.00 412 ARG A O 1
ATOM 3379 N N . CYS A 1 413 ? -16.579 10.098 31.653 1.00 91.88 413 CYS A N 1
ATOM 3380 C CA . CYS A 1 413 ? -17.499 10.972 30.926 1.00 91.88 413 CYS A CA 1
ATOM 3381 C C . CYS A 1 413 ? -18.288 11.839 31.904 1.00 91.88 413 CYS A C 1
ATOM 3383 O O . CYS A 1 413 ? -18.803 11.337 32.901 1.00 91.88 413 CYS A O 1
ATOM 3385 N N . GLU A 1 414 ? -18.434 13.126 31.595 1.00 87.81 414 GLU A N 1
ATOM 3386 C CA . GLU A 1 414 ? -19.214 14.074 32.406 1.00 87.81 414 GLU A CA 1
ATOM 3387 C C . GLU A 1 414 ? -20.593 14.388 31.823 1.00 87.81 414 GLU A C 1
ATOM 3389 O O . GLU A 1 414 ? -21.459 14.907 32.526 1.00 87.81 414 GLU A O 1
ATOM 3394 N N . ASP A 1 415 ? -20.835 14.054 30.553 1.00 91.62 415 ASP A N 1
ATOM 3395 C CA . ASP A 1 415 ? -22.100 14.380 29.912 1.00 91.62 415 ASP A CA 1
ATOM 3396 C C . ASP A 1 415 ? -23.253 13.535 30.466 1.00 91.62 415 ASP A C 1
ATOM 3398 O O . ASP A 1 415 ? -23.182 12.308 30.602 1.00 91.62 415 ASP A O 1
ATOM 3402 N N . PHE A 1 416 ? -24.351 14.230 30.749 1.00 90.12 416 PHE A N 1
ATOM 3403 C CA . PHE A 1 416 ? -25.550 13.663 31.352 1.00 90.12 416 PHE A CA 1
ATOM 3404 C C . PHE A 1 416 ? -26.145 12.513 30.529 1.00 90.12 416 PHE A C 1
ATOM 3406 O O . PHE A 1 416 ? -26.582 11.510 31.089 1.00 90.12 416 PHE A O 1
ATOM 3413 N N . GLU A 1 417 ? -26.147 12.624 29.199 1.00 93.69 417 GLU A N 1
ATOM 3414 C CA . GLU A 1 417 ? -26.784 11.625 28.341 1.00 93.69 417 GLU A CA 1
ATOM 3415 C C . GLU A 1 417 ? -26.018 10.294 28.319 1.00 93.69 417 GLU A C 1
ATOM 3417 O O . GLU A 1 417 ? -26.637 9.241 28.485 1.00 93.69 417 GLU A O 1
ATOM 3422 N N . THR A 1 418 ? -24.686 10.312 28.188 1.00 93.88 418 THR A N 1
ATOM 3423 C CA . THR A 1 418 ? -23.863 9.092 28.287 1.00 93.88 418 THR A CA 1
ATOM 3424 C C . THR A 1 418 ? -24.052 8.429 29.644 1.00 93.88 418 THR A C 1
ATOM 3426 O O . THR A 1 418 ? -24.327 7.232 29.707 1.00 93.88 418 THR A O 1
ATOM 3429 N N . ARG A 1 419 ? -23.967 9.210 30.724 1.00 91.56 419 ARG A N 1
ATOM 3430 C CA . ARG A 1 419 ? -24.146 8.726 32.096 1.00 91.56 419 ARG A CA 1
ATOM 3431 C C . ARG A 1 419 ? -25.509 8.057 32.309 1.00 91.56 419 ARG A C 1
ATOM 3433 O O . ARG A 1 419 ? -25.575 6.946 32.835 1.00 91.56 419 ARG A O 1
ATOM 3440 N N . ASN A 1 420 ? -26.587 8.670 31.822 1.00 93.06 420 ASN A N 1
ATOM 3441 C CA . ASN A 1 420 ? -27.927 8.082 31.880 1.00 93.06 420 ASN A CA 1
ATOM 3442 C C . ASN A 1 420 ? -28.042 6.781 31.088 1.00 93.06 420 ASN A C 1
ATOM 3444 O O . ASN A 1 420 ? -28.704 5.845 31.538 1.00 93.06 420 ASN A O 1
ATOM 3448 N N . LEU A 1 421 ? -27.415 6.704 29.911 1.00 95.38 421 LEU A N 1
ATOM 3449 C CA . LEU A 1 421 ? -27.388 5.468 29.134 1.00 95.38 421 LEU A CA 1
ATOM 3450 C C . LEU A 1 421 ? -26.615 4.367 29.860 1.00 95.38 421 LEU A C 1
ATOM 3452 O O . LEU A 1 421 ? -27.092 3.236 29.880 1.00 95.38 421 LEU A O 1
ATOM 3456 N N . CYS A 1 422 ? -25.486 4.683 30.497 1.00 94.75 422 CYS A N 1
ATOM 3457 C CA . CYS A 1 422 ? -24.749 3.714 31.302 1.00 94.75 422 CYS A CA 1
ATOM 3458 C C . CYS A 1 422 ? -25.597 3.168 32.455 1.00 94.75 422 CYS A C 1
ATOM 3460 O O . CYS A 1 422 ? -25.666 1.953 32.599 1.00 94.75 422 CYS A O 1
ATOM 3462 N N . ILE A 1 423 ? -26.301 4.026 33.206 1.00 92.88 423 ILE A N 1
ATOM 3463 C CA . ILE A 1 423 ? -27.229 3.597 34.272 1.00 92.88 423 ILE A CA 1
ATOM 3464 C C . ILE A 1 423 ? -28.345 2.712 33.709 1.00 92.88 423 ILE A C 1
ATOM 3466 O O . ILE A 1 423 ? -28.644 1.649 34.247 1.00 92.88 423 ILE A O 1
ATOM 3470 N N . LYS A 1 424 ? -28.976 3.140 32.611 1.00 95.06 424 LYS A N 1
ATOM 3471 C CA . LYS A 1 424 ? -30.069 2.386 31.988 1.00 95.06 424 LYS A CA 1
ATOM 3472 C C . LYS A 1 424 ? -29.603 1.003 31.535 1.00 95.06 424 LYS A C 1
ATOM 3474 O O . LYS A 1 424 ? -30.308 0.017 31.734 1.00 95.06 424 LYS A O 1
ATOM 3479 N N . TYR A 1 425 ? -28.440 0.927 30.896 1.00 96.25 425 TYR A N 1
ATOM 3480 C CA . TYR A 1 425 ? -27.907 -0.323 30.365 1.00 96.25 425 TYR A CA 1
ATOM 3481 C C . TYR A 1 425 ? -27.324 -1.216 31.454 1.00 96.25 425 TYR A C 1
ATOM 3483 O O . TYR A 1 425 ? -27.459 -2.434 31.344 1.00 96.25 425 TYR A O 1
ATOM 3491 N N . SER A 1 426 ? -26.759 -0.651 32.524 1.00 95.62 426 SER A N 1
ATOM 3492 C CA . SER A 1 426 ? -26.329 -1.440 33.675 1.00 95.62 426 SER A CA 1
ATOM 3493 C C . SER A 1 426 ? -27.525 -2.058 34.403 1.00 95.62 426 SER A C 1
ATOM 3495 O O . SER A 1 426 ? -27.487 -3.238 34.738 1.00 95.62 426 SER A O 1
ATOM 3497 N N . GLU A 1 427 ? -28.620 -1.315 34.569 1.00 94.50 427 GLU A N 1
ATOM 3498 C CA . GLU A 1 427 ? -29.871 -1.824 35.141 1.00 94.50 427 GLU A CA 1
ATOM 3499 C C . GLU A 1 427 ? -30.463 -2.957 34.289 1.00 94.50 427 GLU A C 1
ATOM 3501 O O . GLU A 1 427 ? -30.773 -4.029 34.808 1.00 94.50 427 GLU A O 1
ATOM 3506 N N . GLN A 1 428 ? -30.548 -2.767 32.969 1.00 95.31 428 GLN A N 1
ATOM 3507 C CA . GLN A 1 428 ? -31.046 -3.796 32.051 1.00 95.31 428 GLN A CA 1
ATOM 3508 C C . GLN A 1 428 ? -30.187 -5.068 32.072 1.00 95.31 428 GLN A C 1
ATOM 3510 O O . GLN A 1 428 ? -30.726 -6.169 32.184 1.00 95.31 428 GLN A O 1
ATOM 3515 N N . ALA A 1 429 ? -28.861 -4.929 31.997 1.00 94.81 429 ALA A N 1
ATOM 3516 C CA . ALA A 1 429 ? -27.944 -6.064 32.063 1.00 94.81 429 ALA A CA 1
ATOM 3517 C C . ALA A 1 429 ? -28.014 -6.786 33.414 1.00 94.81 429 ALA A C 1
ATOM 3519 O O . ALA A 1 429 ? -27.975 -8.016 33.462 1.00 94.81 429 ALA A O 1
ATOM 3520 N N . TYR A 1 430 ? -28.173 -6.039 34.508 1.00 94.56 430 TYR A N 1
ATOM 3521 C CA . TYR A 1 430 ? -28.279 -6.605 35.846 1.00 94.56 430 TYR A CA 1
ATOM 3522 C C . TYR A 1 430 ? -29.560 -7.421 36.033 1.00 94.56 430 TYR A C 1
ATOM 3524 O O . TYR A 1 430 ? -29.509 -8.512 36.604 1.00 94.56 430 TYR A O 1
ATOM 3532 N N . GLU A 1 431 ? -30.696 -6.947 35.517 1.00 92.12 431 GLU A N 1
ATOM 3533 C CA . GLU A 1 431 ? -31.949 -7.705 35.559 1.00 92.12 431 GLU A CA 1
ATOM 3534 C C . GLU A 1 431 ? -31.881 -8.989 34.721 1.00 92.12 431 GLU A C 1
ATOM 3536 O O . GLU A 1 431 ? -32.338 -10.040 35.178 1.00 92.12 431 GLU A O 1
ATOM 3541 N N . GLU A 1 432 ? -31.269 -8.950 33.534 1.00 90.31 432 GLU A N 1
ATOM 3542 C CA . GLU A 1 432 ? -31.070 -10.154 32.714 1.00 90.31 432 GLU A CA 1
ATOM 3543 C C . GLU A 1 432 ? -30.164 -11.178 33.409 1.00 90.31 432 GLU A C 1
ATOM 3545 O O . GLU A 1 432 ? -30.532 -12.351 33.530 1.00 90.31 432 GLU A O 1
ATOM 3550 N N . TRP A 1 433 ? -29.036 -10.733 33.967 1.00 91.06 433 TRP A N 1
ATOM 3551 C CA . TRP A 1 433 ? -28.158 -11.593 34.761 1.00 91.06 433 TRP A CA 1
ATOM 3552 C C . TRP A 1 433 ? -28.878 -12.180 35.984 1.00 91.06 433 TRP A C 1
ATOM 3554 O O . TRP A 1 433 ? -28.791 -13.380 36.248 1.00 91.06 433 TRP A O 1
ATOM 3564 N N . ARG A 1 434 ? -29.654 -11.372 36.716 1.00 88.19 434 ARG A N 1
ATOM 3565 C CA . ARG A 1 434 ? -30.390 -11.819 37.908 1.00 88.19 434 ARG A CA 1
ATOM 3566 C C . ARG A 1 434 ? -31.441 -12.876 37.570 1.00 88.19 434 ARG A C 1
ATOM 3568 O O . ARG A 1 434 ? -31.596 -13.838 38.328 1.00 88.19 434 ARG A O 1
ATOM 3575 N N . LYS A 1 435 ? -32.175 -12.716 36.463 1.00 86.25 435 LYS A N 1
ATOM 3576 C CA . LYS A 1 435 ? 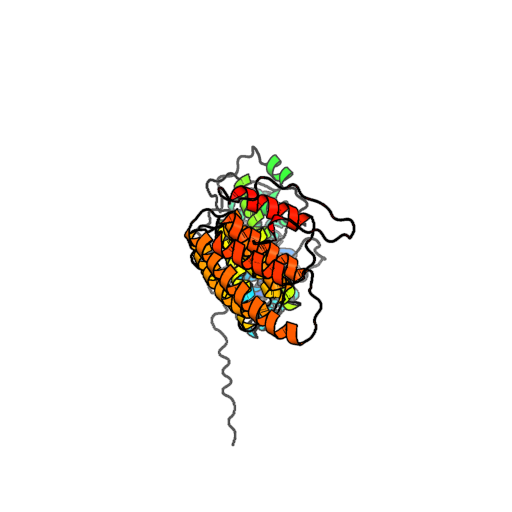-33.146 -13.715 35.981 1.00 86.25 435 LYS A CA 1
ATOM 3577 C C . LYS A 1 435 ? -32.459 -15.042 35.676 1.00 86.25 435 LYS A C 1
ATOM 3579 O O . LYS A 1 435 ? -32.956 -16.088 36.094 1.00 86.25 435 LYS A O 1
ATOM 3584 N N . ASP A 1 436 ? -31.325 -15.000 34.984 1.00 81.56 436 ASP A N 1
ATOM 3585 C CA . ASP A 1 436 ? -30.554 -16.195 34.639 1.00 81.56 436 ASP A CA 1
ATOM 3586 C C . ASP A 1 436 ? -29.969 -16.880 35.887 1.00 81.56 436 ASP A C 1
ATOM 3588 O O . ASP A 1 436 ? -30.118 -18.088 36.086 1.00 81.56 436 ASP A O 1
ATOM 3592 N N . ARG A 1 437 ? -29.426 -16.092 36.820 1.00 78.50 437 ARG A N 1
ATOM 3593 C CA . ARG A 1 437 ? -28.918 -16.578 38.108 1.00 78.50 437 ARG A CA 1
ATOM 3594 C C . ARG A 1 437 ? -29.992 -17.281 38.938 1.00 78.50 437 ARG A C 1
ATOM 3596 O O . ARG A 1 437 ? -29.734 -18.352 39.483 1.00 78.50 437 ARG A O 1
ATOM 3603 N N . LYS A 1 438 ? -31.210 -16.728 39.009 1.00 76.69 438 LYS A N 1
ATOM 3604 C CA . LYS A 1 438 ? -32.343 -17.370 39.705 1.00 76.69 438 LYS A CA 1
ATOM 3605 C C . LYS A 1 438 ? -32.704 -18.727 39.094 1.00 76.69 438 LYS A C 1
ATOM 3607 O O . LYS A 1 438 ? -33.013 -19.650 39.841 1.00 76.69 438 LYS A O 1
ATOM 3612 N N . LYS A 1 439 ? -32.626 -18.874 37.765 1.00 71.81 439 LYS A N 1
ATOM 3613 C CA . LYS A 1 439 ? -32.831 -20.169 37.090 1.00 71.81 439 LYS A CA 1
ATOM 3614 C C . LYS A 1 439 ? -31.722 -21.167 37.432 1.00 71.81 439 LYS A C 1
ATOM 3616 O O . LYS A 1 439 ? -32.015 -22.324 37.708 1.00 71.81 439 LYS A O 1
ATOM 3621 N N . LYS A 1 440 ? -30.462 -20.721 37.464 1.00 65.81 440 LYS A N 1
ATOM 3622 C CA . LYS A 1 440 ? -29.291 -21.554 37.805 1.00 65.81 440 LYS A CA 1
ATOM 3623 C C . LYS A 1 440 ? -29.244 -21.974 39.280 1.00 65.81 440 LYS A C 1
ATOM 3625 O O . LYS A 1 440 ? -28.741 -23.054 39.580 1.00 65.81 440 LYS A O 1
ATOM 3630 N N . PHE A 1 441 ? -29.787 -21.166 40.194 1.00 59.34 441 PHE A N 1
ATOM 3631 C CA . PHE A 1 441 ? -29.867 -21.482 41.629 1.00 59.34 441 PHE A CA 1
ATOM 3632 C C . PHE A 1 441 ? -30.658 -22.771 41.913 1.00 59.34 441 PHE A C 1
ATOM 3634 O O . PHE A 1 441 ? -30.337 -23.492 42.853 1.00 59.34 441 PHE A O 1
ATOM 3641 N N . LEU A 1 442 ? -31.623 -23.119 41.052 1.00 58.59 442 LEU A N 1
ATOM 3642 C CA . LEU A 1 442 ? -32.370 -24.380 41.129 1.00 58.59 442 LEU A CA 1
ATOM 3643 C C . LEU A 1 442 ? -31.499 -25.629 40.862 1.00 58.59 442 LEU A C 1
ATOM 3645 O O . LEU A 1 442 ? -31.935 -26.737 41.156 1.00 58.59 442 LEU A O 1
ATOM 3649 N N . PHE A 1 443 ? -30.272 -25.464 40.349 1.00 54.16 443 PHE A N 1
ATOM 3650 C CA . PHE A 1 443 ? -29.371 -26.548 39.933 1.00 54.16 443 PHE A CA 1
ATOM 3651 C C . PHE A 1 443 ? -28.038 -26.601 40.717 1.00 54.16 443 PHE A C 1
ATOM 3653 O O . PHE A 1 443 ? -27.045 -27.117 40.211 1.00 54.16 443 PHE A O 1
ATOM 3660 N N . PHE A 1 444 ? -27.998 -26.089 41.957 1.00 50.16 444 PHE A N 1
ATOM 3661 C CA . PHE A 1 444 ? -26.873 -26.241 42.908 1.00 50.16 444 PHE A CA 1
ATOM 3662 C C . PHE A 1 444 ? -25.469 -25.866 42.375 1.00 50.16 444 PHE A C 1
ATOM 3664 O O . PHE A 1 444 ? -24.471 -26.513 42.702 1.00 50.16 444 PHE A O 1
ATOM 3671 N N . LYS A 1 445 ? -25.337 -24.789 41.589 1.00 52.09 445 LYS A N 1
ATOM 3672 C CA . LYS A 1 445 ? -24.010 -24.241 41.245 1.00 52.09 445 LYS A CA 1
ATOM 3673 C C . LYS A 1 445 ? -23.440 -23.439 42.428 1.00 52.09 445 LYS A C 1
ATOM 3675 O O . LYS A 1 445 ? -24.113 -22.553 42.952 1.00 52.09 445 LYS A O 1
ATOM 3680 N N . ARG A 1 446 ? -22.197 -23.733 42.842 1.00 52.75 446 ARG A N 1
ATOM 3681 C CA . ARG A 1 446 ? -21.438 -22.899 43.798 1.00 52.75 446 ARG A CA 1
ATOM 3682 C C . ARG A 1 446 ? -21.294 -21.478 43.246 1.00 52.75 446 ARG A C 1
ATOM 3684 O O . ARG A 1 446 ? -21.046 -21.304 42.055 1.00 52.75 446 ARG A O 1
ATOM 3691 N N . GLN A 1 447 ? -21.436 -20.490 44.125 1.00 61.41 447 GLN A N 1
ATOM 3692 C CA . GLN A 1 447 ? -21.261 -19.071 43.812 1.00 61.41 447 GLN A CA 1
ATOM 3693 C C . GLN A 1 447 ? -19.828 -18.808 43.350 1.00 61.41 447 GLN A C 1
ATOM 3695 O O . GLN A 1 447 ? -18.874 -19.240 43.999 1.00 61.41 447 GLN A O 1
ATOM 3700 N N . GLY A 1 448 ? -19.692 -18.157 42.196 1.00 68.62 448 GLY A N 1
ATOM 3701 C CA . GLY A 1 448 ? -18.408 -17.918 41.548 1.00 68.62 448 GLY A CA 1
ATOM 3702 C C . GLY A 1 448 ? -17.817 -16.551 41.887 1.00 68.62 448 GLY A C 1
ATOM 3703 O O . GLY A 1 448 ? -18.532 -15.609 42.219 1.00 68.62 448 GLY A O 1
ATOM 3704 N N . LEU A 1 449 ? -16.498 -16.428 41.715 1.00 77.81 449 LEU A N 1
ATOM 3705 C CA . LEU A 1 449 ? -15.741 -15.168 41.764 1.00 77.81 449 LEU A CA 1
ATOM 3706 C C . LEU A 1 449 ? -16.378 -14.053 40.903 1.00 77.81 449 LEU A C 1
ATOM 3708 O O . LEU A 1 449 ? -16.287 -12.875 41.245 1.00 77.81 449 LEU A O 1
ATOM 3712 N N . GLN A 1 450 ? -17.058 -14.420 39.812 1.00 83.25 450 GLN A N 1
ATOM 3713 C CA . GLN A 1 450 ? -17.706 -13.468 38.910 1.00 83.25 450 GLN A CA 1
ATOM 3714 C C . GLN A 1 450 ? -18.903 -12.748 39.537 1.00 83.25 450 GLN A C 1
ATOM 3716 O O . GLN A 1 450 ? -19.077 -11.558 39.284 1.00 83.25 450 GLN A O 1
ATOM 3721 N N . ASP A 1 451 ? -19.670 -13.394 40.423 1.00 84.00 451 ASP A N 1
ATOM 3722 C CA . ASP A 1 451 ? -20.780 -12.733 41.124 1.00 84.00 451 ASP A CA 1
ATOM 3723 C C . ASP A 1 451 ? -20.260 -11.537 41.942 1.00 84.00 451 ASP A C 1
ATOM 3725 O O . ASP A 1 451 ? -20.833 -10.447 41.896 1.00 84.00 451 ASP A O 1
ATOM 3729 N N . ILE A 1 452 ? -19.133 -11.722 42.647 1.00 83.12 452 ILE A N 1
ATOM 3730 C CA . ILE A 1 452 ? -18.468 -10.663 43.427 1.00 83.12 452 ILE A CA 1
ATOM 3731 C C . ILE A 1 452 ? -18.083 -9.495 42.519 1.00 83.12 452 ILE A C 1
ATOM 3733 O O . ILE A 1 452 ? -18.308 -8.337 42.876 1.00 83.12 452 ILE A O 1
ATOM 3737 N N . LEU A 1 453 ? -17.504 -9.790 41.352 1.00 86.94 453 LEU A N 1
ATOM 3738 C CA . LEU A 1 453 ? -17.073 -8.772 40.394 1.00 86.94 453 LEU A CA 1
ATOM 3739 C C . LEU A 1 453 ? -18.262 -7.998 39.819 1.00 86.94 453 LEU A C 1
ATOM 3741 O O . LEU A 1 453 ? -18.208 -6.772 39.779 1.00 86.94 453 LEU A O 1
ATOM 3745 N N . ILE A 1 454 ? -19.360 -8.674 39.472 1.00 90.00 454 ILE A N 1
ATOM 3746 C CA . ILE A 1 454 ? -20.594 -8.026 38.999 1.00 90.00 454 ILE A CA 1
ATOM 3747 C C . ILE A 1 454 ? -21.134 -7.057 40.051 1.00 90.00 454 ILE A C 1
ATOM 3749 O O . ILE A 1 454 ? -21.365 -5.882 39.753 1.00 90.00 454 ILE A O 1
ATOM 3753 N N . TYR A 1 455 ? -21.305 -7.526 41.291 1.00 88.56 455 TYR A N 1
ATOM 3754 C CA . TYR A 1 455 ? -21.794 -6.684 42.381 1.00 88.56 455 TYR A CA 1
ATOM 3755 C C . TYR A 1 455 ? -20.880 -5.483 42.620 1.00 88.56 455 TYR A C 1
ATOM 3757 O O . TYR A 1 455 ? -21.362 -4.352 42.697 1.00 88.56 455 TYR A O 1
ATOM 3765 N N . ARG A 1 456 ? -19.564 -5.713 42.692 1.00 86.12 456 ARG A N 1
ATOM 3766 C CA . ARG A 1 456 ? -18.559 -4.659 42.870 1.00 86.12 456 ARG A CA 1
ATOM 3767 C C . ARG A 1 456 ? -18.676 -3.588 41.790 1.00 86.12 456 ARG A C 1
ATOM 3769 O O . ARG A 1 456 ? -18.789 -2.412 42.122 1.00 86.12 456 ARG A O 1
ATOM 3776 N N . THR A 1 457 ? -18.673 -3.981 40.521 1.00 90.12 457 THR A N 1
ATOM 3777 C CA . THR A 1 457 ? -18.687 -3.028 39.410 1.00 90.12 457 THR A CA 1
ATOM 3778 C C . THR A 1 457 ? -19.994 -2.235 39.352 1.00 90.12 457 THR A C 1
ATOM 3780 O O . THR A 1 457 ? -19.969 -1.032 39.108 1.00 90.12 457 THR A O 1
ATOM 3783 N N . LEU A 1 458 ? -21.140 -2.857 39.647 1.00 91.12 458 LEU A N 1
ATOM 3784 C CA . LEU A 1 458 ? -22.426 -2.154 39.733 1.00 91.12 458 LEU A CA 1
ATOM 3785 C C . LEU A 1 458 ? -22.459 -1.114 40.857 1.00 91.12 458 LEU A C 1
ATOM 3787 O O . LEU A 1 458 ? -22.951 -0.004 40.656 1.00 91.12 458 LEU A O 1
ATOM 3791 N N . LEU A 1 459 ? -21.926 -1.460 42.029 1.00 87.00 459 LEU A N 1
ATOM 3792 C CA . LEU A 1 459 ? -21.808 -0.528 43.150 1.00 87.00 459 LEU A CA 1
ATOM 3793 C C . LEU A 1 459 ? -20.884 0.645 42.798 1.00 87.00 459 LEU A C 1
ATOM 3795 O O . LEU A 1 459 ? -21.202 1.785 43.124 1.00 87.00 459 LEU A O 1
ATOM 3799 N N . GLU A 1 460 ? -19.792 0.394 42.072 1.00 86.06 460 GLU A N 1
ATOM 3800 C CA . GLU A 1 460 ? -18.889 1.439 41.574 1.00 86.06 460 GLU A CA 1
ATOM 3801 C C . GLU A 1 460 ? -19.572 2.345 40.531 1.00 86.06 460 GLU A C 1
ATOM 3803 O O . GLU A 1 460 ? -19.415 3.566 40.601 1.00 86.06 460 GLU A O 1
ATOM 3808 N N . ILE A 1 461 ? -20.378 1.792 39.615 1.00 89.94 461 ILE A N 1
ATOM 3809 C CA . ILE A 1 461 ? -21.178 2.571 38.652 1.00 89.94 461 ILE A CA 1
ATOM 3810 C C . ILE A 1 461 ? -22.156 3.491 39.390 1.00 89.94 461 ILE A C 1
ATOM 3812 O O . ILE A 1 461 ? -22.142 4.703 39.176 1.00 89.94 461 ILE A O 1
ATOM 3816 N N . TYR A 1 462 ? -22.999 2.933 40.263 1.00 87.88 462 TYR A N 1
ATOM 3817 C CA . TYR A 1 462 ? -24.041 3.710 40.937 1.00 87.88 462 TYR A CA 1
ATOM 3818 C C . TYR A 1 462 ? -23.469 4.695 41.959 1.00 87.88 462 TYR A C 1
ATOM 3820 O O . TYR A 1 462 ? -23.995 5.799 42.072 1.00 87.88 462 TYR A O 1
ATOM 3828 N N . GLY A 1 463 ? -22.364 4.350 42.627 1.00 79.44 463 GLY A N 1
ATOM 3829 C CA . GLY A 1 463 ? -21.633 5.266 43.505 1.00 79.44 463 GLY A CA 1
ATOM 3830 C C . GLY A 1 463 ? -21.018 6.440 42.738 1.00 79.44 463 GLY A C 1
ATOM 3831 O O . GLY A 1 463 ? -21.243 7.593 43.090 1.00 79.44 463 GLY A O 1
ATOM 3832 N N . SER A 1 464 ? -20.340 6.179 41.611 1.00 81.31 464 SER A N 1
ATOM 3833 C CA . SER A 1 464 ? -19.778 7.245 40.752 1.00 81.31 464 SER A CA 1
ATOM 3834 C C . SER A 1 464 ? -20.851 8.200 40.219 1.00 81.31 464 SER A C 1
ATOM 3836 O O . SER A 1 464 ? -20.584 9.370 39.945 1.00 81.31 464 SER A O 1
ATOM 3838 N N . MET A 1 465 ? -22.075 7.694 40.078 1.00 79.88 465 MET A N 1
ATOM 3839 C CA . MET A 1 465 ? -23.239 8.428 39.598 1.00 79.88 465 MET A CA 1
ATOM 3840 C C . MET A 1 465 ? -24.095 9.056 40.705 1.00 79.88 465 MET A C 1
ATOM 3842 O O . MET A 1 465 ? -25.053 9.758 40.377 1.00 79.88 465 MET A O 1
ATOM 3846 N N . LYS A 1 466 ? -23.768 8.826 41.984 1.00 79.81 466 LYS A N 1
ATOM 3847 C CA . LYS A 1 466 ? -24.560 9.242 43.156 1.00 79.81 466 LYS A CA 1
ATOM 3848 C C . LYS A 1 466 ? -26.020 8.759 43.117 1.00 79.81 466 LYS A C 1
ATOM 3850 O O . LYS A 1 466 ? -26.937 9.453 43.554 1.00 79.81 466 LYS A O 1
ATOM 3855 N N . ASP A 1 467 ? -26.261 7.565 42.573 1.00 80.81 467 ASP A N 1
ATOM 3856 C CA . ASP A 1 467 ? -27.590 6.942 42.530 1.00 80.81 467 ASP A CA 1
ATOM 3857 C C . ASP A 1 467 ? -27.817 6.055 43.761 1.00 80.81 467 ASP A C 1
ATOM 3859 O O . ASP A 1 467 ? -27.701 4.824 43.716 1.00 80.81 467 ASP A O 1
ATOM 3863 N N . CYS A 1 468 ? -28.158 6.692 44.883 1.00 78.00 468 CYS A N 1
ATOM 3864 C CA . CYS A 1 468 ? -28.310 6.020 46.175 1.00 78.00 468 CYS A CA 1
ATOM 3865 C C . CYS A 1 468 ? -29.373 4.911 46.156 1.00 78.00 468 CYS A C 1
ATOM 3867 O O . CYS A 1 468 ? -29.226 3.888 46.828 1.00 78.00 468 CYS A O 1
ATOM 3869 N N . ARG A 1 469 ? -30.448 5.084 45.374 1.00 80.62 469 ARG A N 1
ATOM 3870 C CA . ARG A 1 469 ? -31.551 4.115 45.314 1.00 80.62 469 ARG A CA 1
ATOM 3871 C C . ARG A 1 469 ? -31.092 2.811 44.671 1.00 80.62 469 ARG A C 1
ATOM 3873 O O . ARG A 1 469 ? -31.319 1.738 45.239 1.00 80.62 469 ARG A O 1
ATOM 3880 N N . ARG A 1 470 ? -30.460 2.888 43.496 1.00 85.06 470 ARG A N 1
ATOM 3881 C CA . ARG A 1 470 ? -29.970 1.693 42.792 1.00 85.06 470 ARG A CA 1
ATOM 3882 C C . ARG A 1 470 ? -28.786 1.070 43.517 1.00 85.06 470 ARG A C 1
ATOM 3884 O O . ARG A 1 470 ? -28.751 -0.152 43.656 1.00 85.06 470 ARG A O 1
ATOM 3891 N N . PHE A 1 471 ? -27.891 1.895 44.062 1.00 83.31 471 PHE A N 1
ATOM 3892 C CA . PHE A 1 471 ? -26.792 1.439 44.910 1.00 83.31 471 PHE A CA 1
ATOM 3893 C C . PHE A 1 471 ? -27.298 0.562 46.061 1.00 83.31 471 PHE A C 1
ATOM 3895 O O . PHE A 1 471 ? -26.876 -0.587 46.207 1.00 83.31 471 PHE A O 1
ATOM 3902 N N . TYR A 1 472 ? -28.270 1.063 46.829 1.00 78.00 472 TYR A N 1
ATOM 3903 C CA . TYR A 1 472 ? -28.835 0.330 47.957 1.00 78.00 472 TYR A CA 1
ATOM 3904 C C . TYR A 1 472 ? -29.520 -0.972 47.525 1.00 78.00 472 TYR A C 1
ATOM 3906 O O . TYR A 1 472 ? -29.394 -1.988 48.206 1.00 78.00 472 TYR A O 1
ATOM 3914 N N . SER A 1 473 ? -30.205 -0.978 46.378 1.00 84.38 473 SER A N 1
ATOM 3915 C CA . SER A 1 473 ? -30.825 -2.196 45.845 1.00 84.38 473 SER A CA 1
ATOM 3916 C C . SER A 1 473 ? -29.794 -3.287 45.542 1.00 84.38 473 SER A C 1
ATOM 3918 O O . SER A 1 473 ? -29.969 -4.422 45.980 1.00 84.38 473 SER A O 1
ATOM 3920 N N . VAL A 1 474 ? -28.714 -2.956 44.824 1.00 86.62 474 VAL A N 1
ATOM 3921 C CA . VAL A 1 474 ? -27.630 -3.909 44.508 1.00 86.62 474 VAL A CA 1
ATOM 3922 C C . VAL A 1 474 ? -26.965 -4.410 45.783 1.00 86.62 474 VAL A C 1
ATOM 3924 O O . VAL A 1 474 ? -26.707 -5.602 45.931 1.00 86.62 474 VAL A O 1
ATOM 3927 N N . TYR A 1 475 ? -26.726 -3.501 46.722 1.00 79.62 475 TYR A N 1
ATOM 3928 C CA . TYR A 1 475 ? -26.131 -3.817 48.007 1.00 79.62 475 TYR A CA 1
ATOM 3929 C C . TYR A 1 475 ? -26.989 -4.797 48.822 1.00 79.62 475 TYR A C 1
ATOM 3931 O O . TYR A 1 475 ? -26.479 -5.794 49.326 1.00 79.62 475 TYR A O 1
ATOM 3939 N N . GLN A 1 476 ? -28.304 -4.581 48.900 1.00 81.62 476 GLN A N 1
ATOM 3940 C CA . GLN A 1 476 ? -29.218 -5.511 49.572 1.00 81.62 476 GLN A CA 1
ATOM 3941 C C . GLN A 1 476 ? -29.228 -6.896 48.915 1.00 81.62 476 GLN A C 1
ATOM 3943 O O . GLN A 1 476 ? -29.306 -7.907 49.614 1.00 81.62 476 GLN A O 1
ATOM 3948 N N . ASP A 1 477 ? -29.125 -6.962 47.588 1.00 84.12 477 ASP A N 1
ATOM 3949 C CA . ASP A 1 477 ? -29.026 -8.239 46.883 1.00 84.12 477 ASP A CA 1
ATOM 3950 C C . ASP A 1 477 ? -27.706 -8.956 47.174 1.00 84.12 477 ASP A C 1
ATOM 3952 O O . ASP A 1 477 ? -27.714 -10.170 47.373 1.00 84.12 477 ASP A O 1
ATOM 3956 N N . LEU A 1 478 ? -26.591 -8.222 47.248 1.00 82.44 478 LEU A N 1
ATOM 3957 C CA . LEU A 1 478 ? -25.289 -8.762 47.643 1.00 82.44 478 LEU A CA 1
ATOM 3958 C C . LEU A 1 478 ? -25.362 -9.391 49.044 1.00 82.44 478 LEU A C 1
ATOM 3960 O O . LEU A 1 478 ? -24.909 -10.518 49.225 1.00 82.44 478 LEU A O 1
ATOM 3964 N N . LEU A 1 479 ? -26.008 -8.737 50.012 1.00 76.50 479 LEU A N 1
ATOM 3965 C CA . LEU A 1 479 ? -26.167 -9.285 51.367 1.00 76.50 479 LEU A CA 1
ATOM 3966 C C . LEU A 1 479 ? -27.022 -10.549 51.413 1.00 76.50 479 LEU A C 1
ATOM 3968 O O . LEU A 1 479 ? -26.698 -11.498 52.121 1.00 76.50 479 LEU A O 1
ATOM 3972 N N . LYS A 1 480 ? -28.096 -10.586 50.622 1.00 79.12 480 LYS A N 1
ATOM 3973 C CA . LYS A 1 480 ? -28.963 -11.768 50.504 1.00 79.12 480 LYS A CA 1
ATOM 3974 C C . LYS A 1 480 ? -28.303 -12.913 49.743 1.00 79.12 480 LYS A C 1
ATOM 3976 O O . LYS A 1 480 ? -28.829 -14.023 49.738 1.00 79.12 480 LYS A O 1
ATOM 3981 N N . SER A 1 481 ? -27.189 -12.651 49.067 1.00 72.19 481 SER A N 1
ATOM 3982 C CA . SER A 1 481 ? -26.580 -13.609 48.160 1.00 72.19 481 SER A CA 1
ATOM 3983 C C . SER A 1 481 ? -25.667 -14.631 48.834 1.00 72.19 481 SER A C 1
ATOM 3985 O O . SER A 1 481 ? -25.178 -15.483 48.117 1.00 72.19 481 SER A O 1
ATOM 3987 N N . ASN A 1 482 ? -25.457 -14.620 50.157 1.00 67.94 482 ASN A N 1
ATOM 3988 C CA . ASN A 1 482 ? -24.548 -15.539 50.880 1.00 67.94 482 ASN A CA 1
ATOM 3989 C C . ASN A 1 482 ? -23.085 -15.558 50.374 1.00 67.94 482 ASN A C 1
ATOM 3991 O O . ASN A 1 482 ? -22.333 -16.470 50.709 1.00 67.94 482 ASN A O 1
ATOM 3995 N N . ILE A 1 483 ? -22.676 -14.551 49.598 1.00 71.69 483 ILE A N 1
ATOM 3996 C CA . ILE A 1 483 ? -21.320 -14.421 49.061 1.00 71.69 483 ILE A CA 1
ATOM 3997 C C . ILE A 1 483 ? -20.361 -13.957 50.162 1.00 71.69 483 ILE A C 1
ATOM 3999 O O . ILE A 1 483 ? -20.644 -12.999 50.884 1.00 71.69 483 ILE A O 1
ATOM 4003 N N . GLU A 1 484 ? -19.194 -14.595 50.253 1.00 69.12 484 GLU A N 1
ATOM 4004 C CA . GLU A 1 484 ? -18.123 -14.161 51.148 1.00 69.12 484 GLU A CA 1
ATOM 4005 C C . GLU A 1 484 ? -17.478 -12.867 50.622 1.00 69.12 484 GLU A C 1
ATOM 4007 O O . GLU A 1 484 ? -16.933 -12.813 49.517 1.00 69.12 484 GLU A O 1
ATOM 4012 N N . LEU A 1 485 ? -17.587 -11.790 51.402 1.00 67.88 485 LEU A N 1
ATOM 4013 C CA . LEU A 1 485 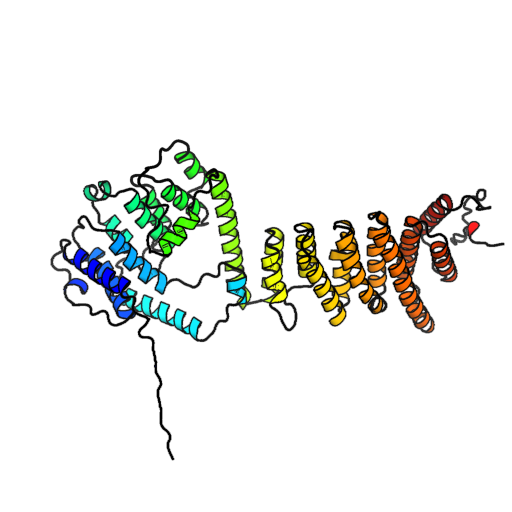? -17.112 -10.468 51.004 1.00 67.88 485 LEU A CA 1
ATOM 4014 C C . LEU A 1 485 ? -15.598 -10.354 51.188 1.00 67.88 485 LEU A C 1
ATOM 4016 O O . LEU A 1 485 ? -15.062 -10.596 52.270 1.00 67.88 485 LEU A O 1
ATOM 4020 N N . THR A 1 486 ? -14.899 -9.906 50.146 1.00 68.19 486 THR A N 1
ATOM 4021 C CA . THR A 1 486 ? -13.464 -9.627 50.241 1.00 68.19 486 THR A CA 1
ATOM 4022 C C . THR A 1 486 ? -13.206 -8.346 51.037 1.00 68.19 486 THR A C 1
ATOM 4024 O O . THR A 1 486 ? -13.964 -7.378 50.962 1.00 68.19 486 THR A O 1
ATOM 4027 N N . LYS A 1 487 ? -12.078 -8.294 51.759 1.00 66.81 487 LYS A N 1
ATOM 4028 C CA . LYS A 1 487 ? -11.652 -7.108 52.528 1.00 66.81 487 LYS A CA 1
ATOM 4029 C C . LYS A 1 487 ? -11.611 -5.829 51.676 1.00 66.81 487 LYS A C 1
ATOM 4031 O O . LYS A 1 487 ? -11.964 -4.762 52.163 1.00 66.81 487 LYS A O 1
ATOM 4036 N N . GLU A 1 488 ? -11.209 -5.937 50.410 1.00 65.44 488 GLU A N 1
ATOM 4037 C CA . GLU A 1 488 ? -11.161 -4.811 49.468 1.00 65.44 488 GLU A CA 1
ATOM 4038 C C . GLU A 1 488 ? -12.562 -4.263 49.146 1.00 65.44 488 GLU A C 1
ATOM 4040 O O . GLU A 1 488 ? -12.776 -3.050 49.188 1.00 65.44 488 GLU A O 1
ATOM 4045 N N . LEU A 1 489 ? -13.530 -5.147 48.871 1.00 66.12 489 LEU A N 1
ATOM 4046 C CA . LEU A 1 489 ? -14.917 -4.756 48.613 1.00 66.12 489 LEU A CA 1
ATOM 4047 C C . LEU A 1 489 ? -15.533 -4.092 49.848 1.00 66.12 489 LEU A C 1
ATOM 4049 O O . LEU A 1 489 ? -16.226 -3.085 49.731 1.00 66.12 489 LEU A O 1
ATOM 4053 N N . CYS A 1 490 ? -15.218 -4.610 51.032 1.00 66.94 490 CYS A N 1
ATOM 4054 C CA . CYS A 1 490 ? -15.670 -4.052 52.297 1.00 66.94 490 CYS A CA 1
ATOM 4055 C C . CYS A 1 490 ? -15.154 -2.625 52.550 1.00 66.94 490 CYS A C 1
ATOM 4057 O O . CYS A 1 490 ? -15.950 -1.745 52.867 1.00 66.94 490 CYS A O 1
ATOM 4059 N N . ILE A 1 491 ? -13.853 -2.375 52.354 1.00 66.31 491 ILE A N 1
ATOM 4060 C CA . ILE A 1 491 ? -13.253 -1.033 52.502 1.00 66.31 491 ILE A CA 1
ATOM 4061 C C . ILE A 1 491 ? -13.892 -0.039 51.522 1.00 66.31 491 ILE A C 1
ATOM 4063 O O . ILE A 1 491 ? -14.165 1.107 51.872 1.00 66.31 491 ILE A O 1
ATOM 4067 N N . LYS A 1 492 ? -14.169 -0.474 50.288 1.00 65.19 492 LYS A N 1
ATOM 4068 C CA . LYS A 1 492 ? -14.835 0.367 49.285 1.00 65.19 492 LYS A CA 1
ATOM 4069 C C . LYS A 1 492 ? -16.286 0.682 49.637 1.00 65.19 492 LYS A C 1
ATOM 4071 O O . LYS A 1 492 ? -16.708 1.823 49.473 1.00 65.19 492 LYS A O 1
ATOM 4076 N N . LEU A 1 493 ? -17.038 -0.303 50.128 1.00 66.56 493 LEU A N 1
ATOM 4077 C CA . LEU A 1 493 ? -18.414 -0.105 50.592 1.00 66.56 493 LEU A CA 1
ATOM 4078 C C . LEU A 1 493 ? -18.475 0.881 51.764 1.00 66.56 493 LEU A C 1
ATOM 4080 O O . LEU A 1 493 ? -19.364 1.727 51.794 1.00 66.56 493 LEU A O 1
ATOM 4084 N N . GLU A 1 494 ? -17.509 0.812 52.681 1.00 65.44 494 GLU A N 1
ATOM 4085 C CA . GLU A 1 494 ? -17.351 1.778 53.772 1.00 65.44 494 GLU A CA 1
ATOM 4086 C C . GLU A 1 494 ? -17.056 3.189 53.234 1.00 65.44 494 GLU A C 1
ATOM 4088 O O . GLU A 1 494 ? -17.726 4.144 53.622 1.00 65.44 494 GLU A O 1
ATOM 4093 N N . GLY A 1 495 ? -16.138 3.322 52.270 1.00 63.06 495 GLY A N 1
ATOM 4094 C CA . GLY A 1 495 ? -15.823 4.605 51.629 1.00 63.06 495 GLY A CA 1
ATOM 4095 C C . GLY A 1 495 ? -17.016 5.263 50.920 1.00 63.06 495 GLY A C 1
ATOM 4096 O O . GLY A 1 495 ? -17.228 6.466 51.069 1.00 63.06 495 GLY A O 1
ATOM 4097 N N . LEU A 1 496 ? -17.828 4.479 50.202 1.00 59.81 496 LEU A N 1
ATOM 4098 C CA . LEU A 1 496 ? -19.029 4.969 49.507 1.00 59.81 496 LEU A CA 1
ATOM 4099 C C . LEU A 1 496 ? -20.158 5.327 50.487 1.00 59.81 496 LEU A C 1
ATOM 4101 O O . LEU A 1 496 ? -20.839 6.334 50.311 1.00 59.81 496 LEU A O 1
ATOM 4105 N N . HIS A 1 497 ? -20.316 4.561 51.571 1.00 59.50 497 HIS A N 1
ATOM 4106 C CA . HIS A 1 497 ? -21.284 4.864 52.627 1.00 59.50 497 HIS A CA 1
ATOM 4107 C C . HIS A 1 497 ? -20.975 6.183 53.358 1.00 59.50 497 HIS A C 1
ATOM 4109 O O . HIS A 1 497 ? -21.895 6.909 53.735 1.00 59.50 497 HIS A O 1
ATOM 4115 N N . ILE A 1 498 ? -19.690 6.511 53.533 1.00 54.78 498 ILE A N 1
ATOM 4116 C CA . ILE A 1 498 ? -19.228 7.748 54.182 1.00 54.78 498 ILE A CA 1
ATOM 4117 C C . ILE A 1 498 ? -19.456 8.990 53.299 1.00 54.78 498 ILE A C 1
ATOM 4119 O O . ILE A 1 498 ? -19.701 10.066 53.841 1.00 54.78 498 ILE A O 1
ATOM 4123 N N . GLN A 1 499 ? -19.388 8.865 51.967 1.00 53.47 499 GLN A N 1
ATOM 4124 C CA . GLN A 1 499 ? -19.550 9.996 51.038 1.00 53.47 499 GLN A CA 1
ATOM 4125 C C . GLN A 1 499 ? -21.009 10.422 50.803 1.00 53.47 499 GLN A C 1
ATOM 4127 O O . GLN A 1 499 ? -21.250 11.617 50.651 1.00 53.47 499 GLN A O 1
ATOM 4132 N N . ASP A 1 500 ? -21.966 9.488 50.802 1.00 48.44 500 ASP A N 1
ATOM 4133 C CA . ASP A 1 500 ? -23.351 9.751 50.360 1.00 48.44 500 ASP A CA 1
ATOM 4134 C C . ASP A 1 500 ? -24.400 9.745 51.492 1.00 48.44 500 ASP A C 1
ATOM 4136 O O . ASP A 1 500 ? -25.602 9.847 51.233 1.00 48.44 500 ASP A O 1
ATOM 4140 N N . CYS A 1 501 ? -23.987 9.620 52.758 1.00 46.88 501 CYS A N 1
ATOM 4141 C CA . CYS A 1 501 ? -24.913 9.543 53.890 1.00 46.88 501 CYS A CA 1
ATOM 4142 C C . CYS A 1 501 ? -24.661 10.645 54.932 1.00 46.88 501 CYS A C 1
ATOM 4144 O O . CYS A 1 501 ? -23.970 10.439 55.932 1.00 46.88 501 CYS A O 1
ATOM 4146 N N . GLU A 1 502 ? -25.257 11.824 54.721 1.00 46.38 502 GLU A N 1
ATOM 4147 C CA . GLU A 1 502 ? -25.245 12.905 55.721 1.00 46.38 502 GLU A CA 1
ATOM 4148 C C . GLU A 1 502 ? -26.039 12.534 56.993 1.00 46.38 502 GLU A C 1
ATOM 4150 O O . GLU A 1 502 ? -25.663 12.963 58.086 1.00 46.38 502 GLU A O 1
ATOM 4155 N N . GLU A 1 503 ? -27.041 11.649 56.879 1.00 44.44 503 GLU A N 1
ATOM 4156 C CA . GLU A 1 503 ? -27.955 11.242 57.964 1.00 44.44 503 GLU A CA 1
ATOM 4157 C C . GLU A 1 503 ? -27.829 9.768 58.411 1.00 44.44 503 GLU A C 1
ATOM 4159 O O . GLU A 1 503 ? -28.763 9.197 58.980 1.00 44.44 503 GLU A O 1
ATOM 4164 N N . CYS A 1 504 ? -26.686 9.102 58.205 1.00 46.84 504 CYS A N 1
ATOM 4165 C CA . CYS A 1 504 ? -26.527 7.769 58.792 1.00 46.84 504 CYS A CA 1
ATOM 4166 C C . CYS A 1 504 ? -26.321 7.865 60.312 1.00 46.84 504 CYS A C 1
ATOM 4168 O O . CYS A 1 504 ? -25.279 8.335 60.778 1.00 46.84 504 CYS A O 1
ATOM 4170 N N . ILE A 1 505 ? -27.255 7.311 61.095 1.00 43.09 505 ILE A N 1
ATOM 4171 C CA . ILE A 1 505 ? -27.156 7.128 62.562 1.00 43.09 505 ILE A CA 1
ATOM 4172 C C . ILE A 1 505 ? -25.862 6.377 62.974 1.00 43.09 505 ILE A C 1
ATOM 4174 O O . ILE A 1 505 ? -25.434 6.421 64.126 1.00 43.09 505 ILE A O 1
ATOM 4178 N N . LEU A 1 506 ? -25.179 5.730 62.026 1.00 43.97 506 LEU A N 1
ATOM 4179 C CA . LEU A 1 506 ? -24.022 4.864 62.250 1.00 43.97 506 LEU A CA 1
ATOM 4180 C C . LEU A 1 506 ? -22.656 5.568 62.217 1.00 43.97 506 LEU A C 1
ATOM 4182 O O . LEU A 1 506 ? -21.631 4.890 62.269 1.00 43.97 506 LEU A O 1
ATOM 4186 N N . LYS A 1 507 ? -22.602 6.907 62.266 1.00 42.66 507 LYS A N 1
ATOM 4187 C CA . LYS A 1 507 ? -21.358 7.702 62.415 1.00 42.66 507 LYS A CA 1
ATOM 4188 C C . LYS A 1 507 ? -20.514 7.384 63.678 1.00 42.66 507 LYS A C 1
ATOM 4190 O O . LYS A 1 507 ? -19.525 8.069 63.926 1.00 42.66 507 LYS A O 1
ATOM 4195 N N . ARG A 1 508 ? -20.876 6.384 64.500 1.00 39.25 508 ARG A N 1
ATOM 4196 C CA . ARG A 1 508 ? -20.256 6.107 65.813 1.00 39.25 508 ARG A CA 1
ATOM 4197 C C . ARG A 1 508 ? -19.695 4.705 66.076 1.00 39.25 508 ARG A C 1
ATOM 4199 O O . ARG A 1 508 ? -19.030 4.563 67.097 1.00 39.25 508 ARG A O 1
ATOM 4206 N N . ASN A 1 509 ? -19.848 3.702 65.209 1.00 39.25 509 ASN A N 1
ATOM 4207 C CA . ASN A 1 509 ? -19.391 2.343 65.548 1.00 39.25 509 ASN A CA 1
ATOM 4208 C C . ASN A 1 509 ? -18.255 1.849 64.644 1.00 39.25 509 ASN A C 1
ATOM 4210 O O . ASN A 1 509 ? -18.465 1.505 63.485 1.00 39.25 509 ASN A O 1
ATOM 4214 N N . ARG A 1 510 ? -17.044 1.799 65.219 1.00 42.88 510 ARG A N 1
ATOM 4215 C CA . ARG A 1 510 ? -15.845 1.188 64.626 1.00 42.88 510 ARG A CA 1
ATOM 4216 C C . ARG A 1 510 ? -16.070 -0.299 64.323 1.00 42.88 510 ARG A C 1
ATOM 4218 O O . ARG A 1 510 ? -16.753 -0.999 65.067 1.00 42.88 510 ARG A O 1
ATOM 4225 N N . VAL A 1 511 ? -15.420 -0.762 63.256 1.00 42.50 511 VAL A N 1
ATOM 4226 C CA . VAL A 1 511 ? -15.273 -2.169 62.858 1.00 42.50 511 VAL A CA 1
ATOM 4227 C C . VAL A 1 511 ? -14.828 -3.022 64.053 1.00 42.50 511 VAL A C 1
ATOM 4229 O O . VAL A 1 511 ? -13.771 -2.771 64.630 1.00 42.50 511 VAL A O 1
ATOM 4232 N N . VAL A 1 512 ? -15.607 -4.049 64.407 1.00 39.44 512 VAL A N 1
ATOM 4233 C CA . VAL A 1 512 ? -15.191 -5.091 65.358 1.00 39.44 512 VAL A CA 1
ATOM 4234 C C . VAL A 1 512 ? -15.002 -6.383 64.577 1.00 39.44 512 VAL A C 1
ATOM 4236 O O . VAL A 1 512 ? -15.955 -6.957 64.057 1.00 39.44 512 VAL A O 1
ATOM 4239 N N . VAL A 1 513 ? -13.754 -6.832 64.473 1.00 37.00 513 VAL A N 1
ATOM 4240 C CA . VAL A 1 513 ? -13.412 -8.138 63.902 1.00 37.00 513 VAL A CA 1
ATOM 4241 C C . VAL A 1 513 ? -13.719 -9.195 64.961 1.00 37.00 513 VAL A C 1
ATOM 4243 O O . VAL A 1 513 ? -13.099 -9.191 66.024 1.00 37.00 513 VAL A O 1
ATOM 4246 N N . ASN A 1 514 ? -14.689 -10.075 64.704 1.00 36.41 514 ASN A N 1
ATOM 4247 C CA . ASN A 1 514 ? -14.991 -11.185 65.606 1.00 36.41 514 ASN A CA 1
ATOM 4248 C C . ASN A 1 514 ? -14.071 -12.389 65.322 1.00 36.41 514 ASN A C 1
ATOM 4250 O O . ASN A 1 514 ? -13.609 -12.575 64.195 1.00 36.41 514 ASN A O 1
ATOM 4254 N N . LYS A 1 515 ? -13.800 -13.200 66.351 1.00 36.34 515 LYS A N 1
ATOM 4255 C CA . LYS A 1 515 ? -12.773 -14.262 66.363 1.00 36.34 515 LYS A CA 1
ATOM 4256 C C . LYS A 1 515 ? -13.021 -15.438 65.396 1.00 36.34 515 LYS A C 1
ATOM 4258 O O . LYS A 1 515 ? -12.104 -16.222 65.192 1.00 36.34 515 LYS A O 1
ATOM 4263 N N . ASP A 1 516 ? -14.177 -15.501 64.733 1.00 38.28 516 ASP A N 1
ATOM 4264 C CA . ASP A 1 516 ? -14.569 -16.595 63.824 1.00 38.28 516 ASP A CA 1
ATOM 4265 C C . ASP A 1 516 ? -14.404 -16.281 62.322 1.00 38.28 516 ASP A C 1
ATOM 4267 O O . ASP A 1 516 ? -15.103 -16.845 61.485 1.00 38.28 516 ASP A O 1
ATOM 4271 N N . GLN A 1 517 ? -13.510 -15.358 61.946 1.00 38.34 517 GLN A N 1
ATOM 4272 C CA . GLN A 1 517 ? -13.215 -14.964 60.549 1.00 38.34 517 GLN A CA 1
ATOM 4273 C C . GLN A 1 517 ? -14.399 -14.424 59.711 1.00 38.34 517 GLN A C 1
ATOM 4275 O O . GLN A 1 517 ? -14.178 -13.894 58.625 1.00 38.34 517 GLN A O 1
ATOM 4280 N N . ARG A 1 518 ? -15.640 -14.439 60.211 1.00 41.00 518 ARG A N 1
ATOM 4281 C CA . ARG A 1 518 ? -16.778 -13.750 59.587 1.00 41.00 518 ARG A CA 1
ATOM 4282 C C . ARG A 1 518 ? -16.724 -12.262 59.917 1.00 41.00 518 ARG A C 1
ATOM 4284 O O . ARG A 1 518 ? -16.987 -11.850 61.047 1.00 41.00 518 ARG A O 1
ATOM 4291 N N . ILE A 1 519 ? -16.390 -11.446 58.920 1.00 44.38 519 ILE A N 1
ATOM 4292 C CA . ILE A 1 519 ? -16.453 -9.986 59.027 1.00 44.38 519 ILE A CA 1
ATOM 4293 C C . ILE A 1 519 ? -17.933 -9.578 59.024 1.00 44.38 519 ILE A C 1
ATOM 4295 O O . ILE A 1 519 ? -18.578 -9.558 57.979 1.00 44.38 519 ILE A O 1
ATOM 4299 N N . ALA A 1 520 ? -18.479 -9.268 60.199 1.00 39.72 520 ALA A N 1
ATOM 4300 C CA . ALA A 1 520 ? -19.807 -8.686 60.349 1.00 39.72 520 ALA A CA 1
ATOM 4301 C C . ALA A 1 520 ? -19.668 -7.170 60.544 1.00 39.72 520 ALA A C 1
ATOM 4303 O O . ALA A 1 520 ? -19.086 -6.710 61.526 1.00 39.72 520 ALA A O 1
ATOM 4304 N N . PHE A 1 521 ? -20.190 -6.383 59.606 1.00 45.53 521 PHE A N 1
ATOM 4305 C CA . PHE A 1 521 ? -20.265 -4.934 59.762 1.00 45.53 521 PHE A CA 1
ATOM 4306 C C . PHE A 1 521 ? -21.533 -4.543 60.520 1.00 45.53 521 PHE A C 1
ATOM 4308 O O . PHE A 1 521 ? -22.634 -4.867 60.095 1.00 45.53 521 PHE A O 1
ATOM 4315 N N . ASN A 1 522 ? -21.406 -3.778 61.604 1.00 41.16 522 ASN A N 1
ATOM 4316 C CA . ASN A 1 522 ? -22.558 -3.319 62.392 1.00 41.16 522 ASN A CA 1
ATOM 4317 C C . ASN A 1 522 ? -23.490 -2.340 61.648 1.00 41.16 522 ASN A C 1
ATOM 4319 O O . ASN A 1 522 ? -24.584 -2.084 62.135 1.00 41.16 522 ASN A O 1
ATOM 4323 N N . PHE A 1 523 ? -23.115 -1.829 60.466 1.00 47.28 523 PHE A N 1
ATOM 4324 C CA . PHE A 1 523 ? -24.042 -1.081 59.603 1.00 47.28 523 PHE A CA 1
ATOM 4325 C C . PHE A 1 523 ? -25.001 -1.975 58.796 1.00 47.28 523 PHE A C 1
ATOM 4327 O O . PHE A 1 523 ? -25.905 -1.470 58.133 1.00 47.28 523 PHE A O 1
ATOM 4334 N N . LEU A 1 524 ? -24.812 -3.300 58.856 1.00 41.94 524 LEU A N 1
ATOM 4335 C CA . LEU A 1 524 ? -25.618 -4.308 58.158 1.00 41.94 524 LEU A CA 1
ATOM 4336 C C . LEU A 1 524 ? -26.870 -4.742 58.910 1.00 41.94 524 LEU A C 1
ATOM 4338 O O . LEU A 1 524 ? -27.771 -5.317 58.303 1.00 41.94 524 LEU A O 1
ATOM 4342 N N . ASN A 1 525 ? -26.938 -4.474 60.210 1.00 35.88 525 ASN A N 1
ATOM 4343 C CA . ASN A 1 525 ? -28.136 -4.741 60.982 1.00 35.88 525 ASN A CA 1
ATOM 4344 C C . ASN A 1 525 ? -29.043 -3.515 60.856 1.00 35.88 525 ASN A C 1
ATOM 4346 O O . ASN A 1 525 ? -28.770 -2.466 61.439 1.00 35.88 525 ASN A O 1
ATOM 4350 N N . LYS A 1 526 ? -30.110 -3.631 60.057 1.00 29.20 526 LYS A N 1
ATOM 4351 C CA . LYS A 1 526 ? -31.261 -2.733 60.216 1.00 29.20 526 LYS A CA 1
ATOM 4352 C C . LYS A 1 526 ? -31.804 -2.865 61.651 1.00 29.20 526 LYS A C 1
ATOM 4354 O O . LYS A 1 526 ? -31.623 -3.937 62.233 1.00 29.20 526 LYS A O 1
ATOM 4359 N N . PRO A 1 527 ? -32.459 -1.827 62.204 1.00 32.09 527 PRO A N 1
ATOM 4360 C CA . PRO A 1 527 ? -33.321 -2.030 63.364 1.00 32.09 527 PRO A CA 1
ATOM 4361 C C . PRO A 1 527 ? -34.365 -3.120 63.093 1.00 32.09 527 PRO A C 1
ATOM 4363 O O . PRO A 1 527 ? -34.818 -3.229 61.924 1.00 32.09 527 PRO A O 1
#

Foldseek 3Di:
DDDDDPPPPPDDPPQDDPVLVVLLVVLLVQLVPADWDPPDDQCSNPDPQDDDGLLSLLLSVLSSLCSLQPTGPAHDDDDLVSLLSSVLVLCVLLPDDQDQALVSLLPDDPDPVNVVSNVVSVVSLVSSCVSHPDPDDDPQQQDSHDRSSLSNCVRHDPVRVQVQDQASLLSVLLSCLSSLRQVSNVVSLVDDAAALLSLLSNLLNCLDPPDPDHNVNSCVVCVPDDHDPDHCPPPPDDSVSSPVSNVLSDDDVDDPVVSSVVVSLSVVSSVLSRVLSVCCVPPVLVSLQVVLVVCLVSVVLVSNVCQQPSDPPDGSHDLLSQLLSLVSNCLVVVPDVVSLVSLLVSLVVCVVVLDLVSLLSNLVSPLLCLLSGDPVSSLSNLVSCLSCLLSCLVDLVSLLSNLNSLLSCLQRDDDPRSLVSSLVSLVSSVVVNVVSVVVCVVVDDDDDPSLLSSLLSQLSSCLSVLVVPSNVVSVVVVVVVPDQDDPVSVVVVVVSCVPNPPPDPPPDDDFDDDPPRRRDDPSPDDD